Protein 2P7I (pdb70)

Solvent-accessible surface area: 20408 Å² total

Nearest PDB structures (foldseek):
  2p7h-assembly1_A  TM=1.003E+00  e=5.050E-48  Pectobacterium atrosepticum SCRI1043
  3cc8-assembly1_A-2  TM=7.036E-01  e=2.230E-13  Bacillus cereus ATCC 10987
  2gs9-assembly1_B  TM=7.616E-01  e=2.495E-10  Thermus thermophilus HB8
  3dli-assembly1_C  TM=6.254E-01  e=1.318E-10  Archaeoglobus fulgidus
  8x46-assembly1_A  TM=6.446E-01  e=6.400E-07  Pyrococcus horikoshii OT3

Structure (mmCIF, N/CA/C/O backbone):
data_2P7I
#
_entry.id   2P7I
#
_cell.length_a   120.830
_cell.length_b   120.830
_cell.length_c   149.967
_cell.angle_alpha   90.000
_cell.angle_beta   90.000
_cell.angle_gamma   90.000
#
_symmetry.space_group_name_H-M   'I 4 2 2'
#
loop_
_entity.id
_entity.type
_entity.pdbx_description
1 polymer 'Hypothetical protein'
2 non-polymer 'CHLORIDE ION'
3 non-polymer 2-AMINO-2-HYDROXYMETHYL-PROPANE-1,3-DIOL
4 non-polymer (4S)-2-METHYL-2,4-PENTANEDIOL
5 non-polymer 'SODIUM ION'
6 water water
#
loop_
_atom_site.group_PDB
_atom_site.id
_atom_site.type_symbol
_atom_site.label_atom_id
_atom_site.label_alt_id
_atom_site.label_comp_id
_atom_site.label_asym_id
_atom_site.label_entity_id
_atom_site.label_seq_id
_atom_site.pdbx_PDB_ins_code
_atom_site.Cartn_x
_atom_site.Cartn_y
_atom_site.Cartn_z
_atom_site.occupancy
_atom_site.B_iso_or_equiv
_atom_site.auth_seq_id
_atom_site.auth_comp_id
_atom_site.auth_asym_id
_atom_site.auth_atom_id
_atom_site.pdbx_PDB_model_num
ATOM 1 N N . ASN A 1 23 ? 55.271 47.529 -61.142 1.00 58.44 22 ASN A N 1
ATOM 2 C CA . ASN A 1 23 ? 55.102 46.065 -61.409 1.00 57.94 22 ASN A CA 1
ATOM 3 C C . ASN A 1 23 ? 53.623 45.651 -61.476 1.00 54.86 22 ASN A C 1
ATOM 4 O O . ASN A 1 23 ? 52.911 45.700 -60.472 1.00 55.84 22 ASN A O 1
ATOM 9 N N . PHE A 1 24 ? 53.199 45.209 -62.657 1.00 49.91 23 PHE A N 1
ATOM 10 C CA . PHE A 1 24 ? 51.831 44.819 -62.896 1.00 47.29 23 PHE A CA 1
ATOM 11 C C . PHE A 1 24 ? 51.246 43.949 -61.776 1.00 45.56 23 PHE A C 1
ATOM 12 O O . PHE A 1 24 ? 50.186 44.241 -61.257 1.00 43.57 23 PHE A O 1
ATOM 20 N N . ASP A 1 25 ? 51.962 42.910 -61.383 1.00 46.13 24 ASP A N 1
ATOM 21 C CA . ASP A 1 25 ? 51.452 41.964 -60.384 1.00 48.41 24 ASP A CA 1
ATOM 22 C C . ASP A 1 25 ? 51.167 42.561 -59.010 1.00 47.55 24 ASP A C 1
ATOM 23 O O . ASP A 1 25 ? 50.155 42.251 -58.389 1.00 48.30 24 ASP A O 1
ATOM 28 N N . PHE A 1 26 ? 52.048 43.431 -58.550 1.00 46.13 25 PHE A N 1
ATOM 29 C CA . PHE A 1 26 ? 51.912 44.043 -57.244 1.00 46.68 25 PHE A CA 1
ATOM 30 C C . PHE A 1 26 ? 51.028 45.257 -57.318 1.00 44.89 25 PHE A C 1
ATOM 31 O O . PHE A 1 26 ? 50.290 45.554 -56.390 1.00 45.93 25 PHE A O 1
ATOM 39 N N . ASP A 1 27 ? 51.120 45.982 -58.419 1.00 41.28 26 ASP A N 1
ATOM 40 C CA . ASP A 1 27 ? 50.443 47.263 -58.511 1.00 39.56 26 ASP A CA 1
ATOM 41 C C . ASP A 1 27 ? 49.034 47.200 -59.061 1.00 38.24 26 ASP A C 1
ATOM 42 O O . ASP A 1 27 ? 48.202 48.042 -58.717 1.00 37.51 26 ASP A O 1
ATOM 47 N N . VAL A 1 28 ? 48.774 46.220 -59.914 1.00 37.67 27 VAL A N 1
ATOM 48 C CA . VAL A 1 28 ? 47.457 46.059 -60.545 1.00 33.90 27 VAL A CA 1
ATOM 49 C C . VAL A 1 28 ? 46.798 44.799 -60.031 1.00 31.29 27 VAL A C 1
ATOM 50 O O . VAL A 1 28 ? 45.685 44.818 -59.536 1.00 32.59 27 VAL A O 1
ATOM 62 N N . HIS A 1 30 ? 47.333 42.616 -57.381 1.00 30.74 29 HIS A N 1
ATOM 63 C CA . HIS A 1 30 ? 47.055 42.503 -55.951 1.00 28.81 29 HIS A CA 1
ATOM 64 C C . HIS A 1 30 ? 45.813 43.281 -55.534 1.00 29.59 29 HIS A C 1
ATOM 65 O O . HIS A 1 30 ? 44.917 42.710 -54.924 1.00 29.63 29 HIS A O 1
ATOM 72 N N . PRO A 1 31 ? 45.728 44.577 -55.873 1.00 28.37 30 PRO A N 1
ATOM 73 C CA . PRO A 1 31 ? 44.502 45.223 -55.485 1.00 30.06 30 PRO A CA 1
ATOM 74 C C . PRO A 1 31 ? 43.224 44.627 -56.091 1.00 27.79 30 PRO A C 1
ATOM 75 O O . PRO A 1 31 ? 42.203 44.615 -55.439 1.00 27.69 30 PRO A O 1
ATOM 79 N N . PHE A 1 32 ? 43.274 44.101 -57.319 1.00 26.20 31 PHE A N 1
ATOM 80 C CA . PHE A 1 32 ? 42.051 43.515 -57.928 1.00 25.45 31 PHE A CA 1
ATOM 81 C C . PHE A 1 32 ? 41.750 42.181 -57.307 1.00 26.35 31 PHE A C 1
ATOM 82 O O . PHE A 1 32 ? 40.587 41.753 -57.208 1.00 28.54 31 PHE A O 1
ATOM 98 N N . VAL A 1 34 ? 42.135 41.540 -54.111 1.00 26.32 33 VAL A N 1
ATOM 99 C CA . VAL A 1 34 ? 41.396 41.903 -52.887 1.00 26.92 33 VAL A CA 1
ATOM 100 C C . VAL A 1 34 ? 39.965 42.327 -53.169 1.00 27.50 33 VAL A C 1
ATOM 101 O O . VAL A 1 34 ? 39.050 41.976 -52.439 1.00 27.94 33 VAL A O 1
ATOM 105 N N . ARG A 1 35 ? 39.778 43.104 -54.230 1.00 29.05 34 ARG A N 1
ATOM 106 C CA A ARG A 1 35 ? 38.439 43.522 -54.687 0.50 29.02 34 ARG A CA 1
ATOM 107 C CA B ARG A 1 35 ? 38.455 43.505 -54.671 0.50 28.43 34 ARG A CA 1
ATOM 108 C C . ARG A 1 35 ? 37.593 42.291 -54.976 1.00 27.12 34 ARG A C 1
ATOM 109 O O . ARG A 1 35 ? 36.421 42.222 -54.586 1.00 29.54 34 ARG A O 1
ATOM 124 N N . ALA A 1 36 ? 38.168 41.340 -55.684 1.00 26.91 35 ALA A N 1
ATOM 125 C CA . ALA A 1 36 ? 37.455 40.113 -56.032 1.00 26.08 35 ALA A CA 1
ATOM 126 C C . ALA A 1 36 ? 37.082 39.268 -54.825 1.00 26.94 35 ALA A C 1
ATOM 127 O O . ALA A 1 36 ? 36.090 38.561 -54.833 1.00 27.97 35 ALA A O 1
ATOM 129 N N . PHE A 1 37 ? 37.898 39.296 -53.784 1.00 27.42 36 PHE A N 1
ATOM 130 C CA . PHE A 1 37 ? 37.660 38.457 -52.610 1.00 24.39 36 PHE A CA 1
ATOM 131 C C . PHE A 1 37 ? 36.650 39.099 -51.701 1.00 25.71 36 PHE A C 1
ATOM 132 O O . PHE A 1 37 ? 35.960 38.429 -50.976 1.00 27.87 36 PHE A O 1
ATOM 140 N N . THR A 1 38 ? 36.591 40.430 -51.708 1.00 26.98 37 THR A N 1
ATOM 141 C CA . THR A 1 38 ? 35.904 41.139 -50.665 1.00 27.67 37 THR A CA 1
ATOM 142 C C . THR A 1 38 ? 34.473 40.676 -50.432 1.00 28.43 37 THR A C 1
ATOM 143 O O . THR A 1 38 ? 34.118 40.398 -49.288 1.00 29.91 37 THR A O 1
ATOM 147 N N . PRO A 1 39 ? 33.665 40.543 -51.494 1.00 28.08 38 PRO A N 1
ATOM 148 C CA . PRO A 1 39 ? 32.280 40.094 -51.230 1.00 30.14 38 PRO A CA 1
ATOM 149 C C . PRO A 1 39 ? 32.134 38.657 -50.703 1.00 29.04 38 PRO A C 1
ATOM 150 O O . PRO A 1 39 ? 31.074 38.278 -50.222 1.00 30.29 38 PRO A O 1
ATOM 154 N N . PHE A 1 40 ? 33.193 37.889 -50.740 1.00 28.43 39 PHE A N 1
ATOM 155 C CA . PHE A 1 40 ? 33.154 36.506 -50.262 1.00 26.37 39 PHE A CA 1
ATOM 156 C C . PHE A 1 40 ? 33.744 36.334 -48.852 1.00 27.98 39 PHE A C 1
ATOM 157 O O . PHE A 1 40 ? 33.569 35.270 -48.230 1.00 28.85 39 PHE A O 1
ATOM 165 N N . PHE A 1 41 ? 34.500 37.327 -48.355 1.00 29.89 40 PHE A N 1
ATOM 166 C CA . PHE A 1 41 ? 35.163 37.204 -47.049 1.00 26.45 40 PHE A CA 1
ATOM 167 C C . PHE A 1 41 ? 34.146 36.826 -45.969 1.00 32.67 40 PHE A C 1
ATOM 168 O O . PHE A 1 41 ? 33.021 37.346 -45.943 1.00 30.78 40 PHE A O 1
ATOM 176 N N . ARG A 1 42 ? 34.534 35.891 -45.117 1.00 30.77 41 ARG A N 1
ATOM 177 C CA . ARG A 1 42 ? 33.773 35.555 -43.925 1.00 31.66 41 ARG A CA 1
ATOM 178 C C . ARG A 1 42 ? 34.286 36.377 -42.741 1.00 30.78 41 ARG A C 1
ATOM 179 O O . ARG A 1 42 ? 35.486 36.639 -42.626 1.00 30.47 41 ARG A O 1
ATOM 187 N N . PRO A 1 43 ? 33.401 36.669 -41.779 1.00 32.03 42 PRO A N 1
ATOM 188 C CA . PRO A 1 43 ? 33.872 37.237 -40.514 1.00 32.32 42 PRO A CA 1
ATOM 189 C C . PRO A 1 43 ? 34.776 36.244 -39.809 1.00 31.76 42 PRO A C 1
ATOM 190 O O . PRO A 1 43 ? 34.557 35.059 -39.925 1.00 31.54 42 PRO A O 1
ATOM 194 N N . GLY A 1 44 ? 35.794 36.726 -39.112 1.00 29.81 43 GLY A N 1
ATOM 195 C CA . GLY A 1 44 ? 36.628 35.859 -38.323 1.00 29.50 43 GLY A CA 1
ATOM 196 C C . GLY A 1 44 ? 38.075 36.105 -38.667 1.00 29.85 43 GLY A C 1
ATOM 197 O O . GLY A 1 44 ? 38.502 37.251 -38.833 1.00 35.16 43 GLY A O 1
ATOM 198 N N . ASN A 1 45 ? 38.843 35.031 -38.786 1.00 30.00 44 ASN A N 1
ATOM 199 C CA . ASN A 1 45 ? 40.269 35.152 -38.948 1.00 28.40 44 ASN A CA 1
ATOM 200 C C . ASN A 1 45 ? 40.671 34.807 -40.397 1.00 28.08 44 ASN A C 1
ATOM 201 O O . ASN A 1 45 ? 39.835 34.418 -41.208 1.00 27.64 44 ASN A O 1
ATOM 206 N N . LEU A 1 46 ? 41.962 34.940 -40.689 1.00 26.54 45 LEU A N 1
ATOM 207 C CA . LEU A 1 46 ? 42.455 34.654 -42.026 1.00 26.33 45 LEU A CA 1
ATOM 208 C C . LEU A 1 46 ? 43.850 34.070 -41.970 1.00 23.41 45 LEU A C 1
ATOM 209 O O . LEU A 1 46 ? 44.631 34.438 -41.115 1.00 25.98 45 LEU A O 1
ATOM 214 N N . LEU A 1 47 ? 44.082 33.076 -42.836 1.00 24.06 46 LEU A N 1
ATOM 215 C CA . LEU A 1 47 ? 45.356 32.420 -43.016 1.00 25.37 46 LEU A CA 1
ATOM 216 C C . LEU A 1 47 ? 45.821 32.730 -44.430 1.00 23.84 46 LEU A C 1
ATOM 217 O O . LEU A 1 47 ? 45.069 32.502 -45.377 1.00 26.05 46 LEU A O 1
ATOM 222 N N . GLU A 1 48 ? 47.039 33.257 -44.549 1.00 26.86 47 GLU A N 1
ATOM 223 C CA . GLU A 1 48 ? 47.693 33.502 -45.836 1.00 25.09 47 GLU A CA 1
ATOM 224 C C . GLU A 1 48 ? 48.804 32.482 -46.018 1.00 25.36 47 GLU A C 1
ATOM 225 O O . GLU A 1 48 ? 49.788 32.493 -45.283 1.00 24.83 47 GLU A O 1
ATOM 231 N N . LEU A 1 49 ? 48.641 31.582 -46.993 1.00 27.09 48 LEU A N 1
ATOM 232 C CA . LEU A 1 49 ? 49.649 30.570 -47.276 1.00 27.21 48 LEU A CA 1
ATOM 233 C C . LEU A 1 49 ? 50.599 31.071 -48.351 1.00 28.30 48 LEU A C 1
ATOM 234 O O . LEU A 1 49 ? 50.170 31.368 -49.462 1.00 27.52 48 LEU A O 1
ATOM 239 N N . GLY A 1 50 ? 51.901 31.132 -48.045 1.00 26.37 49 GLY A N 1
ATOM 240 C CA . GLY A 1 50 ? 52.880 31.599 -49.003 1.00 26.23 49 GLY A CA 1
ATOM 241 C C . GLY A 1 50 ? 52.889 33.122 -48.996 1.00 28.65 49 GLY A C 1
ATOM 242 O O . GLY A 1 50 ? 52.747 33.745 -50.040 1.00 28.92 49 GLY A O 1
ATOM 243 N N . SER A 1 51 ? 53.049 33.725 -47.824 1.00 29.02 50 SER A N 1
ATOM 244 C CA . SER A 1 51 ? 52.919 35.178 -47.676 1.00 29.09 50 SER A CA 1
ATOM 245 C C . SER A 1 51 ? 54.159 35.962 -48.085 1.00 30.67 50 SER A C 1
ATOM 246 O O . SER A 1 51 ? 54.146 37.193 -48.177 1.00 32.43 50 SER A O 1
ATOM 249 N N . PHE A 1 52 ? 55.238 35.239 -48.306 1.00 31.14 51 PHE A N 1
ATOM 250 C CA . PHE A 1 52 ? 56.471 35.815 -48.805 1.00 30.34 51 PHE A CA 1
ATOM 251 C C . PHE A 1 52 ? 56.922 37.073 -48.047 1.00 29.99 51 PHE A C 1
ATOM 252 O O . PHE A 1 52 ? 57.120 37.002 -46.843 1.00 31.28 51 PHE A O 1
ATOM 260 N N . LYS A 1 53 ? 57.087 38.211 -48.722 1.00 33.05 52 LYS A N 1
ATOM 261 C CA . LYS A 1 53 ? 57.584 39.427 -48.049 1.00 35.05 52 LYS A CA 1
ATOM 262 C C . LYS A 1 53 ? 56.469 40.311 -47.548 1.00 34.26 52 LYS A C 1
ATOM 263 O O . LYS A 1 53 ? 56.710 41.448 -47.172 1.00 34.54 52 LYS A O 1
ATOM 269 N N . GLY A 1 54 ? 55.230 39.829 -47.575 1.00 29.49 53 GLY A N 1
ATOM 270 C CA . GLY A 1 54 ? 54.136 40.596 -46.980 1.00 31.84 53 GLY A CA 1
ATOM 271 C C . GLY A 1 54 ? 53.476 41.625 -47.887 1.00 33.41 53 GLY A C 1
ATOM 272 O O . GLY A 1 54 ? 52.618 42.401 -47.434 1.00 35.41 53 GLY A O 1
ATOM 273 N N . ASP A 1 55 ? 53.843 41.624 -49.165 1.00 36.12 54 ASP A N 1
ATOM 274 C CA . ASP A 1 55 ? 53.230 42.550 -50.126 1.00 37.77 54 ASP A CA 1
ATOM 275 C C . ASP A 1 55 ? 51.708 42.386 -50.196 1.00 34.45 54 ASP A C 1
ATOM 276 O O . ASP A 1 55 ? 50.964 43.368 -50.145 1.00 34.01 54 ASP A O 1
ATOM 281 N N . PHE A 1 56 ? 51.224 41.153 -50.261 1.00 31.92 55 PHE A N 1
ATOM 282 C CA . PHE A 1 56 ? 49.774 40.961 -50.260 1.00 28.79 55 PHE A CA 1
ATOM 283 C C . PHE A 1 56 ? 49.170 41.113 -48.865 1.00 29.96 55 PHE A C 1
ATOM 284 O O . PHE A 1 56 ? 48.056 41.628 -48.706 1.00 29.41 55 PHE A O 1
ATOM 292 N N . THR A 1 57 ? 49.894 40.652 -47.846 1.00 32.29 56 THR A N 1
ATOM 293 C CA . THR A 1 57 ? 49.424 40.730 -46.466 1.00 31.17 56 THR A CA 1
ATOM 294 C C . THR A 1 57 ? 49.022 42.161 -46.091 1.00 31.56 56 THR A C 1
ATOM 295 O O . THR A 1 57 ? 48.062 42.384 -45.366 1.00 31.83 56 THR A O 1
ATOM 299 N N . SER A 1 58 ? 49.790 43.135 -46.559 1.00 32.53 57 SER A N 1
ATOM 300 C CA . SER A 1 58 ? 49.516 44.544 -46.203 1.00 35.43 57 SER A CA 1
ATOM 301 C C . SER A 1 58 ? 48.123 44.989 -46.642 1.00 35.61 57 SER A C 1
ATOM 302 O O . SER A 1 58 ? 47.444 45.778 -45.959 1.00 36.58 57 SER A O 1
ATOM 305 N N . ARG A 1 59 ? 47.713 44.482 -47.793 1.00 33.10 58 ARG A N 1
ATOM 306 C CA . ARG A 1 59 ? 46.396 44.774 -48.321 1.00 31.92 58 ARG A CA 1
ATOM 307 C C . ARG A 1 59 ? 45.310 44.077 -47.530 1.00 33.61 58 ARG A C 1
ATOM 308 O O . ARG A 1 59 ? 44.236 44.640 -47.283 1.00 35.20 58 ARG A O 1
ATOM 316 N N . LEU A 1 60 ? 45.587 42.845 -47.134 1.00 32.93 59 LEU A N 1
ATOM 317 C CA . LEU A 1 60 ? 44.622 42.058 -46.369 1.00 33.19 59 LEU A CA 1
ATOM 318 C C . LEU A 1 60 ? 44.420 42.670 -44.999 1.00 33.54 59 LEU A C 1
ATOM 319 O O . LEU A 1 60 ? 43.351 42.570 -44.418 1.00 32.26 59 LEU A O 1
ATOM 324 N N . GLN A 1 61 ? 45.461 43.307 -44.479 1.00 33.87 60 GLN A N 1
ATOM 325 C CA . GLN A 1 61 ? 45.371 43.929 -43.160 1.00 35.99 60 GLN A CA 1
ATOM 326 C C . GLN A 1 61 ? 44.308 44.995 -43.093 1.00 37.98 60 GLN A C 1
ATOM 327 O O . GLN A 1 61 ? 43.884 45.352 -42.003 1.00 40.50 60 GLN A O 1
ATOM 333 N N . GLU A 1 62 ? 43.895 45.530 -44.236 1.00 36.74 61 GLU A N 1
ATOM 334 C CA . GLU A 1 62 ? 42.811 46.491 -44.242 1.00 38.28 61 GLU A CA 1
ATOM 335 C C . GLU A 1 62 ? 41.483 45.834 -43.972 1.00 37.93 61 GLU A C 1
ATOM 336 O O . GLU A 1 62 ? 40.529 46.514 -43.669 1.00 38.81 61 GLU A O 1
ATOM 342 N N . HIS A 1 63 ? 41.411 44.514 -44.081 1.00 34.23 62 HIS A N 1
ATOM 343 C CA . HIS A 1 63 ? 40.173 43.786 -43.874 1.00 35.28 62 HIS A CA 1
ATOM 344 C C . HIS A 1 63 ? 40.159 42.919 -42.629 1.00 33.30 62 HIS A C 1
ATOM 345 O O . HIS A 1 63 ? 39.091 42.600 -42.142 1.00 33.73 62 HIS A O 1
ATOM 352 N N . PHE A 1 64 ? 41.330 42.544 -42.126 1.00 31.77 63 PHE A N 1
ATOM 353 C CA . PHE A 1 64 ? 41.430 41.613 -41.014 1.00 33.62 63 PHE A CA 1
ATOM 354 C C . PHE A 1 64 ? 42.470 42.052 -39.993 1.00 34.37 63 PHE A C 1
ATOM 355 O O . PHE A 1 64 ? 43.574 42.404 -40.353 1.00 34.63 63 PHE A O 1
ATOM 363 N N . ASN A 1 65 ? 42.100 42.025 -38.717 1.00 36.94 64 ASN A N 1
ATOM 364 C CA A ASN A 1 65 ? 43.049 42.237 -37.619 0.50 38.18 64 ASN A CA 1
ATOM 365 C CA B ASN A 1 65 ? 43.057 42.241 -37.629 0.50 38.44 64 ASN A CA 1
ATOM 366 C C . ASN A 1 65 ? 43.707 40.938 -37.152 1.00 39.09 64 ASN A C 1
ATOM 367 O O . ASN A 1 65 ? 44.734 40.965 -36.464 1.00 44.68 64 ASN A O 1
ATOM 376 N N . ASP A 1 66 ? 43.117 39.796 -37.497 1.00 34.84 65 ASP A N 1
ATOM 377 C CA . ASP A 1 66 ? 43.681 38.509 -37.106 1.00 31.80 65 ASP A CA 1
ATOM 378 C C . ASP A 1 66 ? 44.128 37.677 -38.308 1.00 29.36 65 ASP A C 1
ATOM 379 O O . ASP A 1 66 ? 43.362 36.893 -38.839 1.00 30.35 65 ASP A O 1
ATOM 384 N N . ILE A 1 67 ? 45.388 37.856 -38.703 1.00 28.68 66 ILE A N 1
ATOM 385 C CA . ILE A 1 67 ? 45.951 37.209 -39.876 1.00 29.82 66 ILE A CA 1
ATOM 386 C C . ILE A 1 67 ? 47.093 36.343 -39.433 1.00 29.03 66 ILE A C 1
ATOM 387 O O . ILE A 1 67 ? 47.893 36.775 -38.596 1.00 29.29 66 ILE A O 1
ATOM 392 N N . THR A 1 68 ? 47.145 35.120 -39.966 1.00 27.43 67 THR A N 1
ATOM 393 C CA . THR A 1 68 ? 48.245 34.197 -39.743 1.00 27.73 67 THR A CA 1
ATOM 394 C C . THR A 1 68 ? 48.902 33.983 -41.092 1.00 27.41 67 THR A C 1
ATOM 395 O O . THR A 1 68 ? 48.194 33.782 -42.078 1.00 25.26 67 THR A O 1
ATOM 399 N N . CYS A 1 69 ? 50.233 34.080 -41.146 1.00 27.49 68 CYS A N 1
ATOM 400 C CA . CYS A 1 69 ? 51.001 33.994 -42.373 1.00 28.49 68 CYS A CA 1
ATOM 401 C C . CYS A 1 69 ? 51.954 32.819 -42.326 1.00 27.01 68 CYS A C 1
ATOM 402 O O . CYS A 1 69 ? 52.747 32.655 -41.365 1.00 29.23 68 CYS A O 1
ATOM 405 N N . VAL A 1 70 ? 51.907 31.986 -43.345 1.00 26.40 69 VAL A N 1
ATOM 406 C CA . VAL A 1 70 ? 52.831 30.872 -43.433 1.00 26.42 69 VAL A CA 1
ATOM 407 C C . VAL A 1 70 ? 53.803 31.102 -44.584 1.00 26.12 69 VAL A C 1
ATOM 408 O O . VAL A 1 70 ? 53.394 31.288 -45.737 1.00 28.18 69 VAL A O 1
ATOM 412 N N . GLU A 1 71 ? 55.090 31.077 -44.284 1.00 26.74 70 GLU A N 1
ATOM 413 C CA . GLU A 1 71 ? 56.080 31.327 -45.312 1.00 27.44 70 GLU A CA 1
ATOM 414 C C . GLU A 1 71 ? 57.360 30.562 -44.993 1.00 29.37 70 GLU A C 1
ATOM 415 O O . GLU A 1 71 ? 57.807 30.553 -43.868 1.00 31.07 70 GLU A O 1
ATOM 421 N N . ALA A 1 72 ? 57.906 29.889 -45.999 1.00 32.21 71 ALA A N 1
ATOM 422 C CA . ALA A 1 72 ? 59.108 29.048 -45.848 1.00 31.62 71 ALA A CA 1
ATOM 423 C C . ALA A 1 72 ? 60.412 29.849 -45.859 1.00 34.29 71 ALA A C 1
ATOM 424 O O . ALA A 1 72 ? 61.366 29.429 -45.260 1.00 35.89 71 ALA A O 1
ATOM 426 N N . SER A 1 73 ? 60.483 30.985 -46.537 1.00 37.09 72 SER A N 1
ATOM 427 C CA . SER A 1 73 ? 61.733 31.753 -46.563 1.00 39.85 72 SER A CA 1
ATOM 428 C C . SER A 1 73 ? 61.891 32.618 -45.325 1.00 39.60 72 SER A C 1
ATOM 429 O O . SER A 1 73 ? 61.086 33.489 -45.061 1.00 39.76 72 SER A O 1
ATOM 432 N N . GLU A 1 74 ? 62.964 32.401 -44.582 1.00 40.95 73 GLU A N 1
ATOM 433 C CA . GLU A 1 74 ? 63.207 33.182 -43.375 1.00 41.50 73 GLU A CA 1
ATOM 434 C C . GLU A 1 74 ? 63.468 34.649 -43.710 1.00 39.71 73 GLU A C 1
ATOM 435 O O . GLU A 1 74 ? 63.025 35.564 -43.021 1.00 39.56 73 GLU A O 1
ATOM 441 N N . GLU A 1 75 ? 64.220 34.849 -44.776 1.00 39.84 74 GLU A N 1
ATOM 442 C CA A GLU A 1 75 ? 64.530 36.188 -45.246 0.50 40.53 74 GLU A CA 1
ATOM 443 C CA B GLU A 1 75 ? 64.540 36.177 -45.262 0.50 40.54 74 GLU A CA 1
ATOM 444 C C . GLU A 1 75 ? 63.244 36.943 -45.559 1.00 39.57 74 GLU A C 1
ATOM 445 O O . GLU A 1 75 ? 63.052 38.056 -45.081 1.00 39.18 74 GLU A O 1
ATOM 456 N N . ALA A 1 76 ? 62.351 36.316 -46.335 1.00 39.05 75 ALA A N 1
ATOM 457 C CA . ALA A 1 76 ? 61.090 36.951 -46.734 1.00 35.22 75 ALA A CA 1
ATOM 458 C C . ALA A 1 76 ? 60.230 37.281 -45.516 1.00 35.31 75 ALA A C 1
ATOM 459 O O . ALA A 1 76 ? 59.716 38.410 -45.366 1.00 33.27 75 ALA A O 1
ATOM 461 N N . ILE A 1 77 ? 60.082 36.304 -44.628 1.00 35.52 76 ILE A N 1
ATOM 462 C CA . ILE A 1 77 ? 59.167 36.430 -43.493 1.00 37.91 76 ILE A CA 1
ATOM 463 C C . ILE A 1 77 ? 59.708 37.495 -42.539 1.00 39.58 76 ILE A C 1
ATOM 464 O O . ILE A 1 77 ? 58.946 38.262 -41.953 1.00 40.42 76 ILE A O 1
ATOM 469 N N . SER A 1 78 ? 61.037 37.593 -42.457 1.00 40.46 77 SER A N 1
ATOM 470 C CA A SER A 1 78 ? 61.688 38.621 -41.645 0.50 40.72 77 SER A CA 1
ATOM 471 C CA B SER A 1 78 ? 61.679 38.622 -41.643 0.50 40.59 77 SER A CA 1
ATOM 472 C C . SER A 1 78 ? 61.389 40.011 -42.197 1.00 40.66 77 SER A C 1
ATOM 473 O O . SER A 1 78 ? 61.096 40.955 -41.440 1.00 39.84 77 SER A O 1
ATOM 478 N N . HIS A 1 79 ? 61.471 40.127 -43.519 1.00 40.88 78 HIS A N 1
ATOM 479 C CA . HIS A 1 79 ? 61.166 41.363 -44.197 1.00 41.85 78 HIS A CA 1
ATOM 480 C C . HIS A 1 79 ? 59.725 41.820 -43.922 1.00 41.93 78 HIS A C 1
ATOM 481 O O . HIS A 1 79 ? 59.502 42.986 -43.629 1.00 40.56 78 HIS A O 1
ATOM 488 N N . ALA A 1 80 ? 58.758 40.900 -44.006 1.00 41.21 79 ALA A N 1
ATOM 489 C CA . ALA A 1 80 ? 57.349 41.234 -43.757 1.00 42.12 79 ALA A CA 1
ATOM 490 C C . ALA A 1 80 ? 57.145 41.748 -42.350 1.00 42.83 79 ALA A C 1
ATOM 491 O O . ALA A 1 80 ? 56.486 42.746 -42.122 1.00 41.44 79 ALA A O 1
ATOM 493 N N . GLN A 1 81 ? 57.694 41.009 -41.403 1.00 46.30 80 GLN A N 1
ATOM 494 C CA . GLN A 1 81 ? 57.621 41.351 -39.991 1.00 49.34 80 GLN A CA 1
ATOM 495 C C . GLN A 1 81 ? 58.095 42.783 -39.750 1.00 49.80 80 GLN A C 1
ATOM 496 O O . GLN A 1 81 ? 57.499 43.526 -38.965 1.00 50.64 80 GLN A O 1
ATOM 502 N N . GLY A 1 82 ? 59.142 43.165 -40.469 1.00 50.24 81 GLY A N 1
ATOM 503 C CA . GLY A 1 82 ? 59.631 44.521 -40.470 1.00 51.80 81 GLY A CA 1
ATOM 504 C C . GLY A 1 82 ? 58.670 45.561 -40.997 1.00 54.11 81 GLY A C 1
ATOM 505 O O . GLY A 1 82 ? 58.608 46.653 -40.458 1.00 55.88 81 GLY A O 1
ATOM 506 N N . ARG A 1 83 ? 57.907 45.256 -42.038 1.00 55.41 82 ARG A N 1
ATOM 507 C CA . ARG A 1 83 ? 57.085 46.297 -42.648 1.00 56.37 82 ARG A CA 1
ATOM 508 C C . ARG A 1 83 ? 55.571 46.245 -42.394 1.00 55.56 82 ARG A C 1
ATOM 509 O O . ARG A 1 83 ? 54.863 47.158 -42.819 1.00 57.81 82 ARG A O 1
ATOM 517 N N . LEU A 1 84 ? 55.067 45.222 -41.705 1.00 52.84 83 LEU A N 1
ATOM 518 C CA . LEU A 1 84 ? 53.614 45.093 -41.499 1.00 50.69 83 LEU A CA 1
ATOM 519 C C . LEU A 1 84 ? 53.210 45.586 -40.126 1.00 50.37 83 LEU A C 1
ATOM 520 O O . LEU A 1 84 ? 54.038 45.685 -39.233 1.00 51.76 83 LEU A O 1
ATOM 525 N N . LYS A 1 85 ? 51.931 45.895 -39.963 1.00 50.79 84 LYS A N 1
ATOM 526 C CA A LYS A 1 85 ? 51.415 46.366 -38.685 0.70 51.33 84 LYS A CA 1
ATOM 527 C CA B LYS A 1 85 ? 51.410 46.363 -38.685 0.30 50.88 84 LYS A CA 1
ATOM 528 C C . LYS A 1 85 ? 51.127 45.181 -37.757 1.00 51.33 84 LYS A C 1
ATOM 529 O O . LYS A 1 85 ? 51.133 44.034 -38.175 1.00 49.67 84 LYS A O 1
ATOM 534 N N . ASP A 1 86 ? 50.899 45.472 -36.484 1.00 53.38 85 ASP A N 1
ATOM 535 C CA . ASP A 1 86 ? 50.577 44.448 -35.501 1.00 54.46 85 ASP A CA 1
ATOM 536 C C . ASP A 1 86 ? 49.356 43.647 -35.917 1.00 54.37 85 ASP A C 1
ATOM 537 O O . ASP A 1 86 ? 48.592 44.055 -36.798 1.00 54.85 85 ASP A O 1
ATOM 542 N N . GLY A 1 87 ? 49.178 42.495 -35.276 1.00 53.28 86 GLY A N 1
ATOM 543 C CA . GLY A 1 87 ? 48.020 41.638 -35.548 1.00 50.90 86 GLY A CA 1
ATOM 544 C C . GLY A 1 87 ? 48.296 40.517 -36.533 1.00 47.14 86 GLY A C 1
ATOM 545 O O . GLY A 1 87 ? 47.349 39.999 -37.176 1.00 48.94 86 GLY A O 1
ATOM 546 N N . ILE A 1 88 ? 49.575 40.150 -36.662 1.00 40.55 87 ILE A N 1
ATOM 547 C CA A ILE A 1 88 ? 49.990 39.076 -37.560 0.70 37.58 87 ILE A CA 1
ATOM 548 C CA B ILE A 1 88 ? 49.960 39.060 -37.546 0.30 37.94 87 ILE A CA 1
ATOM 549 C C . ILE A 1 88 ? 50.691 37.988 -36.766 1.00 36.38 87 ILE A C 1
ATOM 550 O O . ILE A 1 88 ? 51.607 38.277 -36.006 1.00 35.89 87 ILE A O 1
ATOM 559 N N . THR A 1 89 ? 50.249 36.746 -36.936 1.00 34.04 88 THR A N 1
ATOM 560 C CA . THR A 1 89 ? 50.971 35.589 -36.437 1.00 31.68 88 THR A CA 1
ATOM 561 C C . THR A 1 89 ? 51.789 35.051 -37.594 1.00 33.35 88 THR A C 1
ATOM 562 O O . THR A 1 89 ? 51.233 34.759 -38.660 1.00 31.30 88 THR A O 1
ATOM 566 N N . TYR A 1 90 ? 53.107 34.949 -37.403 1.00 32.01 89 TYR A N 1
ATOM 567 C CA . TYR A 1 90 ? 53.989 34.505 -38.461 1.00 32.81 89 TYR A CA 1
ATOM 568 C C . TYR A 1 90 ? 54.420 33.122 -38.152 1.00 31.34 89 TYR A C 1
ATOM 569 O O . TYR A 1 90 ? 54.854 32.853 -37.032 1.00 34.16 89 TYR A O 1
ATOM 578 N N . ILE A 1 91 ? 54.355 32.262 -39.160 1.00 31.30 90 ILE A N 1
ATOM 579 C CA . ILE A 1 91 ? 54.722 30.854 -39.057 1.00 31.36 90 ILE A CA 1
ATOM 580 C C . ILE A 1 91 ? 55.765 30.546 -40.118 1.00 31.69 90 ILE A C 1
ATOM 581 O O . ILE A 1 91 ? 55.489 30.543 -41.302 1.00 30.64 90 ILE A O 1
ATOM 586 N N . HIS A 1 92 ? 56.992 30.344 -39.674 1.00 30.60 91 HIS A N 1
ATOM 587 C CA . HIS A 1 92 ? 58.092 30.069 -40.578 1.00 31.73 91 HIS A CA 1
ATOM 588 C C . HIS A 1 92 ? 58.180 28.569 -40.762 1.00 32.29 91 HIS A C 1
ATOM 589 O O . HIS A 1 92 ? 58.737 27.876 -39.912 1.00 32.45 91 HIS A O 1
ATOM 596 N N . SER A 1 93 ? 57.651 28.075 -41.879 1.00 29.92 92 SER A N 1
ATOM 597 C CA . SER A 1 93 ? 57.518 26.649 -42.112 1.00 31.00 92 SER A CA 1
ATOM 598 C C . SER A 1 93 ? 57.170 26.349 -43.575 1.00 32.42 92 SER A C 1
ATOM 599 O O . SER A 1 93 ? 56.525 27.162 -44.260 1.00 32.54 92 SER A O 1
ATOM 602 N N . ARG A 1 94 ? 57.583 25.170 -44.021 1.00 30.06 93 ARG A N 1
ATOM 603 C CA . ARG A 1 94 ? 57.060 24.572 -45.234 1.00 30.27 93 ARG A CA 1
ATOM 604 C C . ARG A 1 94 ? 55.626 24.176 -44.943 1.00 31.21 93 ARG A C 1
ATOM 605 O O . ARG A 1 94 ? 55.289 23.865 -43.801 1.00 29.58 93 ARG A O 1
ATOM 613 N N . PHE A 1 95 ? 54.773 24.173 -45.962 1.00 28.60 94 PHE A N 1
ATOM 614 C CA . PHE A 1 95 ? 53.393 23.720 -45.782 1.00 30.60 94 PHE A CA 1
ATOM 615 C C . PHE A 1 95 ? 53.293 22.313 -45.188 1.00 33.30 94 PHE A C 1
ATOM 616 O O . PHE A 1 95 ? 52.448 22.065 -44.329 1.00 30.19 94 PHE A O 1
ATOM 624 N N . GLU A 1 96 ? 54.137 21.400 -45.643 1.00 33.57 95 GLU A N 1
ATOM 625 C CA . GLU A 1 96 ? 54.033 20.004 -45.186 1.00 36.48 95 GLU A CA 1
ATOM 626 C C . GLU A 1 96 ? 54.356 19.848 -43.702 1.00 36.68 95 GLU A C 1
ATOM 627 O O . GLU A 1 96 ? 53.940 18.875 -43.090 1.00 39.59 95 GLU A O 1
ATOM 633 N N . ASP A 1 97 ? 55.100 20.805 -43.144 1.00 37.66 96 ASP A N 1
ATOM 634 C CA . ASP A 1 97 ? 55.531 20.793 -41.744 1.00 38.98 96 ASP A CA 1
ATOM 635 C C . ASP A 1 97 ? 54.700 21.678 -40.823 1.00 38.28 96 ASP A C 1
ATOM 636 O O . ASP A 1 97 ? 54.850 21.608 -39.593 1.00 37.58 96 ASP A O 1
ATOM 641 N N . ALA A 1 98 ? 53.847 22.512 -41.400 1.00 35.04 97 ALA A N 1
ATOM 642 C CA . ALA A 1 98 ? 53.193 23.568 -40.651 1.00 36.72 97 ALA A CA 1
ATOM 643 C C . ALA A 1 98 ? 52.204 23.013 -39.630 1.00 36.06 97 ALA A C 1
ATOM 644 O O . ALA A 1 98 ? 51.389 22.142 -39.950 1.00 36.54 97 ALA A O 1
ATOM 646 N N . GLN A 1 99 ? 52.375 23.470 -38.390 1.00 37.27 98 GLN A N 1
ATOM 647 C CA . GLN A 1 99 ? 51.510 23.136 -37.258 1.00 40.26 98 GLN A CA 1
ATOM 648 C C . GLN A 1 99 ? 50.737 24.374 -36.892 1.00 37.01 98 GLN A C 1
ATOM 649 O O . GLN A 1 99 ? 51.288 25.279 -36.275 1.00 39.29 98 GLN A O 1
ATOM 655 N N . LEU A 1 100 ? 49.474 24.453 -37.291 1.00 34.47 99 LEU A N 1
ATOM 656 C CA . LEU A 1 100 ? 48.738 25.692 -37.088 1.00 30.30 99 LEU A CA 1
ATOM 657 C C . LEU A 1 100 ? 47.894 25.549 -35.840 1.00 31.38 99 LEU A C 1
ATOM 658 O O . LEU A 1 100 ? 47.330 24.489 -35.596 1.00 31.21 99 LEU A O 1
ATOM 663 N N . PRO A 1 101 ? 47.796 26.617 -35.051 1.00 30.30 100 PRO A N 1
ATOM 664 C CA . PRO A 1 101 ? 47.118 26.554 -33.758 1.00 33.01 100 PRO A CA 1
ATOM 665 C C . PRO A 1 101 ? 45.582 26.604 -33.774 1.00 30.61 100 PRO A C 1
ATOM 666 O O . PRO A 1 101 ? 44.950 26.303 -32.755 1.00 31.77 100 PRO A O 1
ATOM 670 N N . ARG A 1 102 ? 44.997 26.967 -34.908 1.00 27.40 101 ARG A N 1
ATOM 671 C CA A ARG A 1 102 ? 43.554 27.117 -35.050 0.50 26.65 101 ARG A CA 1
ATOM 672 C CA B ARG A 1 102 ? 43.549 27.050 -35.035 0.50 27.13 101 ARG A CA 1
ATOM 673 C C . ARG A 1 102 ? 43.118 26.614 -36.433 1.00 25.66 101 ARG A C 1
ATOM 674 O O . ARG A 1 102 ? 43.941 26.156 -37.219 1.00 27.74 101 ARG A O 1
ATOM 689 N N . ARG A 1 103 ? 41.817 26.700 -36.708 1.00 24.85 102 ARG A N 1
ATOM 690 C CA . ARG A 1 103 ? 41.308 26.531 -38.067 1.00 25.11 102 ARG A CA 1
ATOM 691 C C . ARG A 1 103 ? 40.710 27.872 -38.479 1.00 26.09 102 ARG A C 1
ATOM 692 O O . ARG A 1 103 ? 40.395 28.667 -37.607 1.00 26.36 102 ARG A O 1
ATOM 700 N N . TYR A 1 104 ? 40.572 28.115 -39.788 1.00 23.86 103 TYR A N 1
ATOM 701 C CA . TYR A 1 104 ? 40.464 29.473 -40.316 1.00 24.76 103 TYR A CA 1
ATOM 702 C C . TYR A 1 104 ? 39.216 29.712 -41.130 1.00 24.58 103 TYR A C 1
ATOM 703 O O . TYR A 1 104 ? 38.768 28.876 -41.924 1.00 27.70 103 TYR A O 1
ATOM 712 N N . ASP A 1 105 ? 38.632 30.887 -40.915 1.00 26.15 104 ASP A N 1
ATOM 713 C CA . ASP A 1 105 ? 37.434 31.265 -41.615 1.00 24.56 104 ASP A CA 1
ATOM 714 C C . ASP A 1 105 ? 37.708 31.645 -43.062 1.00 24.45 104 ASP A C 1
ATOM 715 O O . ASP A 1 105 ? 36.816 31.552 -43.907 1.00 25.66 104 ASP A O 1
ATOM 720 N N . ASN A 1 106 ? 38.919 32.109 -43.328 1.00 25.62 105 ASN A N 1
ATOM 721 C CA . ASN A 1 106 ? 39.349 32.522 -44.673 1.00 25.33 105 ASN A CA 1
ATOM 722 C C . ASN A 1 106 ? 40.756 32.025 -44.873 1.00 24.90 105 ASN A C 1
ATOM 723 O O . ASN A 1 106 ? 41.596 32.225 -44.013 1.00 25.51 105 ASN A O 1
ATOM 728 N N . ILE A 1 107 ? 41.012 31.338 -45.987 1.00 24.64 106 ILE A N 1
ATOM 729 C CA . ILE A 1 107 ? 42.377 30.916 -46.333 1.00 23.76 106 ILE A CA 1
ATOM 730 C C . ILE A 1 107 ? 42.691 31.451 -47.715 1.00 26.17 106 ILE A C 1
ATOM 731 O O . ILE A 1 107 ? 41.901 31.287 -48.646 1.00 24.59 106 ILE A O 1
ATOM 736 N N . VAL A 1 108 ? 43.828 32.113 -47.853 1.00 26.14 107 VAL A N 1
ATOM 737 C CA . VAL A 1 108 ? 44.261 32.678 -49.135 1.00 26.89 107 VAL A CA 1
ATOM 738 C C . VAL A 1 108 ? 45.446 31.867 -49.655 1.00 26.57 107 VAL A C 1
ATOM 739 O O . VAL A 1 108 ? 46.414 31.647 -48.930 1.00 24.27 107 VAL A O 1
ATOM 743 N N . LEU A 1 109 ? 45.353 31.423 -50.917 1.00 27.07 108 LEU A N 1
ATOM 744 C CA . LEU A 1 109 ? 46.435 30.725 -51.600 1.00 26.96 108 LEU A CA 1
ATOM 745 C C . LEU A 1 109 ? 46.483 31.282 -53.015 1.00 25.10 108 LEU A C 1
ATOM 746 O O . LEU A 1 109 ? 45.819 30.758 -53.917 1.00 25.04 108 LEU A O 1
ATOM 751 N N . THR A 1 110 ? 47.171 32.400 -53.158 1.00 25.08 109 THR A N 1
ATOM 752 C CA A THR A 1 110 ? 47.211 33.113 -54.417 0.50 25.69 109 THR A CA 1
ATOM 753 C CA B THR A 1 110 ? 47.204 33.119 -54.418 0.50 26.57 109 THR A CA 1
ATOM 754 C C . THR A 1 110 ? 48.601 33.027 -55.048 1.00 26.16 109 THR A C 1
ATOM 755 O O . THR A 1 110 ? 49.620 33.378 -54.421 1.00 25.90 109 THR A O 1
ATOM 762 N N . HIS A 1 111 ? 48.640 32.540 -56.292 1.00 25.65 110 HIS A N 1
ATOM 763 C CA . HIS A 1 111 ? 49.910 32.391 -57.057 1.00 25.36 110 HIS A CA 1
ATOM 764 C C . HIS A 1 111 ? 50.954 31.557 -56.279 1.00 27.00 110 HIS A C 1
ATOM 765 O O . HIS A 1 111 ? 52.140 31.854 -56.234 1.00 26.74 110 HIS A O 1
ATOM 772 N N . VAL A 1 112 ? 50.466 30.474 -55.704 1.00 27.01 111 VAL A N 1
ATOM 773 C CA . VAL A 1 112 ? 51.286 29.524 -54.991 1.00 25.62 111 VAL A CA 1
ATOM 774 C C . VAL A 1 112 ? 51.158 28.107 -55.554 1.00 24.23 111 VAL A C 1
ATOM 775 O O . VAL A 1 112 ? 52.152 27.472 -55.792 1.00 25.26 111 VAL A O 1
ATOM 779 N N . LEU A 1 113 ? 49.940 27.626 -55.778 1.00 22.72 112 LEU A N 1
ATOM 780 C CA . LEU A 1 113 ? 49.682 26.244 -56.145 1.00 23.46 112 LEU A CA 1
ATOM 781 C C . LEU A 1 113 ? 50.419 25.759 -57.381 1.00 25.50 112 LEU A C 1
ATOM 782 O O . LEU A 1 113 ? 50.834 24.603 -57.437 1.00 25.60 112 LEU A O 1
ATOM 787 N N . GLU A 1 114 ? 50.625 26.652 -58.353 1.00 26.12 113 GLU A N 1
ATOM 788 C CA . GLU A 1 114 ? 51.309 26.307 -59.618 1.00 23.17 113 GLU A CA 1
ATOM 789 C C . GLU A 1 114 ? 52.794 25.977 -59.410 1.00 26.46 113 GLU A C 1
ATOM 790 O O . GLU A 1 114 ? 53.440 25.459 -60.306 1.00 26.10 113 GLU A O 1
ATOM 796 N N . HIS A 1 115 ? 53.315 26.273 -58.221 1.00 23.65 114 HIS A N 1
ATOM 797 C CA . HIS A 1 115 ? 54.678 25.911 -57.859 1.00 26.31 114 HIS A CA 1
ATOM 798 C C . HIS A 1 115 ? 54.767 24.591 -57.124 1.00 25.48 114 HIS A C 1
ATOM 799 O O . HIS A 1 115 ? 55.864 24.130 -56.849 1.00 28.52 114 HIS A O 1
ATOM 806 N N . ILE A 1 116 ? 53.639 24.049 -56.663 1.00 25.33 115 ILE A N 1
ATOM 807 C CA . ILE A 1 116 ? 53.664 22.940 -55.708 1.00 25.56 115 ILE A CA 1
ATOM 808 C C . ILE A 1 116 ? 53.772 21.630 -56.455 1.00 26.66 115 ILE A C 1
ATOM 809 O O . ILE A 1 116 ? 53.025 21.402 -57.403 1.00 26.06 115 ILE A O 1
ATOM 814 N N . ASP A 1 117 ? 54.724 20.770 -56.078 1.00 26.57 116 ASP A N 1
ATOM 815 C CA . ASP A 1 117 ? 54.919 19.503 -56.781 1.00 29.91 116 ASP A CA 1
ATOM 816 C C . ASP A 1 117 ? 53.703 18.568 -56.733 1.00 30.87 116 ASP A C 1
ATOM 817 O O . ASP A 1 117 ? 53.386 17.908 -57.721 1.00 28.25 116 ASP A O 1
ATOM 822 N N . ASP A 1 118 ? 53.045 18.518 -55.585 1.00 29.21 117 ASP A N 1
ATOM 823 C CA . ASP A 1 118 ? 51.817 17.713 -55.367 1.00 28.46 117 ASP A CA 1
ATOM 824 C C . ASP A 1 118 ? 50.705 18.619 -54.912 1.00 25.85 117 ASP A C 1
ATOM 825 O O . ASP A 1 118 ? 50.423 18.721 -53.728 1.00 25.61 117 ASP A O 1
ATOM 830 N N . PRO A 1 119 ? 50.092 19.323 -55.863 1.00 24.78 118 PRO A N 1
ATOM 831 C CA . PRO A 1 119 ? 49.093 20.326 -55.508 1.00 26.72 118 PRO A CA 1
ATOM 832 C C . PRO A 1 119 ? 47.862 19.780 -54.801 1.00 26.90 118 PRO A C 1
ATOM 833 O O . PRO A 1 119 ? 47.341 20.410 -53.857 1.00 25.48 118 PRO A O 1
ATOM 837 N N . VAL A 1 120 ? 47.391 18.608 -55.216 1.00 25.50 119 VAL A N 1
ATOM 838 C CA . VAL A 1 120 ? 46.226 18.036 -54.574 1.00 25.59 119 VAL A CA 1
ATOM 839 C C . VAL A 1 120 ? 46.490 17.744 -53.082 1.00 27.68 119 VAL A C 1
ATOM 840 O O . VAL A 1 120 ? 45.586 17.904 -52.265 1.00 26.22 119 VAL A O 1
ATOM 844 N N . ALA A 1 121 ? 47.715 17.342 -52.727 1.00 27.09 120 ALA A N 1
ATOM 845 C CA . ALA A 1 121 ? 48.071 17.104 -51.330 1.00 24.94 120 ALA A CA 1
ATOM 846 C C . ALA A 1 121 ? 48.005 18.354 -50.472 1.00 26.42 120 ALA A C 1
ATOM 847 O O . ALA A 1 121 ? 47.566 18.298 -49.316 1.00 26.84 120 ALA A O 1
ATOM 849 N N . LEU A 1 122 ? 48.423 19.488 -51.017 1.00 24.88 121 LEU A N 1
ATOM 850 C CA . LEU A 1 122 ? 48.324 20.768 -50.293 1.00 23.95 121 LEU A CA 1
ATOM 851 C C . LEU A 1 122 ? 46.869 21.151 -50.122 1.00 22.99 121 LEU A C 1
ATOM 852 O O . LEU A 1 122 ? 46.453 21.542 -49.041 1.00 24.21 121 LEU A O 1
ATOM 857 N N . LEU A 1 123 ? 46.097 21.095 -51.200 1.00 24.50 122 LEU A N 1
ATOM 858 C CA . LEU A 1 123 ? 44.675 21.380 -51.131 1.00 24.06 122 LEU A CA 1
ATOM 859 C C . LEU A 1 123 ? 43.924 20.466 -50.166 1.00 24.00 122 LEU A C 1
ATOM 860 O O . LEU A 1 123 ? 42.942 20.892 -49.531 1.00 24.15 122 LEU A O 1
ATOM 865 N N . LYS A 1 124 ? 44.325 19.201 -50.089 1.00 22.95 123 LYS A N 1
ATOM 866 C CA . LYS A 1 124 ? 43.728 18.267 -49.153 1.00 26.51 123 LYS A CA 1
ATOM 867 C C . LYS A 1 124 ? 44.020 18.600 -47.698 1.00 26.09 123 LYS A C 1
ATOM 868 O O . LYS A 1 124 ? 43.156 18.461 -46.843 1.00 26.11 123 LYS A O 1
ATOM 874 N N . ARG A 1 125 ? 45.239 19.020 -47.385 1.00 24.98 124 ARG A N 1
ATOM 875 C CA A ARG A 1 125 ? 45.507 19.597 -46.049 0.70 26.97 124 ARG A CA 1
ATOM 876 C CA B ARG A 1 125 ? 45.532 19.578 -46.064 0.30 24.99 124 ARG A CA 1
ATOM 877 C C . ARG A 1 125 ? 44.624 20.778 -45.740 1.00 26.36 124 ARG A C 1
ATOM 878 O O . ARG A 1 125 ? 44.146 20.928 -44.626 1.00 26.61 124 ARG A O 1
ATOM 893 N N . ILE A 1 126 ? 44.429 21.664 -46.706 1.00 26.52 125 ILE A N 1
ATOM 894 C CA . ILE A 1 126 ? 43.545 22.782 -46.498 1.00 24.99 125 ILE A CA 1
ATOM 895 C C . ILE A 1 126 ? 42.143 22.318 -46.185 1.00 26.35 125 ILE A C 1
ATOM 896 O O . ILE A 1 126 ? 41.509 22.835 -45.255 1.00 24.60 125 ILE A O 1
ATOM 901 N N . ASN A 1 127 ? 41.659 21.344 -46.943 1.00 24.82 126 ASN A N 1
ATOM 902 C CA . ASN A 1 127 ? 40.286 20.873 -46.751 1.00 22.78 126 ASN A CA 1
ATOM 903 C C . ASN A 1 127 ? 40.139 20.180 -45.406 1.00 23.16 126 ASN A C 1
ATOM 904 O O . ASN A 1 127 ? 39.174 20.415 -44.657 1.00 25.65 126 ASN A O 1
ATOM 909 N N . ASP A 1 128 ? 41.070 19.268 -45.131 1.00 25.41 127 ASP A N 1
ATOM 910 C CA . ASP A 1 128 ? 40.897 18.343 -44.028 1.00 24.05 127 ASP A CA 1
ATOM 911 C C . ASP A 1 128 ? 41.351 18.919 -42.692 1.00 25.15 127 ASP A C 1
ATOM 912 O O . ASP A 1 128 ? 40.790 18.574 -41.657 1.00 26.15 127 ASP A O 1
ATOM 917 N N . ASP A 1 129 ? 42.372 19.768 -42.702 1.00 24.54 128 ASP A N 1
ATOM 918 C CA . ASP A 1 129 ? 42.970 20.235 -41.464 1.00 23.98 128 ASP A CA 1
ATOM 919 C C . ASP A 1 129 ? 42.801 21.718 -41.156 1.00 24.77 128 ASP A C 1
ATOM 920 O O . ASP A 1 129 ? 42.651 22.087 -39.981 1.00 22.15 128 ASP A O 1
ATOM 925 N N . TRP A 1 130 ? 42.817 22.584 -42.162 1.00 25.94 129 TRP A N 1
ATOM 926 C CA . TRP A 1 130 ? 42.966 24.019 -41.885 1.00 24.84 129 TRP A CA 1
ATOM 927 C C . TRP A 1 130 ? 41.753 24.878 -42.014 1.00 24.56 129 TRP A C 1
ATOM 928 O O . TRP A 1 130 ? 41.661 25.896 -41.329 1.00 26.68 129 TRP A O 1
ATOM 939 N N . LEU A 1 131 ? 40.849 24.527 -42.920 1.00 25.43 130 LEU A N 1
ATOM 940 C CA . LEU A 1 131 ? 39.613 25.269 -43.073 1.00 25.71 130 LEU A CA 1
ATOM 941 C C . LEU A 1 131 ? 38.718 25.007 -41.883 1.00 26.52 130 LEU A C 1
ATOM 942 O O . LEU A 1 131 ? 38.519 23.880 -41.510 1.00 23.86 130 LEU A O 1
ATOM 947 N N . ALA A 1 132 ? 38.155 26.071 -41.323 1.00 23.26 131 ALA A N 1
ATOM 948 C CA . ALA A 1 132 ? 37.110 25.997 -40.338 1.00 22.73 131 ALA A CA 1
ATOM 949 C C . ALA A 1 132 ? 35.844 25.546 -41.070 1.00 25.83 131 ALA A C 1
ATOM 950 O O . ALA A 1 132 ? 35.696 25.732 -42.282 1.00 23.58 131 ALA A O 1
ATOM 952 N N . GLU A 1 133 ? 34.931 24.920 -40.346 1.00 27.86 132 GLU A N 1
ATOM 953 C CA . GLU A 1 133 ? 33.601 24.669 -40.876 1.00 29.69 132 GLU A CA 1
ATOM 954 C C . GLU A 1 133 ? 33.027 26.044 -41.227 1.00 30.18 132 GLU A C 1
ATOM 955 O O . GLU A 1 133 ? 33.159 27.023 -40.453 1.00 33.37 132 GLU A O 1
ATOM 961 N N . GLY A 1 134 ? 32.421 26.144 -42.396 1.00 29.63 133 GLY A N 1
ATOM 962 C CA . GLY A 1 134 ? 31.965 27.439 -42.873 1.00 29.93 133 GLY A CA 1
ATOM 963 C C . GLY A 1 134 ? 33.045 28.326 -43.496 1.00 30.98 133 GLY A C 1
ATOM 964 O O . GLY A 1 134 ? 32.734 29.361 -44.063 1.00 31.57 133 GLY A O 1
ATOM 965 N N . GLY A 1 135 ? 34.310 27.932 -43.371 1.00 27.31 134 GLY A N 1
ATOM 966 C CA . GLY A 1 135 ? 35.429 28.691 -43.928 1.00 26.48 134 GLY A CA 1
ATOM 967 C C . GLY A 1 135 ? 35.503 28.647 -45.460 1.00 26.78 134 GLY A C 1
ATOM 968 O O . GLY A 1 135 ? 34.924 27.759 -46.110 1.00 24.88 134 GLY A O 1
ATOM 969 N N . ARG A 1 136 ? 36.246 29.592 -46.018 1.00 27.18 135 ARG A N 1
ATOM 970 C CA . ARG A 1 136 ? 36.388 29.731 -47.463 1.00 25.55 135 ARG A CA 1
ATOM 971 C C . ARG A 1 136 ? 37.851 29.780 -47.841 1.00 23.71 135 ARG A C 1
ATOM 972 O O . ARG A 1 136 ? 38.630 30.446 -47.180 1.00 25.12 135 ARG A O 1
ATOM 980 N N . LEU A 1 137 ? 38.179 29.075 -48.919 1.00 24.53 136 LEU A N 1
ATOM 981 C CA . LEU A 1 137 ? 39.488 29.122 -49.564 1.00 24.22 136 LEU A CA 1
ATOM 982 C C . LEU A 1 137 ? 39.367 29.980 -50.824 1.00 24.68 136 LEU A C 1
ATOM 983 O O . LEU A 1 137 ? 38.464 29.768 -51.670 1.00 23.74 136 LEU A O 1
ATOM 988 N N . PHE A 1 138 ? 40.284 30.939 -50.906 1.00 24.35 137 PHE A N 1
ATOM 989 C CA . PHE A 1 138 ? 40.450 31.845 -52.022 1.00 24.47 137 PHE A CA 1
ATOM 990 C C . PHE A 1 138 ? 41.653 31.349 -52.804 1.00 23.99 137 PHE A C 1
ATOM 991 O O . PHE A 1 138 ? 42.802 31.606 -52.441 1.00 25.70 137 PHE A O 1
ATOM 999 N N . LEU A 1 139 ? 41.369 30.573 -53.857 1.00 22.74 138 LEU A N 1
ATOM 1000 C CA . LEU A 1 139 ? 42.392 29.887 -54.666 1.00 25.12 138 LEU A CA 1
ATOM 1001 C C . LEU A 1 139 ? 42.502 30.623 -56.005 1.00 27.34 138 LEU A C 1
ATOM 1002 O O . LEU A 1 139 ? 41.535 30.677 -56.760 1.00 25.76 138 LEU A O 1
ATOM 1007 N N . VAL A 1 140 ? 43.679 31.171 -56.263 1.00 24.23 139 VAL A N 1
ATOM 1008 C CA . VAL A 1 140 ? 43.949 32.063 -57.431 1.00 23.12 139 VAL A CA 1
ATOM 1009 C C . VAL A 1 140 ? 45.277 31.647 -58.050 1.00 21.69 139 VAL A C 1
ATOM 1010 O O . VAL A 1 140 ? 46.276 31.512 -57.345 1.00 24.39 139 VAL A O 1
ATOM 1014 N N . CYS A 1 141 ? 45.272 31.464 -59.376 1.00 23.67 140 CYS A N 1
ATOM 1015 C CA . CYS A 1 141 ? 46.454 31.053 -60.120 1.00 24.12 140 CYS A CA 1
ATOM 1016 C C . CYS A 1 141 ? 46.444 31.738 -61.453 1.00 25.37 140 CYS A C 1
ATOM 1017 O O . CYS A 1 141 ? 45.376 32.051 -61.978 1.00 24.74 140 CYS A O 1
ATOM 1020 N N . PRO A 1 142 ? 47.634 31.966 -62.006 1.00 27.26 141 PRO A N 1
ATOM 1021 C CA . PRO A 1 142 ? 47.738 32.556 -63.353 1.00 27.17 141 PRO A CA 1
ATOM 1022 C C . PRO A 1 142 ? 47.055 31.652 -64.366 1.00 28.70 141 PRO A C 1
ATOM 1023 O O . PRO A 1 142 ? 47.084 30.428 -64.212 1.00 25.78 141 PRO A O 1
ATOM 1027 N N . ASN A 1 143 ? 46.352 32.244 -65.329 1.00 26.09 142 ASN A N 1
ATOM 1028 C CA . ASN A 1 143 ? 45.467 31.479 -66.201 1.00 23.54 142 ASN A CA 1
ATOM 1029 C C . ASN A 1 143 ? 46.150 31.163 -67.532 1.00 26.06 142 ASN A C 1
ATOM 1030 O O . ASN A 1 143 ? 46.562 32.062 -68.249 1.00 24.40 142 ASN A O 1
ATOM 1035 N N . ALA A 1 144 ? 46.238 29.894 -67.873 1.00 22.82 143 ALA A N 1
ATOM 1036 C CA . ALA 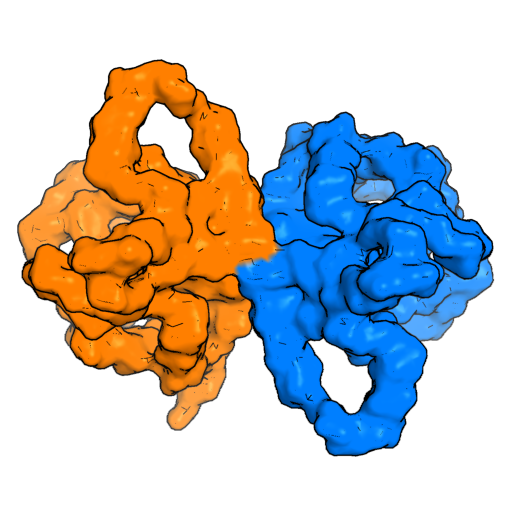A 1 144 ? 46.703 29.457 -69.167 1.00 21.78 143 ALA A CA 1
ATOM 1037 C C . ALA A 1 144 ? 45.935 30.098 -70.339 1.00 22.34 143 ALA A C 1
ATOM 1038 O O . ALA A 1 144 ? 46.490 30.320 -71.390 1.00 23.86 143 ALA A O 1
ATOM 1040 N N . ASN A 1 145 ? 44.621 30.326 -70.184 1.00 23.30 144 ASN A N 1
ATOM 1041 C CA . ASN A 1 145 ? 43.794 30.824 -71.288 1.00 22.35 144 ASN A CA 1
ATOM 1042 C C . ASN A 1 145 ? 43.649 32.336 -71.332 1.00 23.81 144 ASN A C 1
ATOM 1043 O O . ASN A 1 145 ? 42.834 32.865 -72.068 1.00 24.38 144 ASN A O 1
ATOM 1048 N N . ALA A 1 146 ? 44.464 33.017 -70.555 1.00 22.64 145 ALA A N 1
ATOM 1049 C CA . ALA A 1 146 ? 44.506 34.480 -70.573 1.00 25.17 145 ALA A CA 1
ATOM 1050 C C . ALA A 1 146 ? 44.737 34.972 -72.014 1.00 25.24 145 ALA A C 1
ATOM 1051 O O . ALA A 1 146 ? 45.617 34.421 -72.707 1.00 25.29 145 ALA A O 1
ATOM 1053 N N . VAL A 1 147 ? 44.011 36.017 -72.421 1.00 25.90 146 VAL A N 1
ATOM 1054 C CA . VAL A 1 147 ? 44.154 36.566 -73.790 1.00 23.09 146 VAL A CA 1
ATOM 1055 C C . VAL A 1 147 ? 45.600 36.771 -74.178 1.00 25.84 146 VAL A C 1
ATOM 1056 O O . VAL A 1 147 ? 46.008 36.357 -75.238 1.00 24.64 146 VAL A O 1
ATOM 1060 N N . SER A 1 148 ? 46.354 37.461 -73.324 1.00 23.72 147 SER A N 1
ATOM 1061 C CA . SER A 1 148 ? 47.759 37.776 -73.627 1.00 24.30 147 SER A CA 1
ATOM 1062 C C . SER A 1 148 ? 48.555 36.479 -73.866 1.00 25.13 147 SER A C 1
ATOM 1063 O O . SER A 1 148 ? 49.385 36.411 -74.774 1.00 24.04 147 SER A O 1
ATOM 1066 N N . ARG A 1 149 ? 48.255 35.445 -73.119 1.00 24.85 148 ARG A N 1
ATOM 1067 C CA . ARG A 1 149 ? 48.981 34.186 -73.274 1.00 21.94 148 ARG A CA 1
ATOM 1068 C C . ARG A 1 149 ? 48.547 33.505 -74.556 1.00 24.63 148 ARG A C 1
ATOM 1069 O O . ARG A 1 149 ? 49.346 32.917 -75.275 1.00 24.83 148 ARG A O 1
ATOM 1077 N N . GLN A 1 150 ? 47.262 33.527 -74.827 1.00 24.27 149 GLN A N 1
ATOM 1078 C CA . GLN A 1 150 ? 46.802 32.937 -76.077 1.00 24.54 149 GLN A CA 1
ATOM 1079 C C . GLN A 1 150 ? 47.443 33.620 -77.294 1.00 22.41 149 GLN A C 1
ATOM 1080 O O . GLN A 1 150 ? 47.763 32.965 -78.279 1.00 23.74 149 GLN A O 1
ATOM 1086 N N . ILE A 1 151 ? 47.657 34.949 -77.227 1.00 23.07 150 ILE A N 1
ATOM 1087 C CA . ILE A 1 151 ? 48.258 35.663 -78.331 1.00 22.72 150 ILE A CA 1
ATOM 1088 C C . ILE A 1 151 ? 49.712 35.186 -78.484 1.00 24.08 150 ILE A C 1
ATOM 1089 O O . ILE A 1 151 ? 50.158 34.891 -79.569 1.00 23.18 150 ILE A O 1
ATOM 1094 N N . ALA A 1 152 ? 50.392 35.043 -77.358 1.00 22.71 151 ALA A N 1
ATOM 1095 C CA . ALA A 1 152 ? 51.763 34.501 -77.334 1.00 24.27 151 ALA A CA 1
ATOM 1096 C C . ALA A 1 152 ? 51.831 33.071 -77.934 1.00 22.98 151 ALA A C 1
ATOM 1097 O O . ALA A 1 152 ? 52.763 32.757 -78.690 1.00 25.63 151 ALA A O 1
ATOM 1099 N N . VAL A 1 153 ? 50.805 32.277 -77.685 1.00 25.26 152 VAL A N 1
ATOM 1100 C CA . VAL A 1 153 ? 50.738 30.935 -78.270 1.00 22.14 152 VAL A CA 1
ATOM 1101 C C . VAL A 1 153 ? 50.524 31.031 -79.774 1.00 23.63 152 VAL A C 1
ATOM 1102 O O . VAL A 1 153 ? 51.176 30.348 -80.561 1.00 23.67 152 VAL A O 1
ATOM 1106 N N . LYS A 1 154 ? 49.609 31.897 -80.210 1.00 23.59 153 LYS A N 1
ATOM 1107 C CA . LYS A 1 154 ? 49.413 32.069 -81.659 1.00 24.33 153 LYS A CA 1
ATOM 1108 C C . LYS A 1 154 ? 50.673 32.554 -82.375 1.00 26.06 153 LYS A C 1
ATOM 1109 O O . LYS A 1 154 ? 50.927 32.191 -83.520 1.00 26.37 153 LYS A O 1
ATOM 1123 N N . GLY A 1 156 ? 53.564 31.656 -81.694 1.00 27.30 155 GLY A N 1
ATOM 1124 C CA . GLY A 1 156 ? 54.588 30.640 -81.698 1.00 27.50 155 GLY A CA 1
ATOM 1125 C C . GLY A 1 156 ? 55.593 30.789 -80.582 1.00 28.14 155 GLY A C 1
ATOM 1126 O O . GLY A 1 156 ? 56.562 30.051 -80.536 1.00 30.87 155 GLY A O 1
ATOM 1127 N N . ILE A 1 157 ? 55.402 31.769 -79.696 1.00 26.00 156 ILE A N 1
ATOM 1128 C CA . ILE A 1 157 ? 56.324 31.961 -78.585 1.00 24.76 156 ILE A CA 1
ATOM 1129 C C . ILE A 1 157 ? 56.182 30.879 -77.521 1.00 25.57 156 ILE A C 1
ATOM 1130 O O . ILE A 1 157 ? 57.164 30.463 -76.939 1.00 27.96 156 ILE A O 1
ATOM 1135 N N . ILE A 1 158 ? 54.946 30.475 -77.224 1.00 24.18 157 ILE A N 1
ATOM 1136 C CA . ILE A 1 158 ? 54.658 29.392 -76.260 1.00 22.31 157 ILE A CA 1
ATOM 1137 C C . ILE A 1 158 ? 53.972 28.273 -77.040 1.00 23.33 157 ILE A C 1
ATOM 1138 O O . ILE A 1 158 ? 53.202 28.563 -77.951 1.00 24.83 157 ILE A O 1
ATOM 1143 N N . SER A 1 159 ? 54.292 27.010 -76.775 1.00 22.33 158 SER A N 1
ATOM 1144 C CA . SER A 1 159 ? 53.724 25.949 -77.614 1.00 24.16 158 SER A CA 1
ATOM 1145 C C . SER A 1 159 ? 52.205 25.858 -77.574 1.00 24.38 158 SER A C 1
ATOM 1146 O O . SER A 1 159 ? 51.518 25.632 -78.596 1.00 23.98 158 SER A O 1
ATOM 1149 N N . HIS A 1 160 ? 51.658 26.012 -76.382 1.00 22.29 159 HIS A N 1
ATOM 1150 C CA . HIS A 1 160 ? 50.225 25.877 -76.181 1.00 20.91 159 HIS A CA 1
ATOM 1151 C C . HIS A 1 160 ? 49.870 26.498 -74.820 1.00 21.46 159 HIS A C 1
ATOM 1152 O O . HIS A 1 160 ? 50.760 26.786 -74.017 1.00 22.75 159 HIS A O 1
ATOM 1159 N N . ASN A 1 161 ? 48.570 26.684 -74.560 1.00 23.20 160 ASN A N 1
ATOM 1160 C CA . ASN A 1 161 ? 48.144 27.556 -73.445 1.00 23.44 160 ASN A CA 1
ATOM 1161 C C . ASN A 1 161 ? 48.647 27.036 -72.093 1.00 24.50 160 ASN A C 1
ATOM 1162 O O . ASN A 1 161 ? 49.227 27.810 -71.333 1.00 26.30 160 ASN A O 1
ATOM 1167 N N . SER A 1 162 ? 48.504 25.730 -71.829 1.00 23.14 161 SER A N 1
ATOM 1168 C CA . SER A 1 162 ? 48.879 25.145 -70.549 1.00 21.74 161 SER A CA 1
ATOM 1169 C C . SER A 1 162 ? 50.325 24.696 -70.486 1.00 24.56 161 SER A C 1
ATOM 1170 O O . SER A 1 162 ? 50.669 23.963 -69.553 1.00 27.71 161 SER A O 1
ATOM 1173 N N . ALA A 1 163 ? 51.135 25.064 -71.476 1.00 21.58 162 ALA A N 1
ATOM 1174 C CA . ALA A 1 163 ? 52.577 24.763 -71.435 1.00 22.27 162 ALA A CA 1
ATOM 1175 C C . ALA A 1 163 ? 53.177 25.475 -70.254 1.00 23.81 162 ALA A C 1
ATOM 1176 O O . ALA A 1 163 ? 52.679 26.538 -69.837 1.00 21.49 162 ALA A O 1
ATOM 1178 N N . VAL A 1 164 ? 54.323 24.960 -69.806 1.00 22.86 163 VAL A N 1
ATOM 1179 C CA . VAL A 1 164 ? 55.202 25.659 -68.895 1.00 22.96 163 VAL A CA 1
ATOM 1180 C C . VAL A 1 164 ? 56.484 25.996 -69.669 1.00 25.06 163 VAL A C 1
ATOM 1181 O O . VAL A 1 164 ? 57.132 25.142 -70.210 1.00 25.02 163 VAL A O 1
ATOM 1185 N N . THR A 1 165 ? 56.783 27.279 -69.794 1.00 23.03 164 THR A N 1
ATOM 1186 C CA . THR A 1 165 ? 57.990 27.729 -70.509 1.00 20.30 164 THR A CA 1
ATOM 1187 C C . THR A 1 165 ? 59.204 27.495 -69.700 1.00 20.67 164 THR A C 1
ATOM 1188 O O . THR A 1 165 ? 59.169 27.227 -68.497 1.00 21.56 164 THR A O 1
ATOM 1192 N N . GLU A 1 166 ? 60.333 27.554 -70.374 1.00 21.15 165 GLU A N 1
ATOM 1193 C CA . GLU A 1 166 ? 61.586 27.345 -69.680 1.00 22.75 165 GLU A CA 1
ATOM 1194 C C . GLU A 1 166 ? 61.711 28.354 -68.546 1.00 24.58 165 GLU A C 1
ATOM 1195 O O . GLU A 1 166 ? 62.105 27.995 -67.455 1.00 23.61 165 GLU A O 1
ATOM 1201 N N . ALA A 1 167 ? 61.408 29.621 -68.824 1.00 22.36 166 ALA A N 1
ATOM 1202 C CA . ALA A 1 167 ? 61.537 30.661 -67.801 1.00 24.71 166 ALA A CA 1
ATOM 1203 C C . ALA A 1 167 ? 60.605 30.430 -66.630 1.00 23.25 166 ALA A C 1
ATOM 1204 O O . ALA A 1 167 ? 61.010 30.540 -65.475 1.00 24.85 166 ALA A O 1
ATOM 1206 N N . GLU A 1 168 ? 59.362 30.062 -66.909 1.00 25.48 167 GLU A N 1
ATOM 1207 C CA . GLU A 1 168 ? 58.402 29.746 -65.864 1.00 25.36 167 GLU A CA 1
ATOM 1208 C C . GLU A 1 168 ? 58.852 28.543 -65.018 1.00 25.75 167 GLU A C 1
ATOM 1209 O O . GLU A 1 168 ? 58.733 28.562 -63.793 1.00 28.13 167 GLU A O 1
ATOM 1215 N 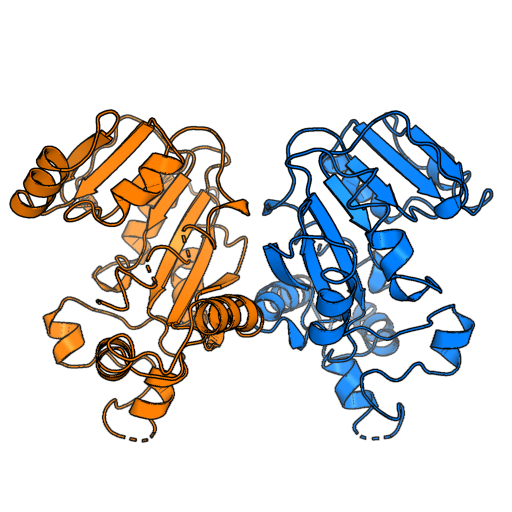N . PHE A 1 169 ? 59.331 27.491 -65.666 1.00 24.65 168 PHE A N 1
ATOM 1216 C CA . PHE A 1 169 ? 59.885 26.353 -64.961 1.00 25.16 168 PHE A CA 1
ATOM 1217 C C . PHE A 1 169 ? 61.074 26.754 -64.081 1.00 27.45 168 PHE A C 1
ATOM 1218 O O . PHE A 1 169 ? 61.236 26.255 -62.965 1.00 25.01 168 PHE A O 1
ATOM 1226 N N . ALA A 1 170 ? 61.914 27.660 -64.573 1.00 27.30 169 ALA A N 1
ATOM 1227 C CA . ALA A 1 170 ? 63.052 28.155 -63.779 1.00 30.75 169 ALA A CA 1
ATOM 1228 C C . ALA A 1 170 ? 62.610 28.929 -62.517 1.00 31.64 169 ALA A C 1
ATOM 1229 O O . ALA A 1 170 ? 63.287 28.895 -61.499 1.00 35.16 169 ALA A O 1
ATOM 1231 N N . HIS A 1 171 ? 61.486 29.604 -62.620 1.00 29.66 170 HIS A N 1
ATOM 1232 C CA . HIS A 1 171 ? 60.823 30.312 -61.543 1.00 32.28 170 HIS A CA 1
ATOM 1233 C C . HIS A 1 171 ? 60.074 29.386 -60.589 1.00 32.38 170 HIS A C 1
ATOM 1234 O O . HIS A 1 171 ? 59.614 29.863 -59.563 1.00 32.76 170 HIS A O 1
ATOM 1241 N N . GLY A 1 172 ? 59.977 28.085 -60.913 1.00 28.94 171 GLY A N 1
ATOM 1242 C CA . GLY A 1 172 ? 59.368 27.069 -60.054 1.00 29.30 171 GLY A CA 1
ATOM 1243 C C . GLY A 1 172 ? 57.995 26.584 -60.447 1.00 27.53 171 GLY A C 1
ATOM 1244 O O . GLY A 1 172 ? 57.483 25.654 -59.817 1.00 26.94 171 GLY A O 1
ATOM 1245 N N . HIS A 1 173 ? 57.390 27.162 -61.497 1.00 26.21 172 HIS A N 1
ATOM 1246 C CA . HIS A 1 173 ? 56.105 26.642 -61.999 1.00 27.40 172 HIS A CA 1
ATOM 1247 C C . HIS A 1 173 ? 56.225 25.206 -62.439 1.00 25.40 172 HIS A C 1
ATOM 1248 O O . HIS A 1 173 ? 57.135 24.852 -63.165 1.00 24.75 172 HIS A O 1
ATOM 1255 N N . ARG A 1 174 ? 55.293 24.381 -62.004 1.00 24.97 173 ARG A N 1
ATOM 1256 C CA . ARG A 1 174 ? 55.179 23.015 -62.452 1.00 27.87 173 ARG A CA 1
ATOM 1257 C C . ARG A 1 174 ? 53.928 22.744 -63.283 1.00 27.16 173 ARG A C 1
ATOM 1258 O O . ARG A 1 174 ? 53.797 21.699 -63.914 1.00 26.97 173 ARG A O 1
ATOM 1266 N N . CYS A 1 175 ? 53.033 23.718 -63.334 1.00 25.39 174 CYS A N 1
ATOM 1267 C CA A CYS A 1 175 ? 51.762 23.623 -64.025 0.70 26.33 174 CYS A CA 1
ATOM 1268 C CA B CYS A 1 175 ? 51.917 23.634 -64.261 0.30 25.25 174 CYS A CA 1
ATOM 1269 C C . CYS A 1 175 ? 51.398 25.026 -64.528 1.00 27.26 174 CYS A C 1
ATOM 1270 O O . CYS A 1 175 ? 51.855 25.999 -63.929 1.00 27.71 174 CYS A O 1
ATOM 1275 N N . THR A 1 176 ? 50.496 25.129 -65.531 1.00 25.21 175 THR A N 1
ATOM 1276 C CA . THR A 1 176 ? 49.868 26.390 -65.907 1.00 22.70 175 THR A CA 1
ATOM 1277 C C . THR A 1 176 ? 48.395 26.062 -65.913 1.00 20.48 175 THR A C 1
ATOM 1278 O O . THR A 1 176 ? 47.890 25.448 -66.865 1.00 23.91 175 THR A O 1
ATOM 1282 N N . TYR A 1 177 ? 47.741 26.393 -64.814 1.00 22.26 176 TYR A N 1
ATOM 1283 C CA . TYR A 1 177 ? 46.347 26.067 -64.651 1.00 24.87 176 TYR A CA 1
ATOM 1284 C C . TYR A 1 177 ? 45.383 26.798 -65.587 1.00 27.32 176 TYR A C 1
ATOM 1285 O O . TYR A 1 177 ? 45.594 27.929 -65.968 1.00 25.54 176 TYR A O 1
ATOM 1294 N N . ALA A 1 178 ? 44.283 26.118 -65.906 1.00 24.97 177 ALA A N 1
ATOM 1295 C CA . ALA A 1 178 ? 43.084 26.787 -66.430 1.00 24.54 177 ALA A CA 1
ATOM 1296 C C . ALA A 1 178 ? 41.961 26.409 -65.501 1.00 26.18 177 ALA A C 1
ATOM 1297 O O . ALA A 1 178 ? 42.160 25.624 -64.577 1.00 25.15 177 ALA A O 1
ATOM 1299 N N . LEU A 1 179 ? 40.780 26.969 -65.713 1.00 23.64 178 LEU A N 1
ATOM 1300 C CA . LEU A 1 179 ? 39.587 26.590 -64.901 1.00 26.04 178 LEU A CA 1
ATOM 1301 C C . LEU A 1 179 ? 39.321 25.075 -64.824 1.00 27.96 178 LEU A C 1
ATOM 1302 O O . LEU A 1 179 ? 38.913 24.565 -63.760 1.00 26.34 178 LEU A O 1
ATOM 1307 N N . ASP A 1 180 ? 39.566 24.360 -65.925 1.00 26.96 179 ASP A N 1
ATOM 1308 C CA . ASP A 1 180 ? 39.315 22.949 -65.956 1.00 27.02 179 ASP A CA 1
ATOM 1309 C C . ASP A 1 180 ? 40.264 22.177 -65.035 1.00 26.82 179 ASP A C 1
ATOM 1310 O O . ASP A 1 180 ? 39.814 21.409 -64.177 1.00 25.87 179 ASP A O 1
ATOM 1315 N N . THR A 1 181 ? 41.555 22.435 -65.152 1.00 25.12 180 THR A N 1
ATOM 1316 C CA . THR A 1 181 ? 42.535 21.732 -64.358 1.00 24.19 180 THR A CA 1
ATOM 1317 C C . THR A 1 181 ? 42.557 22.167 -62.897 1.00 22.37 180 THR A C 1
ATOM 1318 O O . THR A 1 181 ? 42.835 21.399 -61.992 1.00 22.85 180 THR A O 1
ATOM 1322 N N . LEU A 1 182 ? 42.336 23.449 -62.649 1.00 26.43 181 LEU A N 1
ATOM 1323 C CA . LEU A 1 182 ? 42.296 23.946 -61.279 1.00 24.42 181 LEU A CA 1
ATOM 1324 C C . LEU A 1 182 ? 41.127 23.362 -60.484 1.00 23.65 181 LEU A C 1
ATOM 1325 O O . LEU A 1 182 ? 41.297 22.983 -59.326 1.00 23.92 181 LEU A O 1
ATOM 1330 N N . GLU A 1 183 ? 39.932 23.339 -61.076 1.00 22.87 182 GLU A N 1
ATOM 1331 C CA . GLU A 1 183 ? 38.776 22.744 -60.411 1.00 24.72 182 GLU A CA 1
ATOM 1332 C C . GLU A 1 183 ? 38.958 21.221 -60.274 1.00 26.34 182 GLU A C 1
ATOM 1333 O O . GLU A 1 183 ? 38.560 20.646 -59.296 1.00 24.80 182 GLU A O 1
ATOM 1339 N N . ARG A 1 184 ? 39.563 20.587 -61.258 1.00 26.64 183 ARG A N 1
ATOM 1340 C CA . ARG A 1 184 ? 39.891 19.175 -61.120 1.00 24.33 183 ARG A CA 1
ATOM 1341 C C . ARG A 1 184 ? 40.725 18.916 -59.855 1.00 24.10 183 ARG A C 1
ATOM 1342 O O . ARG A 1 184 ? 40.421 18.021 -59.057 1.00 25.12 183 ARG A O 1
ATOM 1350 N N . ASP A 1 185 ? 41.823 19.650 -59.703 1.00 24.67 184 ASP A N 1
ATOM 1351 C CA . ASP A 1 185 ? 42.649 19.455 -58.538 1.00 21.85 184 ASP A CA 1
ATOM 1352 C C . ASP A 1 185 ? 41.966 19.794 -57.194 1.00 22.49 184 ASP A C 1
ATOM 1353 O O . ASP A 1 185 ? 42.141 19.089 -56.210 1.00 25.44 184 ASP A O 1
ATOM 1358 N N . ALA A 1 186 ? 41.177 20.865 -57.157 1.00 25.68 185 ALA A N 1
ATOM 1359 C CA . ALA A 1 186 ? 40.430 21.205 -55.955 1.00 27.00 185 ALA A CA 1
ATOM 1360 C C . ALA A 1 186 ? 39.436 20.104 -55.593 1.00 28.62 185 ALA A C 1
ATOM 1361 O O . ALA A 1 186 ? 39.282 19.701 -54.409 1.00 26.97 185 ALA A O 1
ATOM 1363 N N . SER A 1 187 ? 38.754 19.607 -56.619 1.00 29.12 186 SER A N 1
ATOM 1364 C CA A SER A 1 187 ? 37.795 18.545 -56.434 0.50 25.86 186 SER A CA 1
ATOM 1365 C CA B SER A 1 187 ? 37.791 18.541 -56.428 0.50 26.43 186 SER A CA 1
ATOM 1366 C C . SER A 1 187 ? 38.450 17.256 -55.950 1.00 26.28 186 SER A C 1
ATOM 1367 O O . SER A 1 187 ? 37.905 16.571 -55.078 1.00 26.92 186 SER A O 1
ATOM 1372 N N . ARG A 1 188 ? 39.607 16.918 -56.511 1.00 24.39 187 ARG A N 1
ATOM 1373 C CA . ARG A 1 188 ? 40.324 15.721 -56.100 1.00 27.42 187 ARG A CA 1
ATOM 1374 C C . ARG A 1 188 ? 40.739 15.811 -54.656 1.00 26.71 187 ARG A C 1
ATOM 1375 O O . ARG A 1 188 ? 40.832 14.793 -53.982 1.00 24.08 187 ARG A O 1
ATOM 1383 N N . ALA A 1 189 ? 40.994 17.022 -54.163 1.00 23.78 188 ALA A N 1
ATOM 1384 C CA . ALA A 1 189 ? 41.406 17.242 -52.767 1.00 24.18 188 ALA A CA 1
ATOM 1385 C C . ALA A 1 189 ? 40.240 17.103 -51.771 1.00 23.78 188 ALA A C 1
ATOM 1386 O O . ALA A 1 189 ? 40.422 17.090 -50.541 1.00 25.51 188 ALA A O 1
ATOM 1388 N N . GLY A 1 190 ? 39.038 17.109 -52.303 1.00 25.83 189 GLY A N 1
ATOM 1389 C CA . GLY A 1 190 ? 37.844 17.026 -51.502 1.00 23.80 189 GLY A CA 1
ATOM 1390 C C . GLY A 1 190 ? 37.182 18.345 -51.216 1.00 25.07 189 GLY A C 1
ATOM 1391 O O . GLY A 1 190 ? 36.241 18.356 -50.447 1.00 26.69 189 GLY A O 1
ATOM 1392 N N . LEU A 1 191 ? 37.655 19.442 -51.811 1.00 25.38 190 LEU A N 1
ATOM 1393 C CA . LEU A 1 191 ? 37.036 20.726 -51.603 1.00 25.94 190 LEU A CA 1
ATOM 1394 C C . LEU A 1 191 ? 35.718 20.801 -52.371 1.00 28.23 190 LEU A C 1
ATOM 1395 O O . LEU A 1 191 ? 35.542 20.125 -53.374 1.00 27.90 190 LEU A O 1
ATOM 1400 N N . GLN A 1 192 ? 34.847 21.691 -51.926 1.00 28.68 191 GLN A N 1
ATOM 1401 C CA A GLN A 1 192 ? 33.602 21.979 -52.632 0.50 30.00 191 GLN A CA 1
ATOM 1402 C CA B GLN A 1 192 ? 33.592 21.988 -52.595 0.50 30.44 191 GLN A CA 1
ATOM 1403 C C . GLN A 1 192 ? 33.859 23.258 -53.385 1.00 29.94 191 GLN A C 1
ATOM 1404 O O . GLN A 1 192 ? 34.184 24.260 -52.788 1.00 30.55 191 GLN A O 1
ATOM 1415 N N . VAL A 1 193 ? 33.780 23.223 -54.711 1.00 29.95 192 VAL A N 1
ATOM 1416 C CA . VAL A 1 193 ? 34.078 24.455 -55.477 1.00 27.19 192 VAL A CA 1
ATOM 1417 C C . VAL A 1 193 ? 32.750 25.175 -55.557 1.00 27.42 192 VAL A C 1
ATOM 1418 O O . VAL A 1 193 ? 31.763 24.652 -56.118 1.00 29.14 192 VAL A O 1
ATOM 1422 N N . THR A 1 194 ? 32.693 26.343 -54.942 1.00 26.63 193 THR A N 1
ATOM 1423 C CA . THR A 1 194 ? 31.443 27.086 -54.815 1.00 28.01 193 THR A CA 1
ATOM 1424 C C . THR A 1 194 ? 31.251 28.154 -55.888 1.00 29.87 193 THR A C 1
ATOM 1425 O O . THR A 1 194 ? 30.151 28.346 -56.400 1.00 29.02 193 THR A O 1
ATOM 1429 N N . TYR A 1 195 ? 32.318 28.864 -56.225 1.00 24.96 194 TYR A N 1
ATOM 1430 C CA . TYR A 1 195 ? 32.264 29.904 -57.267 1.00 24.64 194 TYR A CA 1
ATOM 1431 C C . TYR A 1 195 ? 33.522 29.869 -58.115 1.00 23.41 194 TYR A C 1
ATOM 1432 O O . TYR A 1 195 ? 34.608 29.578 -57.621 1.00 26.55 194 TYR A O 1
ATOM 1441 N N . ARG A 1 196 ? 33.335 30.100 -59.409 1.00 26.97 195 ARG A N 1
ATOM 1442 C CA . ARG A 1 196 ? 34.433 30.170 -60.375 1.00 25.90 195 ARG A CA 1
ATOM 1443 C C . ARG A 1 196 ? 34.384 31.549 -61.007 1.00 27.52 195 ARG A C 1
ATOM 144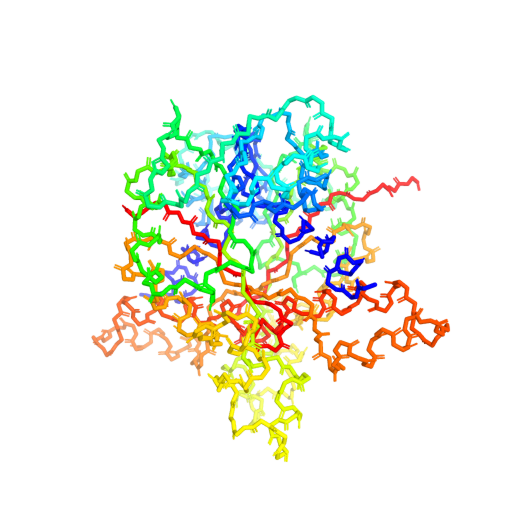4 O O . ARG A 1 196 ? 33.313 32.037 -61.373 1.00 27.96 195 ARG A O 1
ATOM 1452 N N . SER A 1 197 ? 35.532 32.208 -61.049 1.00 27.06 196 SER A N 1
ATOM 1453 C CA . SER A 1 197 ? 35.610 33.530 -61.662 1.00 25.20 196 SER A CA 1
ATOM 1454 C C . SER A 1 197 ? 36.999 33.815 -62.178 1.00 25.10 196 SER A C 1
ATOM 1455 O O . SER A 1 197 ? 37.862 32.941 -62.136 1.00 27.74 196 SER A O 1
ATOM 1458 N N . GLY A 1 198 ? 37.145 35.009 -62.753 1.00 24.35 197 GLY A N 1
ATOM 1459 C CA . GLY A 1 198 ? 38.433 35.537 -63.251 1.00 27.07 197 GLY A CA 1
ATOM 1460 C C . GLY A 1 198 ? 38.726 36.935 -62.791 1.00 28.39 197 GLY A C 1
ATOM 1461 O O . GLY A 1 198 ? 37.833 37.672 -62.484 1.00 25.98 197 GLY A O 1
ATOM 1462 N N . ILE A 1 199 ? 40.015 37.278 -62.750 1.00 23.45 198 ILE A N 1
ATOM 1463 C CA . ILE A 1 199 ? 40.451 38.564 -62.238 1.00 24.75 198 ILE A CA 1
ATOM 1464 C C . ILE A 1 199 ? 41.304 39.157 -63.354 1.00 24.42 198 ILE A C 1
ATOM 1465 O O . ILE A 1 199 ? 42.406 38.649 -63.662 1.00 24.92 198 ILE A O 1
ATOM 1470 N N . PHE A 1 200 ? 40.778 40.228 -63.930 1.00 27.65 199 PHE A N 1
ATOM 1471 C CA . PHE A 1 200 ? 41.439 41.103 -64.886 1.00 25.26 199 PHE A CA 1
ATOM 1472 C C . PHE A 1 200 ? 41.506 40.585 -66.317 1.00 22.94 199 PHE A C 1
ATOM 1473 O O . PHE A 1 200 ? 42.281 39.678 -66.647 1.00 24.70 199 PHE A O 1
ATOM 1481 N N . PHE A 1 201 ? 40.742 41.248 -67.186 1.00 24.45 200 PHE A N 1
ATOM 1482 C CA . PHE A 1 201 ? 40.766 40.920 -68.605 1.00 25.49 200 PHE A CA 1
ATOM 1483 C C . PHE A 1 201 ? 42.103 41.432 -69.167 1.00 27.46 200 PHE A C 1
ATOM 1484 O O . PHE A 1 201 ? 42.318 42.630 -69.260 1.00 31.14 200 PHE A O 1
ATOM 1492 N N . LYS A 1 202 ? 42.990 40.514 -69.533 1.00 32.64 201 LYS A N 1
ATOM 1493 C CA . LYS A 1 202 ? 44.403 40.857 -69.816 1.00 33.22 201 LYS A CA 1
ATOM 1494 C C . LYS A 1 202 ? 44.787 40.557 -71.281 1.00 33.66 201 LYS A C 1
ATOM 1495 O O . LYS A 1 202 ? 44.926 39.384 -71.673 1.00 33.12 201 LYS A O 1
ATOM 1501 N N . ALA A 1 203 ? 44.920 41.603 -72.083 1.00 35.68 202 ALA A N 1
ATOM 1502 C CA . ALA A 1 203 ? 45.250 41.426 -73.503 1.00 37.53 202 ALA A CA 1
ATOM 1503 C C . ALA A 1 203 ? 46.702 41.743 -73.820 1.00 38.20 202 ALA A C 1
ATOM 1504 O O . ALA A 1 203 ? 47.160 41.460 -74.923 1.00 41.94 202 ALA A O 1
ATOM 1506 N N . LEU A 1 204 ? 47.437 42.261 -72.840 1.00 36.94 203 LEU A N 1
ATOM 1507 C CA A LEU A 1 204 ? 48.841 42.580 -73.009 0.70 37.51 203 LEU A CA 1
ATOM 1508 C CA B LEU A 1 204 ? 48.850 42.605 -72.993 0.30 36.76 203 LEU A CA 1
ATOM 1509 C C . LEU A 1 204 ? 49.686 41.787 -72.034 1.00 38.18 203 LEU A C 1
ATOM 1510 O O . LEU A 1 204 ? 49.216 41.419 -70.964 1.00 39.74 203 LEU A O 1
ATOM 1519 N N . ALA A 1 205 ? 50.941 41.518 -72.406 1.00 40.84 204 ALA A N 1
ATOM 1520 C CA . ALA A 1 205 ? 51.850 40.790 -71.513 1.00 43.64 204 ALA A CA 1
ATOM 1521 C C . ALA A 1 205 ? 52.396 41.736 -70.464 1.00 45.45 204 ALA A C 1
ATOM 1522 O O . ALA A 1 205 ? 52.366 42.964 -70.621 1.00 44.95 204 ALA A O 1
ATOM 1524 N N . ASN A 1 206 ? 52.876 41.165 -69.364 1.00 50.19 205 ASN A N 1
ATOM 1525 C CA . ASN A 1 206 ? 53.454 41.987 -68.275 1.00 52.11 205 ASN A CA 1
ATOM 1526 C C . ASN A 1 206 ? 54.516 42.984 -68.747 1.00 53.30 205 ASN A C 1
ATOM 1527 O O . ASN A 1 206 ? 54.505 44.170 -68.372 1.00 53.85 205 ASN A O 1
ATOM 1532 N N . PHE A 1 207 ? 55.412 42.510 -69.602 1.00 54.50 206 PHE A N 1
ATOM 1533 C CA . PHE A 1 207 ? 56.459 43.384 -70.146 1.00 54.95 206 PHE A CA 1
ATOM 1534 C C . PHE A 1 207 ? 55.854 44.571 -70.919 1.00 54.13 206 PHE A C 1
ATOM 1535 O O . PHE A 1 207 ? 56.418 45.676 -70.916 1.00 56.02 206 PHE A O 1
ATOM 1543 N N . GLN A 1 208 ? 54.703 44.351 -71.559 1.00 51.21 207 GLN A N 1
ATOM 1544 C CA . GLN A 1 208 ? 54.002 45.428 -72.258 1.00 49.23 207 GLN A CA 1
ATOM 1545 C C . GLN A 1 208 ? 53.258 46.357 -71.296 1.00 49.73 207 GLN A C 1
ATOM 1546 O O . GLN A 1 208 ? 53.212 47.575 -71.515 1.00 50.72 207 GLN A O 1
ATOM 1552 N N . TRP A 1 209 ? 52.632 45.783 -70.267 1.00 50.59 208 TRP A N 1
ATOM 1553 C CA . TRP A 1 209 ? 51.961 46.591 -69.237 1.00 50.73 208 TRP A CA 1
ATOM 1554 C C . TRP A 1 209 ? 53.001 47.495 -68.563 1.00 52.13 208 TRP A C 1
ATOM 1555 O O . TRP A 1 209 ? 52.835 48.716 -68.493 1.00 53.62 208 TRP A O 1
ATOM 1566 N N . ASP A 1 210 ? 54.086 46.879 -68.096 1.00 53.41 209 ASP A N 1
ATOM 1567 C CA . ASP A 1 210 ? 55.132 47.606 -67.373 1.00 54.57 209 ASP A CA 1
ATOM 1568 C C . ASP A 1 210 ? 55.636 48.794 -68.211 1.00 54.84 209 ASP A C 1
ATOM 1569 O O . ASP A 1 210 ? 55.855 49.890 -67.680 1.00 56.42 209 ASP A O 1
ATOM 1574 N N . GLN A 1 211 ? 55.764 48.594 -69.526 1.00 53.71 210 GLN A N 1
ATOM 1575 C CA . GLN A 1 211 ? 56.061 49.700 -70.439 1.00 52.22 210 GLN A CA 1
ATOM 1576 C C . GLN A 1 211 ? 54.884 50.695 -70.525 1.00 52.36 210 GLN A C 1
ATOM 1577 O O . GLN A 1 211 ? 55.055 51.894 -70.250 1.00 53.35 210 GLN A O 1
ATOM 1580 N N . ILE A 1 212 ? 53.695 50.213 -70.876 1.00 52.32 211 ILE A N 1
ATOM 1581 C CA . ILE A 1 212 ? 52.555 51.118 -71.087 1.00 55.66 211 ILE A CA 1
ATOM 1582 C C . ILE A 1 212 ? 52.148 51.842 -69.796 1.00 54.58 211 ILE A C 1
ATOM 1583 O O . ILE A 1 212 ? 51.656 52.975 -69.852 1.00 54.81 211 ILE A O 1
ATOM 1588 N N . LEU A 1 213 ? 52.368 51.196 -68.645 1.00 54.77 212 LEU A N 1
ATOM 1589 C CA . LEU A 1 213 ? 52.067 51.809 -67.332 1.00 55.58 212 LEU A CA 1
ATOM 1590 C C . LEU A 1 213 ? 52.959 53.047 -67.029 1.00 57.33 212 LEU A C 1
ATOM 1591 O O . LEU A 1 213 ? 52.566 53.936 -66.251 1.00 56.71 212 LEU A O 1
ATOM 1596 N N . GLN A 1 214 ? 54.144 53.109 -67.644 1.00 58.94 213 GLN A N 1
ATOM 1597 C CA . GLN A 1 214 ? 55.010 54.294 -67.537 1.00 59.54 213 GLN A CA 1
ATOM 1598 C C . GLN A 1 214 ? 54.444 55.456 -68.358 1.00 60.17 213 GLN A C 1
ATOM 1599 O O . GLN A 1 214 ? 54.718 56.622 -68.063 1.00 62.68 213 GLN A O 1
ATOM 1603 N N . THR A 1 215 ? 53.667 55.142 -69.389 1.00 58.76 214 THR A N 1
ATOM 1604 C CA . THR A 1 215 ? 53.037 56.164 -70.211 1.00 57.83 214 THR A CA 1
ATOM 1605 C C . THR A 1 215 ? 51.692 56.552 -69.600 1.00 58.25 214 THR A C 1
ATOM 1606 O O . THR A 1 215 ? 51.280 56.006 -68.560 1.00 59.59 214 THR A O 1
ATOM 1610 N N . ASP A 1 216 ? 51.013 57.494 -70.246 1.00 57.19 215 ASP A N 1
ATOM 1611 C CA . ASP A 1 216 ? 49.666 57.866 -69.850 1.00 57.03 215 ASP A CA 1
ATOM 1612 C C . ASP A 1 216 ? 48.665 57.400 -70.920 1.00 57.22 215 ASP A C 1
ATOM 1613 O O . ASP A 1 216 ? 47.645 58.060 -71.145 1.00 59.10 215 ASP A O 1
ATOM 1615 N N . ILE A 1 217 ? 48.950 56.266 -71.576 1.00 55.93 216 ILE A N 1
ATOM 1616 C CA . ILE A 1 217 ? 48.075 55.742 -72.651 1.00 53.79 216 ILE A CA 1
ATOM 1617 C C . ILE A 1 217 ? 46.856 55.055 -72.023 1.00 52.08 216 ILE A C 1
ATOM 1618 O O . ILE A 1 217 ? 45.745 55.173 -72.529 1.00 53.68 216 ILE A O 1
ATOM 1623 N N . LEU A 1 218 ? 47.064 54.380 -70.898 1.00 51.12 217 LEU A N 1
ATOM 1624 C CA . LEU A 1 218 ? 45.982 53.718 -70.163 1.00 51.82 217 LEU A CA 1
ATOM 1625 C C . LEU A 1 218 ? 45.767 54.353 -68.755 1.00 52.78 217 LEU A C 1
ATOM 1626 O O . LEU A 1 218 ? 46.730 54.558 -68.002 1.00 55.77 217 LEU A O 1
ATOM 1631 N N . SER A 1 219 ? 44.504 54.633 -68.405 1.00 48.66 218 SER A N 1
ATOM 1632 C CA . SER A 1 219 ? 44.134 55.223 -67.109 1.00 43.25 218 SER A CA 1
ATOM 1633 C C . SER A 1 219 ? 43.773 54.151 -66.085 1.00 42.24 218 SER A C 1
ATOM 1634 O O . SER A 1 219 ? 43.619 52.983 -66.418 1.00 40.12 218 SER A O 1
ATOM 1637 N N . LYS A 1 220 ? 43.573 54.582 -64.848 1.00 38.44 219 LYS A N 1
ATOM 1638 C CA . LYS A 1 220 ? 43.126 53.704 -63.819 1.00 38.10 219 LYS A CA 1
ATOM 1639 C C . LYS A 1 220 ? 41.703 53.230 -64.122 1.00 36.14 219 LYS A C 1
ATOM 1640 O O . LYS A 1 220 ? 41.310 52.125 -63.769 1.00 34.09 219 LYS A O 1
ATOM 1646 N N . GLU A 1 221 ? 40.927 54.087 -64.767 1.00 33.64 220 GLU A N 1
ATOM 1647 C CA . GLU A 1 221 ? 39.553 53.738 -65.138 1.00 32.54 220 GLU A CA 1
ATOM 1648 C C . GLU A 1 221 ? 39.565 52.643 -66.174 1.00 29.13 220 GLU A C 1
ATOM 1649 O O . GLU A 1 221 ? 38.716 51.729 -66.094 1.00 29.12 220 GLU A O 1
ATOM 1655 N N . TYR A 1 222 ? 40.529 52.683 -67.110 1.00 26.98 221 TYR A N 1
ATOM 1656 C CA . TYR A 1 222 ? 40.735 51.571 -68.060 1.00 28.77 221 TYR A CA 1
ATOM 1657 C C . TYR A 1 222 ? 40.990 50.289 -67.295 1.00 25.67 221 TYR A C 1
ATOM 1658 O O . TYR A 1 222 ? 40.399 49.249 -67.600 1.00 27.08 221 TYR A O 1
ATOM 1667 N N . LEU A 1 223 ? 41.845 50.325 -66.281 1.00 24.61 222 LEU A N 1
ATOM 1668 C CA . LEU A 1 223 ? 42.185 49.103 -65.540 1.00 26.94 222 LEU A CA 1
ATOM 1669 C C . LEU A 1 223 ? 40.928 48.558 -64.824 1.00 23.75 222 LEU A C 1
ATOM 1670 O O . LEU A 1 223 ? 40.609 47.338 -64.852 1.00 24.90 222 LEU A O 1
ATOM 1675 N N . ASP A 1 224 ? 40.205 49.457 -64.165 1.00 23.33 223 ASP A N 1
ATOM 1676 C CA . ASP A 1 224 ? 38.926 49.105 -63.550 1.00 24.83 223 ASP A CA 1
ATOM 1677 C C . ASP A 1 224 ? 37.973 48.444 -64.567 1.00 24.00 223 ASP A C 1
ATOM 1678 O O . ASP A 1 224 ? 37.318 47.445 -64.255 1.00 25.59 223 ASP A O 1
ATOM 1683 N N . GLY A 1 225 ? 37.890 49.026 -65.759 1.00 24.31 224 GLY A N 1
ATOM 1684 C CA . GLY A 1 225 ? 37.076 48.482 -66.844 1.00 25.32 224 GLY A CA 1
ATOM 1685 C C . GLY A 1 225 ? 37.502 47.073 -67.188 1.00 24.37 224 GLY A C 1
ATOM 1686 O O . GLY A 1 225 ? 36.685 46.203 -67.473 1.00 22.09 224 GLY A O 1
ATOM 1687 N N . CYS A 1 226 ? 38.818 46.833 -67.203 1.00 23.92 225 CYS A N 1
ATOM 1688 C CA . CYS A 1 226 ? 39.314 45.478 -67.464 1.00 22.11 225 CYS A CA 1
ATOM 1689 C C . CYS A 1 226 ? 38.938 44.500 -66.374 1.00 25.40 225 CYS A C 1
ATOM 1690 O O . CYS A 1 226 ? 38.760 43.330 -66.639 1.00 23.04 225 CYS A O 1
ATOM 1693 N N . TYR A 1 227 ? 38.911 44.969 -65.137 1.00 23.58 226 TYR A N 1
ATOM 1694 C CA . TYR A 1 227 ? 38.486 44.122 -64.019 1.00 20.70 226 TYR A CA 1
ATOM 1695 C C . TYR A 1 227 ? 37.006 43.831 -64.161 1.00 24.06 226 TYR A C 1
ATOM 1696 O O . TYR A 1 227 ? 36.602 42.691 -64.040 1.00 21.05 226 TYR A O 1
ATOM 1705 N N . GLN A 1 228 ? 36.208 44.835 -64.422 1.00 22.61 227 GLN A N 1
ATOM 1706 C CA . GLN A 1 228 ? 34.786 44.617 -64.565 1.00 23.89 227 GLN A CA 1
ATOM 1707 C C . GLN A 1 228 ? 34.463 43.644 -65.716 1.00 25.40 227 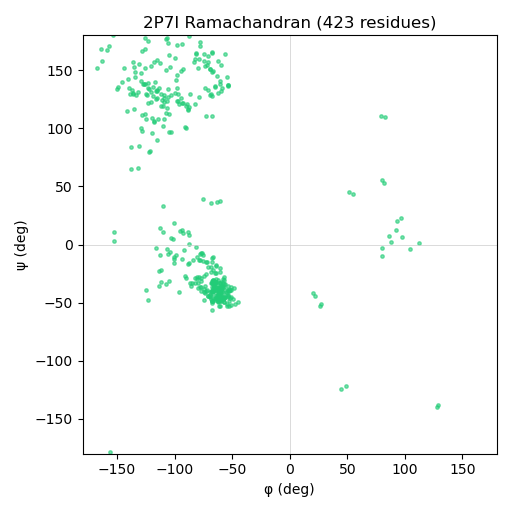GLN A C 1
ATOM 1708 O O . GLN A 1 228 ? 33.661 42.713 -65.585 1.00 25.32 227 GLN A O 1
ATOM 1714 N N . LEU A 1 229 ? 35.083 43.879 -66.874 1.00 25.41 228 LEU A N 1
ATOM 1715 C CA . LEU A 1 229 ? 34.829 43.012 -68.029 1.00 24.63 228 LEU A CA 1
ATOM 1716 C C . LEU A 1 229 ? 35.322 41.596 -67.803 1.00 24.27 228 LEU A C 1
ATOM 1717 O O . LEU A 1 229 ? 34.693 40.634 -68.229 1.00 23.89 228 LEU A O 1
ATOM 1722 N N . GLY A 1 230 ? 36.439 41.461 -67.107 1.00 22.02 229 GLY A N 1
ATOM 1723 C CA . GLY A 1 230 ? 37.019 40.168 -66.764 1.00 22.06 229 GLY A CA 1
ATOM 1724 C C . GLY A 1 230 ? 36.052 39.189 -66.116 1.00 25.00 229 GLY A C 1
ATOM 1725 O O . GLY A 1 230 ? 36.081 37.978 -66.376 1.00 27.23 229 GLY A O 1
ATOM 1726 N N . GLN A 1 231 ? 35.187 39.707 -65.237 1.00 25.01 230 GLN A N 1
ATOM 1727 C CA . GLN A 1 231 ? 34.232 38.905 -64.523 1.00 25.20 230 GLN A CA 1
ATOM 1728 C C . GLN A 1 231 ? 33.242 38.269 -65.477 1.00 22.47 230 GLN A C 1
ATOM 1729 O O . GLN A 1 231 ? 32.652 37.211 -65.164 1.00 25.70 230 GLN A O 1
ATOM 1735 N N . GLN A 1 232 ? 33.067 38.900 -66.627 1.00 21.19 231 GLN A N 1
ATOM 1736 C CA . GLN A 1 232 ? 32.089 38.386 -67.630 1.00 22.31 231 GLN A CA 1
ATOM 1737 C C . GLN A 1 232 ? 32.732 37.355 -68.552 1.00 21.17 231 GLN A C 1
ATOM 1738 O O . GLN A 1 232 ? 32.019 36.612 -69.266 1.00 24.70 231 GLN A O 1
ATOM 1744 N N . TYR A 1 233 ? 34.080 37.332 -68.534 1.00 24.19 232 TYR A N 1
ATOM 1745 C CA . TYR A 1 233 ? 34.863 36.314 -69.267 1.00 24.78 232 TYR A CA 1
ATOM 1746 C C . TYR A 1 233 ? 35.952 35.663 -68.433 1.00 25.46 232 TYR A C 1
ATOM 1747 O O . TYR A 1 233 ? 37.140 35.825 -68.717 1.00 26.47 232 TYR A O 1
ATOM 1756 N N . PRO A 1 234 ? 35.563 34.903 -67.400 1.00 25.17 233 PRO A N 1
ATOM 1757 C CA . PRO A 1 234 ? 36.561 34.346 -66.525 1.00 24.21 233 PRO A CA 1
ATOM 1758 C C . PRO A 1 234 ? 37.662 33.594 -67.234 1.00 26.44 233 PRO A C 1
ATOM 1759 O O . PRO A 1 234 ? 38.786 33.636 -66.799 1.00 28.08 233 PRO A O 1
ATOM 1763 N N . ASP A 1 235 ? 37.318 32.836 -68.271 1.00 26.59 234 ASP A N 1
ATOM 1764 C CA . ASP A 1 235 ? 38.314 31.999 -68.976 1.00 26.84 234 ASP A CA 1
ATOM 1765 C C . ASP A 1 235 ? 39.392 32.804 -69.663 1.00 26.26 234 ASP A C 1
ATOM 1766 O O . ASP A 1 235 ? 40.465 32.283 -69.959 1.00 23.68 234 ASP A O 1
ATOM 1771 N N . LEU A 1 236 ? 39.152 34.094 -69.870 1.00 24.90 235 LEU A N 1
ATOM 1772 C CA . LEU A 1 236 ? 40.097 34.953 -70.580 1.00 24.79 235 LEU A CA 1
ATOM 1773 C C . LEU A 1 236 ? 40.920 35.878 -69.673 1.00 24.74 235 LEU A C 1
ATOM 1774 O O . LEU A 1 236 ? 41.694 36.700 -70.139 1.00 23.96 235 LEU A O 1
ATOM 1779 N N . CYS A 1 237 ? 40.774 35.720 -68.357 1.00 24.34 236 CYS A N 1
ATOM 1780 C CA . CYS A 1 237 ? 41.397 36.616 -67.416 1.00 27.16 236 CYS A CA 1
ATOM 1781 C C . CYS A 1 237 ? 42.859 36.306 -67.152 1.00 25.60 236 CYS A C 1
ATOM 1782 O O . CYS A 1 237 ? 43.338 35.221 -67.418 1.00 25.18 236 CYS A O 1
ATOM 1785 N N . ALA A 1 238 ? 43.529 37.270 -66.568 1.00 24.19 237 ALA A N 1
ATOM 1786 C CA . ALA A 1 238 ? 44.935 37.128 -66.142 1.00 23.63 237 ALA A CA 1
ATOM 1787 C C . ALA A 1 238 ? 45.135 35.956 -65.184 1.00 24.50 237 ALA A C 1
ATOM 1788 O O . ALA A 1 238 ? 46.044 35.090 -65.349 1.00 25.94 237 ALA A O 1
ATOM 1790 N N . SER A 1 239 ? 44.267 35.946 -64.173 1.00 25.58 238 SER A N 1
ATOM 1791 C CA . SER A 1 239 ? 44.217 34.940 -63.128 1.00 26.36 238 SER A CA 1
ATOM 1792 C C . SER A 1 239 ? 42.808 34.431 -62.996 1.00 25.13 238 SER A C 1
ATOM 1793 O O . SER A 1 239 ? 41.843 35.125 -63.257 1.00 26.55 238 SER A O 1
ATOM 1796 N N . ILE A 1 240 ? 42.721 33.163 -62.634 1.00 24.16 239 ILE A N 1
ATOM 1797 C CA . ILE A 1 240 ? 41.463 32.516 -62.359 1.00 23.32 239 ILE A CA 1
ATOM 1798 C C . ILE A 1 240 ? 41.330 32.283 -60.863 1.00 24.39 239 ILE A C 1
ATOM 1799 O O . ILE A 1 240 ? 42.325 32.115 -60.156 1.00 25.09 239 ILE A O 1
ATOM 1804 N N . PHE A 1 241 ? 40.079 32.286 -60.404 1.00 25.57 240 PHE A N 1
ATOM 1805 C CA . PHE A 1 241 ? 39.755 32.318 -59.001 1.00 24.68 240 PHE A CA 1
ATOM 1806 C C . PHE A 1 241 ? 38.654 31.328 -58.686 1.00 26.32 240 PHE A C 1
ATOM 1807 O O . PHE A 1 241 ? 37.577 31.414 -59.268 1.00 26.41 240 PHE A O 1
ATOM 1815 N N . LEU A 1 242 ? 38.973 30.325 -57.851 1.00 25.62 241 LEU A N 1
ATOM 1816 C CA . LEU A 1 242 ? 37.965 29.455 -57.316 1.00 24.13 241 LEU A CA 1
ATOM 1817 C C . LEU A 1 242 ? 37.743 29.797 -55.849 1.00 24.81 241 LEU A C 1
ATOM 1818 O O . LEU A 1 242 ? 38.675 29.849 -55.068 1.00 26.06 241 LEU A O 1
ATOM 1823 N N . LEU A 1 243 ? 36.505 30.108 -55.511 1.00 26.10 242 LEU A N 1
ATOM 1824 C CA . LEU A 1 243 ? 36.085 30.157 -54.130 1.00 25.91 242 LEU A CA 1
ATOM 1825 C C . LEU A 1 243 ? 35.611 28.764 -53.704 1.00 27.23 242 LEU A C 1
ATOM 1826 O O . LEU A 1 243 ? 34.604 28.251 -54.208 1.00 26.51 242 LEU A O 1
ATOM 1831 N N . CYS A 1 244 ? 36.314 28.176 -52.741 1.00 25.08 243 CYS A N 1
ATOM 1832 C CA . CYS A 1 244 ? 36.000 26.853 -52.256 1.00 27.15 243 CYS A CA 1
ATOM 1833 C C . CYS A 1 244 ? 35.618 26.786 -50.790 1.00 27.00 243 CYS A C 1
ATOM 1834 O O . CYS A 1 244 ? 35.962 27.643 -49.990 1.00 24.97 243 CYS A O 1
ATOM 1837 N N . GLU A 1 245 ? 34.884 25.731 -50.464 1.00 26.13 244 GLU A N 1
ATOM 1838 C CA . GLU A 1 245 ? 34.507 25.412 -49.082 1.00 24.98 244 GLU A CA 1
ATOM 1839 C C . GLU A 1 245 ? 34.851 23.996 -48.756 1.00 24.66 244 GLU A C 1
ATOM 1840 O O . GLU A 1 245 ? 35.195 23.187 -49.630 1.00 26.43 244 GLU A O 1
ATOM 1846 N N . LYS A 1 246 ? 34.816 23.695 -47.467 1.00 25.64 245 LYS A N 1
ATOM 1847 C CA . LYS A 1 246 ? 35.177 22.356 -47.015 1.00 24.20 245 LYS A CA 1
ATOM 1848 C C . LYS A 1 246 ? 34.147 21.377 -47.575 1.00 28.30 245 LYS A C 1
ATOM 1849 O O . LYS A 1 246 ? 32.951 21.688 -47.576 1.00 31.85 245 LYS A O 1
ATOM 1855 N N . GLY A 1 247 ? 34.622 20.236 -48.096 1.00 29.12 246 GLY A N 1
ATOM 1856 C CA . GLY A 1 247 ? 33.750 19.173 -48.579 1.00 32.68 246 GLY A CA 1
ATOM 1857 C C . GLY A 1 247 ? 33.421 18.264 -47.419 1.00 36.26 246 GLY A C 1
ATOM 1858 O O . GLY A 1 247 ? 34.372 17.857 -46.703 1.00 43.52 246 GLY A O 1
ATOM 1859 N N . TYR B 1 22 ? 7.013 19.297 -64.306 1.00 68.32 21 TYR B N 1
ATOM 1860 C CA . TYR B 1 22 ? 8.295 20.092 -64.358 1.00 67.73 21 TYR B CA 1
ATOM 1861 C C . TYR B 1 22 ? 8.178 21.406 -65.118 1.00 64.23 21 TYR B C 1
ATOM 1862 O O . TYR B 1 22 ? 7.751 21.434 -66.276 1.00 64.12 21 TYR B O 1
ATOM 1871 N N . ASN B 1 23 ? 8.543 22.488 -64.431 1.00 59.99 22 ASN B N 1
ATOM 1872 C CA . ASN B 1 23 ? 8.682 23.804 -65.026 1.00 56.36 22 ASN B CA 1
ATOM 1873 C C . ASN B 1 23 ? 10.136 24.219 -64.797 1.00 52.02 22 ASN B C 1
ATOM 1874 O O . ASN B 1 23 ? 10.611 24.243 -63.664 1.00 49.65 22 ASN B O 1
ATOM 1879 N N . PHE B 1 24 ? 10.831 24.503 -65.889 1.00 47.41 23 PHE B N 1
ATOM 1880 C CA . PHE B 1 24 ? 12.243 24.812 -65.851 1.00 44.94 23 PHE B CA 1
ATOM 1881 C C . PHE B 1 24 ? 12.523 25.981 -64.903 1.00 44.48 23 PHE B C 1
ATOM 1882 O O . PHE B 1 24 ? 13.453 25.920 -64.092 1.00 41.14 23 PHE B O 1
ATOM 1890 N N . ASP B 1 25 ? 11.712 27.031 -64.984 1.00 43.80 24 ASP B N 1
ATOM 1891 C CA . ASP B 1 25 ? 11.943 28.228 -64.154 1.00 46.49 24 ASP B CA 1
ATOM 1892 C C . ASP B 1 25 ? 11.827 27.966 -62.651 1.00 44.67 24 ASP B C 1
ATOM 1893 O O . ASP B 1 25 ? 12.663 28.396 -61.851 1.00 45.68 24 ASP B O 1
ATOM 1898 N N . PHE B 1 26 ? 10.805 27.216 -62.291 1.00 42.59 25 PHE B N 1
ATOM 1899 C CA A PHE B 1 26 ? 10.517 26.949 -60.890 0.70 42.49 25 PHE B CA 1
ATOM 1900 C CA B PHE B 1 26 ? 10.469 26.914 -60.899 0.30 40.51 25 PHE B CA 1
ATOM 1901 C C . PHE B 1 26 ? 11.355 25.791 -60.347 1.00 40.63 25 PHE B C 1
ATOM 1902 O O . PHE B 1 26 ? 11.838 25.856 -59.223 1.00 40.49 25 PHE B O 1
ATOM 1917 N N . ASP B 1 27 ? 11.547 24.748 -61.144 1.00 37.91 26 ASP B N 1
ATOM 1918 C CA . ASP B 1 27 ? 12.200 23.544 -60.665 1.00 36.84 26 ASP B CA 1
ATOM 1919 C C . ASP B 1 27 ? 13.696 23.549 -60.856 1.00 34.02 26 ASP B C 1
ATOM 1920 O O . ASP B 1 27 ? 14.408 22.901 -60.103 1.00 31.27 26 ASP B O 1
ATOM 1925 N N . VAL B 1 28 ? 14.179 24.279 -61.846 1.00 32.71 27 VAL B N 1
ATOM 1926 C CA . VAL B 1 28 ? 15.610 24.280 -62.134 1.00 29.95 27 VAL B CA 1
ATOM 1927 C C . VAL B 1 28 ? 16.208 25.641 -61.769 1.00 28.01 27 VAL B C 1
ATOM 1928 O O . VAL B 1 28 ? 17.161 25.728 -60.974 1.00 30.54 27 VAL B O 1
ATOM 1940 N N . HIS B 1 30 ? 15.021 28.429 -60.022 1.00 31.11 29 HIS B N 1
ATOM 1941 C CA . HIS B 1 30 ? 14.882 28.940 -58.648 1.00 28.55 29 HIS B CA 1
ATOM 1942 C C . HIS B 1 30 ? 15.938 28.362 -57.697 1.00 30.34 29 HIS B C 1
ATOM 1943 O O . HIS B 1 30 ? 16.608 29.100 -57.005 1.00 30.14 29 HIS B O 1
ATOM 1950 N N . PRO B 1 31 ? 16.090 27.034 -57.654 1.00 28.23 30 PRO B N 1
ATOM 1951 C CA . PRO B 1 31 ? 17.154 26.510 -56.788 1.00 27.67 30 PRO B CA 1
ATOM 1952 C C . PRO B 1 31 ? 18.597 26.954 -57.110 1.00 27.98 30 PRO B C 1
ATOM 1953 O O . PRO B 1 31 ? 19.366 27.212 -56.194 1.00 29.06 30 PRO B O 1
ATOM 1957 N N . PHE B 1 32 ? 18.950 27.055 -58.379 1.00 26.66 31 PHE B N 1
ATOM 1958 C CA . PHE B 1 32 ? 20.273 27.531 -58.769 1.00 26.33 31 PHE B CA 1
ATOM 1959 C C . PHE B 1 32 ? 20.441 29.000 -58.438 1.00 27.18 31 PHE B C 1
ATOM 1960 O O . PHE B 1 32 ? 21.535 29.420 -58.103 1.00 27.68 31 PHE B O 1
ATOM 1976 N N . VAL B 1 34 ? 19.136 30.501 -55.766 1.00 27.25 33 VAL B N 1
ATOM 1977 C CA . VAL B 1 34 ? 19.447 30.464 -54.341 1.00 28.77 33 VAL B CA 1
ATOM 1978 C C . VAL B 1 34 ? 20.895 29.999 -54.124 1.00 28.78 33 VAL B C 1
ATOM 1979 O O . VAL B 1 34 ? 21.609 30.598 -53.339 1.00 31.11 33 VAL B O 1
ATOM 1983 N N . ARG B 1 35 ? 21.338 28.960 -54.827 1.00 27.85 34 ARG B N 1
ATOM 1984 C CA A ARG B 1 35 ? 22.763 28.560 -54.798 0.50 28.97 34 ARG B CA 1
ATOM 1985 C CA B ARG B 1 35 ? 22.745 28.585 -54.772 0.50 28.59 34 ARG B CA 1
ATOM 1986 C C . ARG B 1 35 ? 23.687 29.752 -55.133 1.00 29.81 34 ARG B C 1
ATOM 1987 O O . ARG B 1 35 ? 24.657 29.999 -54.444 1.00 31.71 34 ARG B O 1
ATOM 2002 N N . ALA B 1 36 ? 23.389 30.450 -56.221 1.00 28.35 35 ALA B N 1
ATOM 2003 C CA . ALA B 1 36 ? 24.194 31.571 -56.702 1.00 29.34 35 ALA B CA 1
ATOM 2004 C C . ALA B 1 36 ? 24.291 32.690 -55.661 1.00 27.98 35 ALA B C 1
ATOM 2005 O O . ALA B 1 36 ? 25.319 33.342 -55.520 1.00 28.26 35 ALA B O 1
ATOM 2007 N N . PHE B 1 37 ? 23.196 32.919 -54.957 1.00 26.81 36 PHE B N 1
ATOM 2008 C CA . PHE B 1 37 ? 23.126 34.008 -53.967 1.00 27.03 36 PHE B CA 1
ATOM 2009 C C . PHE B 1 37 ? 23.831 33.681 -52.649 1.00 26.12 36 PHE B C 1
ATOM 2010 O O . PHE B 1 37 ? 24.330 34.569 -51.964 1.00 28.25 36 PHE B O 1
ATOM 2018 N N . THR B 1 38 ? 23.826 32.404 -52.285 1.00 28.56 37 THR B N 1
ATOM 2019 C CA . THR B 1 38 ? 24.179 31.972 -50.927 1.00 27.47 37 THR B CA 1
ATOM 2020 C C . THR B 1 38 ? 25.517 32.501 -50.400 1.00 26.55 37 THR B C 1
ATOM 2021 O O . THR B 1 38 ? 25.568 32.999 -49.288 1.00 27.52 37 THR B O 1
ATOM 2025 N N . PRO B 1 39 ? 26.594 32.438 -51.197 1.00 28.59 38 PRO B N 1
ATOM 2026 C CA . PRO B 1 39 ? 27.867 32.927 -50.697 1.00 29.22 38 PRO B CA 1
ATOM 2027 C C . PRO B 1 39 ? 27.908 34.435 -50.384 1.00 31.51 38 PRO B C 1
ATOM 2028 O O . PRO B 1 39 ? 28.809 34.895 -49.676 1.00 30.52 38 PRO B O 1
ATOM 2032 N N . PHE B 1 40 ? 26.966 35.187 -50.936 1.00 30.19 39 PHE B N 1
ATOM 2033 C CA . PHE B 1 40 ? 26.946 36.635 -50.797 1.00 27.94 39 PHE B CA 1
ATOM 2034 C C . PHE B 1 40 ? 25.981 37.170 -49.757 1.00 28.31 39 PHE B C 1
ATOM 2035 O O . PHE B 1 40 ? 26.041 38.368 -49.437 1.00 28.38 39 PHE B O 1
ATOM 2043 N N . PHE B 1 41 ? 25.075 36.330 -49.263 1.00 28.81 40 PHE B N 1
ATOM 2044 C CA . PHE B 1 41 ? 24.073 36.757 -48.289 1.00 29.48 40 PHE B CA 1
ATOM 2045 C C . PHE B 1 41 ? 24.738 37.424 -47.096 1.00 32.57 40 PHE B C 1
ATOM 2046 O O . PHE B 1 41 ? 25.790 36.980 -46.629 1.00 31.71 40 PHE B O 1
ATOM 2054 N N . ARG B 1 42 ? 24.135 38.527 -46.659 1.00 31.23 41 ARG B N 1
ATOM 2055 C CA . ARG B 1 42 ? 24.528 39.228 -45.447 1.00 33.20 41 ARG B CA 1
ATOM 2056 C C . ARG B 1 42 ? 23.687 38.765 -44.269 1.00 31.23 41 ARG B C 1
ATOM 2057 O O . ARG B 1 42 ? 22.507 38.455 -44.425 1.00 32.65 41 ARG B O 1
ATOM 2065 N N . PRO B 1 43 ? 24.255 38.791 -43.057 1.00 33.18 42 PRO B N 1
ATOM 2066 C CA . PRO B 1 43 ? 23.399 38.473 -41.898 1.00 32.48 42 PRO B CA 1
ATOM 2067 C C . PRO B 1 43 ? 22.384 39.574 -41.732 1.00 30.69 42 PRO B C 1
ATOM 2068 O O . PRO B 1 43 ? 22.660 40.712 -42.101 1.00 30.00 42 PRO B O 1
ATOM 2072 N N . GLY B 1 44 ? 21.198 39.243 -41.246 1.00 29.38 43 GLY B N 1
ATOM 2073 C CA . GLY B 1 44 ? 20.204 40.272 -40.960 1.00 29.77 43 GLY B CA 1
ATOM 2074 C C . GLY B 1 44 ? 18.922 39.906 -41.635 1.00 29.99 43 GLY B C 1
ATOM 2075 O O . GLY B 1 44 ? 18.584 38.755 -41.684 1.00 31.60 43 GLY B O 1
ATOM 2076 N N . ASN B 1 45 ? 18.235 40.887 -42.207 1.00 28.95 44 ASN B N 1
ATOM 2077 C CA . ASN B 1 45 ? 16.927 40.653 -42.812 1.00 28.21 44 ASN B CA 1
ATOM 2078 C C . ASN B 1 45 ? 16.974 40.653 -44.351 1.00 27.51 44 ASN B C 1
ATOM 2079 O O . ASN B 1 45 ? 17.990 40.950 -44.946 1.00 31.00 44 ASN B O 1
ATOM 2084 N N . LEU B 1 46 ? 15.857 40.315 -44.967 1.00 29.79 45 LEU B N 1
ATOM 2085 C CA . LEU B 1 46 ? 15.773 40.302 -46.411 1.00 27.84 45 LEU B CA 1
ATOM 2086 C C . LEU B 1 46 ? 14.496 40.966 -46.867 1.00 26.44 45 LEU B C 1
ATOM 2087 O O . LEU B 1 46 ? 13.460 40.857 -46.206 1.00 26.62 45 LEU B O 1
ATOM 2092 N N . LEU B 1 47 ? 14.590 41.672 -47.995 1.00 27.47 46 LEU B N 1
ATOM 2093 C CA . LEU B 1 47 ? 13.456 42.244 -48.688 1.00 26.06 46 LEU B CA 1
ATOM 2094 C C . LEU B 1 47 ? 13.336 41.571 -50.064 1.00 25.45 46 LEU B C 1
ATOM 2095 O O . LEU B 1 47 ? 14.298 41.563 -50.831 1.00 27.61 46 LEU B O 1
ATOM 2100 N N . GLU B 1 48 ? 12.164 41.018 -50.370 1.00 26.65 47 GLU B N 1
ATOM 2101 C CA . GLU B 1 48 ? 11.886 40.395 -51.672 1.00 26.94 47 GLU B CA 1
ATOM 2102 C C . GLU B 1 48 ? 10.908 41.267 -52.448 1.00 27.54 47 GLU B C 1
ATOM 2103 O O . GLU B 1 48 ? 9.724 41.380 -52.093 1.00 27.65 47 GLU B O 1
ATOM 2109 N N . LEU B 1 49 ? 11.426 41.920 -53.481 1.00 28.92 48 LEU B N 1
ATOM 2110 C CA . LEU B 1 49 ? 10.637 42.811 -54.313 1.00 28.74 48 LEU B CA 1
ATOM 2111 C C . LEU B 1 49 ? 10.013 42.023 -55.446 1.00 29.03 48 LEU B C 1
ATOM 2112 O O . LEU B 1 49 ? 10.717 41.408 -56.238 1.00 30.10 48 LEU B O 1
ATOM 2117 N N . GLY B 1 50 ? 8.684 42.039 -55.517 1.00 28.97 49 GLY B N 1
ATOM 2118 C CA . GLY B 1 50 ? 7.934 41.282 -56.524 1.00 29.27 49 GLY B CA 1
ATOM 2119 C C . GLY B 1 50 ? 7.790 39.830 -56.147 1.00 30.54 49 GLY B C 1
ATOM 2120 O O . GLY B 1 50 ? 8.169 38.957 -56.902 1.00 33.15 49 GLY B O 1
ATOM 2121 N N . SER B 1 51 ? 7.252 39.571 -54.969 1.00 29.65 50 SER B N 1
ATOM 2122 C CA . SER B 1 51 ? 7.246 38.212 -54.396 1.00 31.21 50 SER B CA 1
ATOM 2123 C C . SER B 1 51 ? 6.170 37.317 -55.012 1.00 31.16 50 SER B C 1
ATOM 2124 O O . SER B 1 51 ? 6.150 36.086 -54.809 1.00 30.80 50 SER B O 1
ATOM 2127 N N . PHE B 1 52 ? 5.245 37.946 -55.730 1.00 32.52 51 PHE B N 1
ATOM 2128 C CA . PHE B 1 52 ? 4.126 37.246 -56.360 1.00 34.32 51 PHE B CA 1
ATOM 2129 C C . PHE B 1 52 ? 3.461 36.211 -55.431 1.00 33.29 51 PHE B C 1
ATOM 2130 O O . PHE B 1 52 ? 3.052 36.568 -54.316 1.00 34.53 51 PHE B O 1
ATOM 2138 N N . LYS B 1 53 ? 3.375 34.949 -55.864 1.00 34.48 52 LYS B N 1
ATOM 2139 C CA . LYS B 1 53 ? 2.625 33.910 -55.127 1.00 36.53 52 LYS B CA 1
ATOM 2140 C C . LYS B 1 53 ? 3.486 33.230 -54.07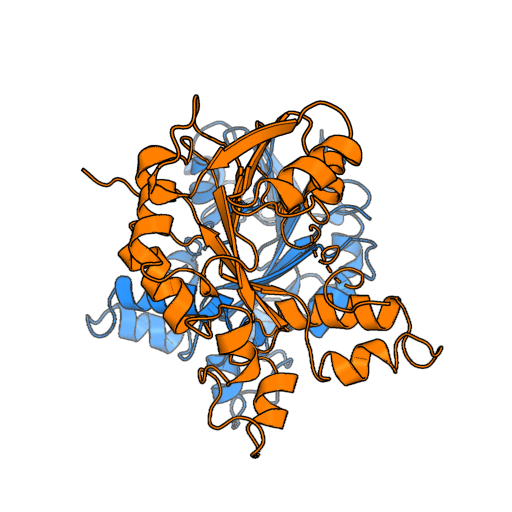9 1.00 35.78 52 LYS B C 1
ATOM 2141 O O . LYS B 1 53 ? 3.016 32.332 -53.403 1.00 35.63 52 LYS B O 1
ATOM 2145 N N . GLY B 1 54 ? 4.748 33.642 -53.957 1.00 33.85 53 GLY B N 1
ATOM 2146 C CA . GLY B 1 54 ? 5.593 33.174 -52.867 1.00 34.66 53 GLY B CA 1
ATOM 2147 C C . GLY B 1 54 ? 6.424 31.943 -53.195 1.00 35.12 53 GLY B C 1
ATOM 2148 O O . GLY B 1 54 ? 7.024 31.343 -52.308 1.00 37.45 53 GLY B O 1
ATOM 2149 N N . ASP B 1 55 ? 6.492 31.576 -54.468 1.00 36.52 54 ASP B N 1
ATOM 2150 C CA . ASP B 1 55 ? 7.282 30.413 -54.870 1.00 38.41 54 ASP B CA 1
ATOM 2151 C C . ASP B 1 55 ? 8.765 30.581 -54.547 1.00 35.07 54 ASP B C 1
ATOM 2152 O O . ASP B 1 55 ? 9.421 29.643 -54.100 1.00 35.14 54 ASP B O 1
ATOM 2157 N N . PHE B 1 56 ? 9.301 31.777 -54.743 1.00 32.21 55 PHE B N 1
ATOM 2158 C CA . PHE B 1 56 ? 10.712 31.970 -54.453 1.00 31.44 55 PHE B CA 1
ATOM 2159 C C . PHE B 1 56 ? 10.901 32.220 -52.962 1.00 30.95 55 PHE B C 1
ATOM 2160 O O . PHE B 1 56 ? 11.898 31.811 -52.388 1.00 33.33 55 PHE B O 1
ATOM 2168 N N . THR B 1 57 ? 9.937 32.872 -52.323 1.00 33.99 56 THR B N 1
ATOM 2169 C CA . THR B 1 57 ? 10.043 33.187 -50.897 1.00 33.01 56 THR B CA 1
ATOM 2170 C C . THR B 1 57 ? 10.283 31.923 -50.076 1.00 34.04 56 THR B C 1
ATOM 2171 O O . THR B 1 57 ? 11.091 31.924 -49.139 1.00 36.68 56 THR B O 1
ATOM 2175 N N . SER B 1 58 ? 9.598 30.852 -50.441 1.00 33.64 57 SER B N 1
ATOM 2176 C CA . SER B 1 58 ? 9.679 29.617 -49.672 1.00 35.76 57 SER B CA 1
ATOM 2177 C C . SER B 1 58 ? 11.109 29.088 -49.629 1.00 35.17 57 SER B C 1
ATOM 2178 O O . SER B 1 58 ? 11.547 28.536 -48.616 1.00 34.02 57 SER B O 1
ATOM 2181 N N . ARG B 1 59 ? 11.863 29.301 -50.708 1.00 35.79 58 ARG B N 1
ATOM 2182 C CA . ARG B 1 59 ? 13.259 28.903 -50.723 1.00 34.01 58 ARG B CA 1
ATOM 2183 C C . ARG B 1 59 ? 14.118 29.846 -49.887 1.00 34.79 58 ARG B C 1
ATOM 2184 O O . ARG B 1 59 ? 15.063 29.423 -49.215 1.00 35.02 58 ARG B O 1
ATOM 2192 N N . LEU B 1 60 ? 13.793 31.132 -49.951 1.00 33.24 59 LEU B N 1
ATOM 2193 C CA . LEU B 1 60 ? 14.470 32.122 -49.147 1.00 32.87 59 LEU B CA 1
ATOM 2194 C C . LEU B 1 60 ? 14.250 31.939 -47.641 1.00 33.71 59 LEU B C 1
ATOM 2195 O O . LEU B 1 60 ? 15.133 32.248 -46.833 1.00 31.64 59 LEU B O 1
ATOM 2200 N N . GLN B 1 61 ? 13.072 31.434 -47.273 1.00 33.93 60 GLN B N 1
ATOM 2201 C CA . GLN B 1 61 ? 12.759 31.119 -45.877 1.00 37.46 60 GLN B CA 1
ATOM 2202 C C . GLN B 1 61 ? 13.683 30.071 -45.257 1.00 38.55 60 GLN B C 1
ATOM 2203 O O . GLN B 1 61 ? 13.841 30.023 -44.031 1.00 39.05 60 GLN B O 1
ATOM 2209 N N . GLU B 1 62 ? 14.300 29.235 -46.087 1.00 38.69 61 GLU B N 1
ATOM 2210 C CA . GLU B 1 62 ? 15.336 28.342 -45.583 1.00 39.86 61 GLU B CA 1
ATOM 2211 C C . GLU B 1 62 ? 16.575 29.120 -45.135 1.00 39.27 61 GLU B C 1
ATOM 2212 O O . GLU B 1 62 ? 17.404 28.577 -44.420 1.00 39.63 61 GLU B O 1
ATOM 2218 N N . HIS B 1 63 ? 16.702 30.388 -45.523 1.00 36.23 62 HIS B N 1
ATOM 2219 C CA . HIS B 1 63 ? 17.891 31.165 -45.185 1.00 35.56 62 HIS B CA 1
ATOM 2220 C C . HIS B 1 63 ? 17.690 32.326 -44.229 1.00 34.24 62 HIS B C 1
ATOM 2221 O O . HIS B 1 63 ? 18.656 32.780 -43.609 1.00 33.83 62 HIS B O 1
ATOM 2228 N N . PHE B 1 64 ? 16.462 32.835 -44.148 1.00 31.97 63 PHE B N 1
ATOM 2229 C CA . PHE B 1 64 ? 16.164 34.033 -43.391 1.00 33.55 63 PHE B CA 1
ATOM 2230 C C . PHE B 1 64 ? 14.844 33.811 -42.674 1.00 33.63 63 PHE B C 1
ATOM 2231 O O . PHE B 1 64 ? 13.907 33.338 -43.282 1.00 33.34 63 PHE B O 1
ATOM 2239 N N . ASN B 1 65 ? 14.784 34.173 -41.401 1.00 35.35 64 ASN B N 1
ATOM 2240 C CA . ASN B 1 65 ? 13.506 34.218 -40.686 1.00 39.04 64 ASN B CA 1
ATOM 2241 C C . ASN B 1 65 ? 12.753 35.556 -40.800 1.00 39.99 64 ASN B C 1
ATOM 2242 O O . ASN B 1 65 ? 11.574 35.634 -40.464 1.00 44.92 64 ASN B O 1
ATOM 2247 N N . ASP B 1 66 ? 13.436 36.615 -41.212 1.00 35.44 65 ASP B N 1
ATOM 2248 C CA . ASP B 1 66 ? 12.817 37.928 -41.252 1.00 32.99 65 ASP B CA 1
ATOM 2249 C C . ASP B 1 66 ? 12.846 38.415 -42.674 1.00 30.59 65 ASP B C 1
ATOM 2250 O O . ASP B 1 66 ? 13.850 38.957 -43.120 1.00 30.19 65 ASP B O 1
ATOM 2255 N N . ILE B 1 67 ? 11.730 38.188 -43.365 1.00 30.99 66 ILE B N 1
ATOM 2256 C CA . ILE B 1 67 ? 11.581 38.488 -44.780 1.00 29.67 66 ILE B CA 1
ATOM 2257 C C . ILE B 1 67 ? 10.411 39.419 -44.946 1.00 29.48 66 ILE B C 1
ATOM 2258 O O . ILE B 1 67 ? 9.370 39.221 -44.350 1.00 29.10 66 ILE B O 1
ATOM 2263 N N . THR B 1 68 ? 10.611 40.449 -45.756 1.00 28.40 67 THR B N 1
ATOM 2264 C CA . THR B 1 68 ? 9.566 41.397 -46.087 1.00 28.95 67 THR B CA 1
ATOM 2265 C C . THR B 1 68 ? 9.331 41.244 -47.581 1.00 29.49 67 THR B C 1
ATOM 2266 O O . THR B 1 68 ? 10.288 41.188 -48.372 1.00 27.18 67 THR B O 1
ATOM 2270 N N . CYS B 1 69 ? 8.057 41.140 -47.956 1.00 26.44 68 CYS B N 1
ATOM 2271 C CA . CYS B 1 69 ? 7.656 40.832 -49.323 1.00 28.66 68 CYS B CA 1
ATOM 2272 C C . CYS B 1 69 ? 6.755 41.917 -49.844 1.00 28.73 68 CYS B C 1
ATOM 2273 O O . CYS B 1 69 ? 5.693 42.150 -49.264 1.00 27.49 68 CYS B O 1
ATOM 2276 N N . VAL B 1 70 ? 7.158 42.537 -50.951 1.00 27.84 69 VAL B N 1
ATOM 2277 C CA . VAL B 1 70 ? 6.370 43.563 -51.617 1.00 27.27 69 VAL B CA 1
ATOM 2278 C C . VAL B 1 70 ? 5.841 42.988 -52.916 1.00 28.48 69 VAL B C 1
ATOM 2279 O O . VAL B 1 70 ? 6.608 42.478 -53.745 1.00 29.31 69 VAL B O 1
ATOM 2283 N N . GLU B 1 71 ? 4.526 43.080 -53.082 1.00 30.29 70 GLU B N 1
ATOM 2284 C CA . GLU B 1 71 ? 3.834 42.536 -54.244 1.00 29.59 70 GLU B CA 1
ATOM 2285 C C . GLU B 1 71 ? 2.625 43.396 -54.513 1.00 30.26 70 GLU B C 1
ATOM 2286 O O . GLU B 1 71 ? 1.910 43.767 -53.581 1.00 32.07 70 GLU B O 1
ATOM 2292 N N . ALA B 1 72 ? 2.414 43.728 -55.785 1.00 32.21 71 ALA B N 1
ATOM 2293 C CA . ALA B 1 72 ? 1.317 44.628 -56.198 1.00 34.38 71 ALA B CA 1
ATOM 2294 C C . ALA B 1 72 ? -0.052 43.917 -56.292 1.00 35.67 71 ALA B C 1
ATOM 2295 O O . ALA B 1 72 ? -1.101 44.559 -56.130 1.00 36.51 71 ALA B O 1
ATOM 2297 N N . SER B 1 73 ? -0.036 42.613 -56.569 1.00 35.95 72 SER B N 1
ATOM 2298 C CA . SER B 1 73 ? -1.267 41.840 -56.769 1.00 38.36 72 SER B CA 1
ATOM 2299 C C . SER B 1 73 ? -1.836 41.292 -55.471 1.00 39.94 72 SER B C 1
ATOM 2300 O O . SER B 1 73 ? -1.204 40.463 -54.806 1.00 40.65 72 SER B O 1
ATOM 2303 N N . GLU B 1 74 ? -3.057 41.717 -55.139 1.00 41.29 73 GLU B N 1
ATOM 2304 C CA . GLU B 1 74 ? -3.738 41.228 -53.946 1.00 41.83 73 GLU B CA 1
ATOM 2305 C C . GLU B 1 74 ? -3.929 39.711 -54.003 1.00 40.10 73 GLU B C 1
ATOM 2306 O O . GLU B 1 74 ? -3.733 39.011 -53.005 1.00 39.50 73 GLU B O 1
ATOM 2312 N N . GLU B 1 75 ? -4.293 39.208 -55.179 1.00 40.48 74 GLU B N 1
ATOM 2313 C CA . GLU B 1 75 ? -4.566 37.781 -55.350 1.00 40.51 74 GLU B CA 1
ATOM 2314 C C . GLU B 1 75 ? -3.312 36.960 -55.041 1.00 39.99 74 GLU B C 1
ATOM 2315 O O . GLU B 1 75 ? -3.347 36.070 -54.195 1.00 39.31 74 GLU B O 1
ATOM 2317 N N . ALA B 1 76 ? -2.205 37.313 -55.699 1.00 38.55 75 ALA B N 1
ATOM 2318 C CA . ALA B 1 76 ? -0.901 36.653 -55.514 1.00 37.26 75 ALA B CA 1
ATOM 2319 C C . ALA B 1 76 ? -0.442 36.715 -54.055 1.00 37.50 75 ALA B C 1
ATOM 2320 O O . ALA B 1 76 ? -0.017 35.713 -53.456 1.00 35.71 75 ALA B O 1
ATOM 2322 N N . ILE B 1 77 ? -0.548 37.906 -53.482 1.00 38.67 76 ILE B N 1
ATOM 2323 C CA . ILE B 1 77 ? -0.049 38.149 -52.139 1.00 40.08 76 ILE B CA 1
ATOM 2324 C C . ILE B 1 77 ? -0.861 37.353 -51.111 1.00 40.59 76 ILE B C 1
ATOM 2325 O O . ILE B 1 77 ? -0.329 36.924 -50.089 1.00 41.75 76 ILE B O 1
ATOM 2330 N N . SER B 1 78 ? -2.140 37.124 -51.410 1.00 40.36 77 SER B N 1
ATOM 2331 C CA . SER B 1 78 ? -3.005 36.313 -50.566 1.00 41.04 77 SER B CA 1
ATOM 2332 C C . SER B 1 78 ? -2.643 34.821 -50.634 1.00 40.08 77 SER B C 1
ATOM 2333 O O . SER B 1 78 ? -2.584 34.125 -49.614 1.00 38.14 77 SER B O 1
ATOM 2336 N N . HIS B 1 79 ? -2.400 34.335 -51.845 1.00 40.73 78 HIS B N 1
ATOM 2337 C CA . HIS B 1 79 ? -1.946 32.961 -52.044 1.00 42.04 78 HIS B CA 1
ATOM 2338 C C . HIS B 1 79 ? -0.659 32.685 -51.266 1.00 42.60 78 HIS B C 1
ATOM 2339 O O . HIS B 1 79 ? -0.565 31.686 -50.546 1.00 41.67 78 HIS B O 1
ATOM 2346 N N . ALA B 1 80 ? 0.329 33.572 -51.411 1.00 42.70 79 ALA B N 1
ATOM 2347 C CA . ALA B 1 80 ? 1.577 33.476 -50.643 1.00 42.52 79 ALA B CA 1
ATOM 2348 C C . ALA B 1 80 ? 1.270 33.329 -49.162 1.00 44.54 79 ALA B C 1
ATOM 2349 O O . ALA B 1 80 ? 1.760 32.414 -48.500 1.00 43.91 79 ALA B O 1
ATOM 2351 N N . GLN B 1 81 ? 0.448 34.252 -48.667 1.00 46.65 80 GLN B N 1
ATOM 2352 C CA . GLN B 1 81 ? 0.090 34.339 -47.251 1.00 49.58 80 GLN B CA 1
ATOM 2353 C C . GLN B 1 81 ? -0.448 33.009 -46.728 1.00 49.56 80 GLN B C 1
ATOM 2354 O O . GLN B 1 81 ? -0.075 32.553 -45.639 1.00 48.47 80 GLN B O 1
ATOM 2360 N N . GLY B 1 82 ? -1.317 32.393 -47.521 1.00 50.29 81 GLY B N 1
ATOM 2361 C CA . GLY B 1 82 ? -1.871 31.103 -47.179 1.00 53.01 81 GLY B CA 1
ATOM 2362 C C . GLY B 1 82 ? -0.812 30.025 -47.117 1.00 55.45 81 GLY B C 1
ATOM 2363 O O . GLY B 1 82 ? -0.748 29.262 -46.156 1.00 57.16 81 GLY B O 1
ATOM 2364 N N . ARG B 1 83 ? 0.034 29.982 -48.135 1.00 56.48 82 ARG B N 1
ATOM 2365 C CA . ARG B 1 83 ? 0.990 28.895 -48.295 1.00 57.70 82 ARG B CA 1
ATOM 2366 C C . ARG B 1 83 ? 2.272 28.978 -47.436 1.00 57.06 82 ARG B C 1
ATOM 2367 O O . ARG B 1 83 ? 2.760 27.950 -46.976 1.00 59.64 82 ARG B O 1
ATOM 2375 N N . LEU B 1 84 ? 2.826 30.170 -47.228 1.00 54.54 83 LEU B N 1
ATOM 2376 C CA . LEU B 1 84 ? 4.137 30.293 -46.570 1.00 52.26 83 LEU B CA 1
ATOM 2377 C C . LEU B 1 84 ? 4.057 30.224 -45.054 1.00 51.75 83 LEU B C 1
ATOM 2378 O O . LEU B 1 84 ? 3.010 30.467 -44.466 1.00 51.39 83 LEU B O 1
ATOM 2383 N N . LYS B 1 85 ? 5.194 29.915 -44.436 1.00 52.41 84 LYS B N 1
ATOM 2384 C CA . LYS B 1 85 ? 5.314 29.831 -42.985 1.00 51.96 84 LYS B CA 1
ATOM 2385 C C . LYS B 1 85 ? 5.409 31.227 -42.389 1.00 52.25 84 LYS B C 1
ATOM 2386 O O . LYS B 1 85 ? 5.470 32.207 -43.123 1.00 50.51 84 LYS B O 1
ATOM 2389 N N . ASP B 1 86 ? 5.410 31.310 -41.055 1.00 52.98 85 ASP B N 1
ATOM 2390 C CA . ASP B 1 86 ? 5.454 32.592 -40.353 1.00 53.10 85 ASP B CA 1
ATOM 2391 C C . ASP B 1 86 ? 6.799 33.286 -40.576 1.00 53.75 85 ASP B C 1
ATOM 2392 O O . ASP B 1 86 ? 7.762 32.662 -41.048 1.00 52.42 85 ASP B O 1
ATOM 2394 N N . GLY B 1 87 ? 6.852 34.578 -40.239 1.00 52.82 86 GLY B N 1
ATOM 2395 C CA . GLY B 1 87 ? 8.080 35.388 -40.390 1.00 51.18 86 GLY B CA 1
ATOM 2396 C C . GLY B 1 87 ? 8.192 36.151 -41.704 1.00 47.87 86 GLY B C 1
ATOM 2397 O O . GLY B 1 87 ? 9.301 36.530 -42.133 1.00 49.20 86 GLY B O 1
ATOM 2398 N N . ILE B 1 88 ? 7.054 36.347 -42.364 1.00 43.28 87 ILE B N 1
ATOM 2399 C CA . ILE B 1 88 ? 6.974 37.176 -43.565 1.00 39.51 87 ILE B CA 1
ATOM 2400 C C . ILE B 1 88 ? 6.173 38.415 -43.212 1.00 37.98 87 ILE B C 1
ATOM 2401 O O . ILE B 1 88 ? 5.073 38.326 -42.646 1.00 37.20 87 ILE B O 1
ATOM 2406 N N . THR B 1 89 ? 6.712 39.575 -43.527 1.00 35.24 88 THR B N 1
ATOM 2407 C CA . THR B 1 89 ? 5.928 40.781 -43.536 1.00 33.81 88 THR B CA 1
ATOM 2408 C C . THR B 1 89 ? 5.476 41.019 -44.963 1.00 32.39 88 THR B C 1
ATOM 2409 O O . THR B 1 89 ? 6.305 41.146 -45.859 1.00 30.66 88 THR B O 1
ATOM 2413 N N . TYR B 1 90 ? 4.168 41.078 -45.179 1.00 31.48 89 TYR B N 1
ATOM 2414 C CA . TYR B 1 90 ? 3.620 41.295 -46.512 1.00 32.06 89 TYR B CA 1
ATOM 2415 C C . TYR B 1 90 ? 3.278 42.766 -46.699 1.00 31.63 89 TYR B C 1
ATOM 2416 O O . TYR B 1 90 ? 2.717 43.373 -45.810 1.00 30.90 89 TYR B O 1
ATOM 2425 N N . ILE B 1 91 ? 3.649 43.337 -47.845 1.00 31.15 90 ILE B N 1
ATOM 2426 C CA . ILE B 1 91 ? 3.335 44.725 -48.172 1.00 31.39 90 ILE B CA 1
ATOM 2427 C C . ILE B 1 91 ? 2.691 44.725 -49.550 1.00 30.85 90 ILE B C 1
ATOM 2428 O O . ILE B 1 91 ? 3.312 44.391 -50.552 1.00 29.41 90 ILE B O 1
ATOM 2433 N N . HIS B 1 92 ? 1.409 45.039 -49.587 1.00 28.55 91 HIS B N 1
ATOM 2434 C CA . HIS B 1 92 ? 0.673 45.027 -50.828 1.00 29.67 91 HIS B CA 1
ATOM 2435 C C . HIS B 1 92 ? 0.791 46.431 -51.386 1.00 32.05 91 HIS B C 1
ATOM 2436 O O . HIS B 1 92 ? 0.129 47.346 -50.908 1.00 33.71 91 HIS B O 1
ATOM 2443 N N . SER B 1 93 ? 1.673 46.623 -52.362 1.00 30.99 92 SER B N 1
ATOM 2444 C CA . SER B 1 93 ? 1.901 47.943 -52.919 1.00 30.74 92 SER B CA 1
ATOM 2445 C C . SER B 1 93 ? 2.596 47.820 -54.240 1.00 32.37 92 SER B C 1
ATOM 2446 O O . SER B 1 93 ? 3.255 46.817 -54.496 1.00 31.61 92 SER B O 1
ATOM 2449 N N . ARG B 1 94 ? 2.468 48.853 -55.069 1.00 31.31 93 ARG B N 1
ATOM 2450 C CA . ARG B 1 94 ? 3.364 49.036 -56.196 1.00 33.21 93 ARG B CA 1
ATOM 2451 C C . ARG B 1 94 ? 4.648 49.639 -55.652 1.00 32.09 93 ARG B C 1
ATOM 2452 O O . ARG B 1 94 ? 4.640 50.344 -54.640 1.00 30.61 93 ARG B O 1
ATOM 2460 N N . PHE B 1 95 ? 5.758 49.380 -56.324 1.00 32.86 94 PHE B N 1
ATOM 2461 C CA . PHE B 1 95 ? 7.040 49.763 -55.782 1.00 33.22 94 PHE B CA 1
ATOM 2462 C C . PHE B 1 95 ? 7.160 51.272 -55.579 1.00 35.22 94 PHE B C 1
ATOM 2463 O O . PHE B 1 95 ? 7.744 51.735 -54.600 1.00 35.78 94 PHE B O 1
ATOM 2471 N N . GLU B 1 96 ? 6.597 52.044 -56.498 1.00 36.35 95 GLU B N 1
ATOM 2472 C CA . GLU B 1 96 ? 6.754 53.493 -56.450 1.00 38.10 95 GLU B CA 1
ATOM 2473 C C . GLU B 1 96 ? 6.033 54.122 -55.262 1.00 38.84 95 GLU B C 1
ATOM 2474 O O . GLU B 1 96 ? 6.433 55.200 -54.827 1.00 40.73 95 GLU B O 1
ATOM 2480 N N . ASP B 1 97 ? 5.006 53.447 -54.739 1.00 39.31 96 ASP B N 1
ATOM 2481 C CA . ASP B 1 97 ? 4.222 53.935 -53.583 1.00 38.64 96 ASP B CA 1
ATOM 2482 C C . ASP B 1 97 ? 4.635 53.324 -52.251 1.00 38.15 96 ASP B C 1
ATOM 2483 O O . ASP B 1 97 ? 4.135 53.729 -51.211 1.00 38.19 96 ASP B O 1
ATOM 2488 N N . ALA B 1 98 ? 5.495 52.320 -52.280 1.00 36.49 97 ALA B N 1
ATOM 2489 C CA . ALA B 1 98 ? 5.786 51.519 -51.109 1.00 36.42 97 ALA B CA 1
ATOM 2490 C C . ALA B 1 98 ? 6.537 52.325 -50.054 1.00 38.64 97 ALA B C 1
ATOM 2491 O O . ALA B 1 98 ? 7.549 52.982 -50.329 1.00 38.99 97 ALA B O 1
ATOM 2493 N N . GLN B 1 99 ? 6.019 52.272 -48.836 1.00 40.14 98 GLN B N 1
ATOM 2494 C CA . GLN B 1 99 ? 6.639 52.923 -47.703 1.00 41.36 98 GLN B CA 1
ATOM 2495 C C . GLN B 1 99 ? 7.078 51.811 -46.776 1.00 38.42 98 GLN B C 1
ATOM 2496 O O . GLN B 1 99 ? 6.250 51.169 -46.148 1.00 39.28 98 GLN B O 1
ATOM 2502 N N . LEU B 1 100 ? 8.376 51.565 -46.697 1.00 35.23 99 LEU B N 1
ATOM 2503 C CA . LEU B 1 100 ? 8.859 50.446 -45.908 1.00 32.42 99 LEU B CA 1
ATOM 2504 C C . LEU B 1 100 ? 9.314 50.939 -44.548 1.00 33.11 99 LEU B C 1
ATOM 2505 O O . LEU B 1 100 ? 9.853 52.033 -44.432 1.00 35.11 99 LEU B O 1
ATOM 2510 N N . PRO B 1 101 ? 9.127 50.119 -43.519 1.00 32.46 100 PRO B N 1
ATOM 2511 C CA . PRO B 1 101 ? 9.404 50.544 -42.154 1.00 34.94 100 PRO B CA 1
ATOM 2512 C C . PRO B 1 101 ? 10.865 50.609 -41.782 1.00 33.65 100 PRO B C 1
ATOM 2513 O O . PRO B 1 101 ? 11.199 51.136 -40.736 1.00 33.49 100 PRO B O 1
ATOM 2517 N N . ARG B 1 102 ? 11.729 50.110 -42.648 1.00 32.59 101 ARG B N 1
ATOM 2518 C CA . ARG B 1 102 ? 13.063 49.713 -42.256 1.00 33.22 101 ARG B CA 1
ATOM 2519 C C . ARG B 1 102 ? 13.963 49.740 -43.494 1.00 30.31 101 ARG B C 1
ATOM 2520 O O . ARG B 1 102 ? 13.472 49.915 -44.599 1.00 30.29 101 ARG B O 1
ATOM 2528 N N . ARG B 1 103 ? 15.268 49.593 -43.292 1.00 28.38 102 ARG B N 1
ATOM 2529 C CA . ARG B 1 103 ? 16.191 49.274 -44.361 1.00 27.41 102 ARG B CA 1
ATOM 2530 C C . ARG B 1 103 ? 16.603 47.799 -44.249 1.00 28.08 102 ARG B C 1
ATOM 2531 O O . ARG B 1 103 ? 16.412 47.166 -43.205 1.00 28.16 102 ARG B O 1
ATOM 2539 N N . TYR B 1 104 ? 17.166 47.259 -45.335 1.00 26.32 103 TYR B N 1
ATOM 2540 C CA . TYR B 1 104 ? 17.343 45.818 -45.476 1.00 25.47 103 TYR B CA 1
ATOM 2541 C C . TYR B 1 104 ? 18.769 45.421 -45.851 1.00 26.57 103 TYR B C 1
ATOM 2542 O O . TYR B 1 104 ? 19.452 46.085 -46.672 1.00 26.79 103 TYR B O 1
ATOM 2551 N N . ASP B 1 105 ? 19.205 44.329 -45.234 1.00 27.31 104 ASP B N 1
ATOM 2552 C CA . ASP B 1 105 ? 20.566 43.829 -45.408 1.00 27.30 104 ASP B CA 1
ATOM 2553 C C . ASP B 1 105 ? 20.753 43.098 -46.731 1.00 25.72 104 ASP B C 1
ATOM 2554 O O . ASP B 1 105 ? 21.845 43.079 -47.280 1.00 25.68 104 ASP B O 1
ATOM 2559 N N . ASN B 1 106 ? 19.668 42.505 -47.217 1.00 25.59 105 ASN B N 1
ATOM 2560 C CA . ASN B 1 106 ? 19.625 41.748 -48.462 1.00 25.45 105 ASN B CA 1
ATOM 2561 C C . ASN B 1 106 ? 18.356 42.156 -49.199 1.00 28.71 105 ASN B C 1
ATOM 2562 O O . ASN B 1 106 ? 17.266 42.151 -48.613 1.00 29.05 105 ASN B O 1
ATOM 2567 N N . ILE B 1 107 ? 18.482 42.510 -50.478 1.00 26.68 106 ILE B N 1
ATOM 2568 C CA . ILE B 1 107 ? 17.300 42.822 -51.305 1.00 25.48 106 ILE B CA 1
ATOM 2569 C C . ILE B 1 107 ? 17.315 41.944 -52.523 1.00 27.05 106 ILE B C 1
ATOM 2570 O O . ILE B 1 107 ? 18.350 41.845 -53.190 1.00 26.90 106 ILE B O 1
ATOM 2575 N N . VAL B 1 108 ? 16.208 41.257 -52.786 1.00 26.73 107 VAL B N 1
ATOM 2576 C CA . VAL B 1 108 ? 16.141 40.336 -53.909 1.00 25.86 107 VAL B CA 1
ATOM 2577 C C . VAL B 1 108 ? 15.233 40.927 -54.970 1.00 27.12 107 VAL B C 1
ATOM 2578 O O . VAL B 1 108 ? 14.089 41.274 -54.679 1.00 27.46 107 VAL B O 1
ATOM 2582 N N . LEU B 1 109 ? 15.784 41.094 -56.188 1.00 25.69 108 LEU B N 1
ATOM 2583 C CA . LEU B 1 109 ? 14.989 41.527 -57.351 1.00 26.83 108 LEU B CA 1
ATOM 2584 C C . LEU B 1 109 ? 15.276 40.611 -58.539 1.00 26.61 108 LEU B C 1
ATOM 2585 O O . LEU B 1 109 ? 16.190 40.855 -59.348 1.00 25.55 108 LEU B O 1
ATOM 2590 N N . THR B 1 110 ? 14.549 39.495 -58.572 1.00 27.97 109 THR B N 1
ATOM 2591 C CA A THR B 1 110 ? 14.800 38.448 -59.568 0.50 27.02 109 THR B CA 1
ATOM 2592 C CA B THR B 1 110 ? 14.794 38.441 -59.544 0.50 27.58 109 THR B CA 1
ATOM 2593 C C . THR B 1 110 ? 13.657 38.365 -60.535 1.00 28.23 109 THR B C 1
ATOM 2594 O O . THR B 1 110 ? 12.506 38.161 -60.129 1.00 26.23 109 THR B O 1
ATOM 2601 N N . HIS B 1 111 ? 13.994 38.536 -61.811 1.00 26.25 110 HIS B N 1
ATOM 2602 C CA . HIS B 1 111 ? 13.024 38.525 -62.894 1.00 29.29 110 HIS B CA 1
ATOM 2603 C C . HIS B 1 111 ? 11.850 39.452 -62.667 1.00 27.50 110 HIS B C 1
ATOM 2604 O O . HIS B 1 111 ? 10.698 39.114 -62.912 1.00 28.07 110 HIS B O 1
ATOM 2611 N N . VAL B 1 112 ? 12.160 40.661 -62.233 1.00 27.99 111 VAL B N 1
ATOM 2612 C CA . VAL B 1 112 ? 11.166 41.707 -62.046 1.00 25.20 111 VAL B CA 1
ATOM 2613 C C . VAL B 1 112 ? 11.545 42.987 -62.841 1.00 24.45 111 VAL B C 1
ATOM 2614 O O . VAL B 1 112 ? 10.659 43.622 -63.423 1.00 26.43 111 VAL B O 1
ATOM 2618 N N . LEU B 1 113 ? 12.841 43.358 -62.878 1.00 24.20 112 LEU B N 1
ATOM 2619 C CA . LEU B 1 113 ? 13.260 44.664 -63.470 1.00 23.29 112 LEU B CA 1
ATOM 2620 C C . LEU B 1 113 ? 12.835 44.854 -64.942 1.00 26.96 112 LEU B C 1
ATOM 2621 O O . LEU B 1 113 ? 12.510 45.976 -65.379 1.00 26.32 112 LEU B O 1
ATOM 2626 N N . GLU B 1 114 ? 12.736 43.737 -65.672 1.00 27.91 113 GLU B N 1
ATOM 2627 C CA . GLU B 1 114 ? 12.377 43.719 -67.099 1.00 26.67 113 GLU B CA 1
ATOM 2628 C C . GLU B 1 114 ? 10.908 44.044 -67.340 1.00 26.94 113 GLU B C 1
ATOM 2629 O O . GLU B 1 114 ? 10.496 44.340 -68.458 1.00 28.96 113 GLU B O 1
ATOM 2635 N N . HIS B 1 115 ? 10.132 43.987 -66.269 1.00 25.62 114 HIS B N 1
ATOM 2636 C CA . HIS B 1 115 ? 8.722 44.337 -66.286 1.00 26.37 114 HIS B CA 1
ATOM 2637 C C . HIS B 1 115 ? 8.454 45.808 -65.945 1.00 27.82 114 HIS B C 1
ATOM 2638 O O . HIS B 1 115 ? 7.309 46.253 -66.017 1.00 25.49 114 HIS B O 1
ATOM 2645 N N . ILE B 1 116 ? 9.479 46.568 -65.591 1.00 25.68 115 ILE B N 1
ATOM 2646 C CA . ILE B 1 116 ? 9.301 47.939 -65.083 1.00 26.33 115 ILE B CA 1
ATOM 2647 C C . ILE B 1 116 ? 9.484 48.993 -66.175 1.00 27.82 115 ILE B C 1
ATOM 2648 O O . ILE B 1 116 ? 10.518 49.009 -66.868 1.00 27.62 115 ILE B O 1
ATOM 2653 N N . ASP B 1 117 ? 8.534 49.903 -66.301 1.00 30.20 116 ASP B N 1
ATOM 2654 C CA . ASP B 1 117 ? 8.664 50.998 -67.274 1.00 32.29 116 ASP B CA 1
ATOM 2655 C C . ASP B 1 117 ? 9.860 51.922 -67.031 1.00 34.43 116 ASP B C 1
ATOM 2656 O O . ASP B 1 117 ? 10.506 52.325 -67.991 1.00 33.25 116 ASP B O 1
ATOM 2661 N N . ASP B 1 118 ? 10.147 52.257 -65.768 1.00 33.20 117 ASP B N 1
ATOM 2662 C CA . ASP B 1 118 ? 11.291 53.092 -65.394 1.00 29.56 117 ASP B CA 1
ATOM 2663 C C . ASP B 1 118 ? 12.211 52.327 -64.439 1.00 25.84 117 ASP B C 1
ATOM 2664 O O . ASP B 1 118 ? 12.168 52.509 -63.231 1.00 26.81 117 ASP B O 1
ATOM 2669 N N . PRO B 1 119 ? 13.054 51.448 -64.984 1.00 26.76 118 PRO B N 1
ATOM 2670 C CA . PRO B 1 119 ? 13.887 50.593 -64.157 1.00 26.14 118 PRO B CA 1
ATOM 2671 C C . PRO B 1 119 ? 14.944 51.351 -63.335 1.00 27.91 118 PRO B C 1
ATOM 2672 O O . PRO B 1 119 ? 15.209 50.993 -62.197 1.00 27.86 118 PRO B O 1
ATOM 2676 N N . VAL B 1 120 ? 15.527 52.402 -63.890 1.00 28.06 119 VAL B N 1
ATOM 2677 C CA . VAL B 1 120 ? 16.488 53.190 -63.129 1.00 26.15 119 VAL B CA 1
ATOM 2678 C C . VAL B 1 120 ? 15.818 53.782 -61.871 1.00 26.72 119 VAL B C 1
ATOM 2679 O O . VAL B 1 120 ? 16.423 53.804 -60.797 1.00 26.01 119 VAL B O 1
ATOM 2683 N N . ALA B 1 121 ? 14.562 54.191 -61.963 1.00 26.82 120 ALA B N 1
ATOM 2684 C CA . ALA B 1 121 ? 13.906 54.812 -60.826 1.00 25.56 120 ALA B CA 1
ATOM 2685 C C . ALA B 1 121 ? 13.675 53.797 -59.682 1.00 25.76 120 ALA B C 1
ATOM 2686 O O . ALA B 1 121 ? 13.725 54.181 -58.495 1.00 26.43 120 ALA B O 1
ATOM 2688 N N . LEU B 1 122 ? 13.424 52.530 -60.024 1.00 24.80 121 LEU B N 1
ATOM 2689 C CA . LEU B 1 122 ? 13.270 51.468 -59.035 1.00 24.02 121 LEU B CA 1
ATOM 2690 C C . LEU B 1 122 ? 14.591 51.132 -58.378 1.00 22.66 121 LEU B C 1
ATOM 2691 O O . LEU B 1 122 ? 14.669 51.036 -57.151 1.00 24.27 121 LEU B O 1
ATOM 2696 N N . LEU B 1 123 ? 15.642 51.014 -59.178 1.00 25.42 122 LEU B N 1
ATOM 2697 C CA . LEU B 1 123 ? 16.954 50.683 -58.651 1.00 24.21 122 LEU B CA 1
ATOM 2698 C C . LEU B 1 123 ? 17.452 51.827 -57.752 1.00 26.30 122 LEU B C 1
ATOM 2699 O O . LEU B 1 123 ? 18.182 51.609 -56.795 1.00 25.01 122 LEU B O 1
ATOM 2704 N N . LYS B 1 124 ? 17.046 53.047 -58.077 1.00 21.87 123 LYS B N 1
ATOM 2705 C CA . LYS B 1 124 ? 17.413 54.230 -57.301 1.00 24.78 123 LYS B CA 1
ATOM 2706 C C . LYS B 1 124 ? 16.715 54.232 -55.924 1.00 25.96 123 LYS B C 1
ATOM 2707 O O . LYS B 1 124 ? 17.325 54.563 -54.920 1.00 28.46 123 LYS B O 1
ATOM 2713 N N . ARG B 1 125 ? 15.448 53.844 -55.866 1.00 25.83 124 ARG B N 1
ATOM 2714 C CA . ARG B 1 125 ? 14.789 53.672 -54.579 1.00 26.02 124 ARG B CA 1
ATOM 2715 C C . ARG B 1 125 ? 15.510 52.620 -53.760 1.00 25.24 124 ARG B C 1
ATOM 2716 O O . ARG B 1 125 ? 15.734 52.776 -52.555 1.00 25.92 124 ARG B O 1
ATOM 2724 N N . ILE B 1 126 ? 15.910 51.541 -54.418 1.00 25.49 125 ILE B N 1
ATOM 2725 C CA . ILE B 1 126 ? 16.596 50.483 -53.721 1.00 25.04 125 ILE B CA 1
ATOM 2726 C C . ILE B 1 126 ? 17.892 51.048 -53.132 1.00 27.74 125 ILE B C 1
ATOM 2727 O O . ILE B 1 126 ? 18.206 50.802 -51.966 1.00 28.43 125 ILE B O 1
ATOM 2732 N N . ASN B 1 127 ? 18.631 51.829 -53.919 1.00 26.08 126 ASN B N 1
ATOM 2733 C CA . ASN B 1 127 ? 19.892 52.359 -53.454 1.00 25.75 126 ASN B CA 1
ATOM 2734 C C . ASN B 1 127 ? 19.677 53.351 -52.331 1.00 27.37 126 ASN B C 1
ATOM 2735 O O . ASN B 1 127 ? 20.330 53.269 -51.289 1.00 27.12 126 ASN B O 1
ATOM 2740 N N . ASP B 1 128 ? 18.755 54.292 -52.548 1.00 27.45 127 ASP B N 1
ATOM 2741 C CA . ASP B 1 128 ? 18.636 55.454 -51.694 1.00 27.91 127 ASP B CA 1
ATOM 2742 C C . ASP B 1 128 ? 17.757 55.263 -50.469 1.00 27.44 127 ASP B C 1
ATOM 2743 O O . ASP B 1 128 ? 17.975 55.890 -49.434 1.00 26.58 127 ASP B O 1
ATOM 2748 N N . ASP B 1 129 ? 16.718 54.451 -50.600 1.00 26.25 128 ASP B N 1
ATOM 2749 C CA . ASP B 1 129 ? 15.700 54.314 -49.552 1.00 27.39 128 ASP B CA 1
ATOM 2750 C C . ASP B 1 129 ? 15.786 52.990 -48.804 1.00 27.43 128 ASP B C 1
ATOM 2751 O O . ASP B 1 129 ? 15.508 52.931 -47.603 1.00 26.21 128 ASP B O 1
ATOM 2756 N N . TRP B 1 130 ? 16.173 51.926 -49.492 1.00 27.82 129 TRP B N 1
ATOM 2757 C CA . TRP B 1 130 ? 15.958 50.591 -48.934 1.00 26.12 129 TRP B CA 1
ATOM 2758 C C . TRP B 1 130 ? 17.186 49.798 -48.530 1.00 26.72 129 TRP B C 1
ATOM 2759 O O . TRP B 1 130 ? 17.094 49.049 -47.568 1.00 25.30 129 TRP B O 1
ATOM 2770 N N . LEU B 1 131 ? 18.325 49.951 -49.204 1.00 26.15 130 LEU B N 1
ATOM 2771 C CA . LEU B 1 131 ? 19.504 49.199 -48.789 1.00 27.84 130 LEU B CA 1
ATOM 2772 C C . LEU B 1 131 ? 20.031 49.700 -47.449 1.00 26.79 130 LEU B C 1
ATOM 2773 O O . LEU B 1 131 ? 20.260 50.883 -47.266 1.00 28.59 130 LEU B O 1
ATOM 2778 N N . ALA B 1 132 ? 20.236 48.785 -46.519 1.00 26.19 131 ALA B N 1
ATOM 2779 C CA . ALA B 1 132 ? 20.945 49.115 -45.305 1.00 25.80 131 ALA B CA 1
ATOM 2780 C C . ALA B 1 132 ? 22.401 49.422 -45.624 1.00 29.43 131 ALA B C 1
ATOM 2781 O O . ALA B 1 132 ? 22.905 49.097 -46.690 1.00 29.49 131 ALA B O 1
ATOM 2783 N N . GLU B 1 133 ? 23.098 50.040 -44.685 1.00 31.89 132 GLU B N 1
ATOM 2784 C CA . GLU B 1 133 ? 24.544 50.143 -44.826 1.00 32.53 132 GLU B CA 1
ATOM 2785 C C . GLU B 1 133 ? 25.119 48.733 -44.829 1.00 31.91 132 GLU B C 1
ATOM 2786 O O . GLU B 1 133 ? 24.772 47.892 -43.972 1.00 32.97 132 GLU B O 1
ATOM 2792 N N . GLY B 1 134 ? 25.974 48.455 -45.811 1.00 31.63 133 GLY B N 1
ATOM 2793 C CA . GLY B 1 134 ? 26.530 47.118 -46.013 1.00 31.23 133 GLY B CA 1
ATOM 2794 C C . GLY B 1 134 ? 25.594 46.163 -46.723 1.00 28.26 133 GLY B C 1
ATOM 2795 O O . GLY B 1 134 ? 25.953 45.026 -46.979 1.00 31.10 133 GLY B O 1
ATOM 2796 N N . GLY B 1 135 ? 24.380 46.620 -47.012 1.00 29.09 134 GLY B N 1
ATOM 2797 C CA . GLY B 1 135 ? 23.370 45.771 -47.615 1.00 28.07 134 GLY B CA 1
ATOM 2798 C C . GLY B 1 135 ? 23.683 45.449 -49.070 1.00 28.73 134 GLY B C 1
ATOM 2799 O O . GLY B 1 135 ? 24.418 46.169 -49.734 1.00 27.31 134 GLY B O 1
ATOM 2800 N N . ARG B 1 136 ? 23.123 44.345 -49.544 1.00 26.59 135 ARG B N 1
ATOM 2801 C CA . ARG B 1 136 ? 23.358 43.869 -50.890 1.00 26.84 135 ARG B CA 1
ATOM 2802 C C . ARG B 1 136 ? 22.049 43.653 -51.654 1.00 26.39 135 ARG B C 1
ATOM 2803 O O . ARG B 1 136 ? 21.113 43.086 -51.128 1.00 27.34 135 ARG B O 1
ATOM 2811 N N . LEU B 1 137 ? 22.061 44.076 -52.924 1.00 24.50 136 LEU B N 1
ATOM 2812 C CA . LEU B 1 137 ? 21.025 43.825 -53.871 1.00 24.05 136 LEU B CA 1
ATOM 2813 C C . LEU B 1 137 ? 21.441 42.669 -54.750 1.00 25.55 136 LEU B C 1
ATOM 2814 O O . LEU B 1 137 ? 22.605 42.634 -55.252 1.00 27.99 136 LEU B O 1
ATOM 2819 N N . PHE B 1 138 ? 20.503 41.717 -54.858 1.00 26.67 137 PHE B N 1
ATOM 2820 C CA . PHE B 1 138 ? 20.606 40.551 -55.720 1.00 26.09 137 PHE B CA 1
ATOM 2821 C C . PHE B 1 138 ? 19.720 40.766 -56.917 1.00 25.44 137 PHE B C 1
ATOM 2822 O O . PHE B 1 138 ? 18.504 40.476 -56.889 1.00 25.78 137 PHE B O 1
ATOM 2830 N N . LEU B 1 139 ? 20.345 41.232 -57.986 1.00 25.24 138 LEU B N 1
ATOM 2831 C CA . LEU B 1 139 ? 19.660 41.662 -59.196 1.00 24.83 138 LEU B CA 1
ATOM 2832 C C . LEU B 1 139 ? 19.799 40.638 -60.314 1.00 25.39 138 LEU B C 1
ATOM 2833 O O . LEU B 1 139 ? 20.868 40.426 -60.827 1.00 28.97 138 LEU B O 1
ATOM 2838 N N . VAL B 1 140 ? 18.694 40.003 -60.677 1.00 24.18 139 VAL B N 1
ATOM 2839 C CA . VAL B 1 140 ? 18.762 38.898 -61.663 1.00 26.04 139 VAL B CA 1
ATOM 2840 C C . VAL B 1 140 ? 17.698 39.117 -62.720 1.00 26.87 139 VAL B C 1
ATOM 2841 O O . VAL B 1 140 ? 16.575 39.339 -62.396 1.00 26.96 139 VAL B O 1
ATOM 2845 N N . CYS B 1 141 ? 18.086 39.012 -63.996 1.00 28.50 140 CYS B N 1
ATOM 2846 C CA . CYS B 1 141 ? 17.160 39.113 -65.105 1.00 26.37 140 CYS B CA 1
ATOM 2847 C C . CYS B 1 141 ? 17.438 38.037 -66.153 1.00 24.53 140 CYS B C 1
ATOM 2848 O O . CYS B 1 141 ? 18.578 37.556 -66.278 1.00 26.05 140 CYS B O 1
ATOM 2851 N N . PRO B 1 142 ? 16.429 37.705 -66.963 1.00 25.58 141 PRO B N 1
ATOM 2852 C CA . PRO B 1 142 ? 16.640 36.832 -68.109 1.00 27.10 141 PRO B CA 1
ATOM 2853 C C . PRO B 1 142 ? 17.642 37.467 -69.082 1.00 27.74 141 PRO B C 1
ATOM 2854 O O . PRO B 1 142 ? 17.641 38.663 -69.297 1.00 30.87 141 PRO B O 1
ATOM 2858 N N . ASN B 1 143 ? 18.548 36.673 -69.604 1.00 24.95 142 ASN B N 1
ATOM 2859 C CA . ASN B 1 143 ? 19.632 37.160 -70.426 1.00 26.47 142 ASN B CA 1
ATOM 2860 C C . ASN B 1 143 ? 19.346 37.107 -71.909 1.00 27.53 142 ASN B C 1
ATOM 2861 O O . ASN B 1 143 ? 19.077 36.033 -72.471 1.00 24.52 142 ASN B O 1
ATOM 2866 N N . ALA B 1 144 ? 19.508 38.244 -72.555 1.00 24.53 143 ALA B N 1
ATOM 2867 C CA . ALA B 1 144 ? 19.375 38.345 -73.997 1.00 23.06 143 ALA B CA 1
ATOM 2868 C C . ALA B 1 144 ? 20.305 37.419 -74.722 1.00 22.75 143 ALA B C 1
ATOM 2869 O O . ALA B 1 144 ? 20.007 36.971 -75.833 1.00 21.84 143 ALA B O 1
ATOM 2871 N N . ASN B 1 145 ? 21.521 37.242 -74.188 1.00 25.40 144 ASN B N 1
ATOM 2872 C CA . ASN B 1 145 ? 22.559 36.539 -74.882 1.00 26.66 144 ASN B CA 1
ATOM 2873 C C . ASN B 1 145 ? 22.645 35.068 -74.488 1.00 26.43 144 ASN B C 1
ATOM 2874 O O . ASN B 1 145 ? 23.589 34.414 -74.826 1.00 26.50 144 ASN B O 1
ATOM 2879 N N . ALA B 1 146 ? 21.655 34.551 -73.774 1.00 25.99 145 ALA B N 1
ATOM 2880 C CA . ALA B 1 146 ? 21.624 33.139 -73.471 1.00 26.94 145 ALA B CA 1
ATOM 2881 C C . ALA B 1 146 ? 21.729 32.323 -74.745 1.00 28.81 145 ALA B C 1
ATOM 2882 O O . ALA B 1 146 ? 21.152 32.695 -75.779 1.00 25.78 145 ALA B O 1
ATOM 2884 N N . VAL B 1 147 ? 22.416 31.185 -74.670 1.00 27.13 146 VAL B N 1
ATOM 2885 C CA . VAL B 1 147 ? 22.622 30.352 -75.844 1.00 25.79 146 VAL B CA 1
ATOM 2886 C C . VAL B 1 147 ? 21.338 29.979 -76.537 1.00 29.86 146 VAL B C 1
ATOM 2887 O O . VAL B 1 147 ? 21.216 30.180 -77.739 1.00 30.93 146 VAL B O 1
ATOM 2891 N N . SER B 1 148 ? 20.392 29.465 -75.779 1.00 24.38 147 SER B N 1
ATOM 2892 C CA . SER B 1 148 ? 19.096 29.088 -76.324 1.00 26.07 147 SER B CA 1
ATOM 2893 C C . SER B 1 148 ? 18.442 30.237 -77.082 1.00 25.81 147 SER B C 1
ATOM 2894 O O . SER B 1 148 ? 17.887 30.034 -78.174 1.00 27.20 147 SER B O 1
ATOM 2897 N N . ARG B 1 149 ? 18.495 31.436 -76.522 1.00 26.23 148 ARG B N 1
ATOM 2898 C CA . ARG B 1 149 ? 17.896 32.607 -77.136 1.00 25.87 148 ARG B CA 1
ATOM 2899 C C . ARG B 1 149 ? 18.626 33.012 -78.411 1.00 24.22 148 ARG B C 1
ATOM 2900 O O . ARG B 1 149 ? 18.000 33.346 -79.415 1.00 25.89 148 ARG B O 1
ATOM 2908 N N . GLN B 1 150 ? 19.955 32.930 -78.383 1.00 26.38 149 GLN B N 1
ATOM 2909 C CA . GLN B 1 150 ? 20.745 33.207 -79.562 1.00 23.86 149 GLN B CA 1
ATOM 2910 C C . GLN B 1 150 ? 20.426 32.238 -80.710 1.00 24.39 149 GLN B C 1
ATOM 2911 O O . GLN B 1 150 ? 20.373 32.635 -81.863 1.00 26.05 149 GLN B O 1
ATOM 2917 N N . ILE B 1 151 ? 20.230 30.973 -80.380 1.00 24.41 150 ILE B N 1
ATOM 2918 C CA . ILE B 1 151 ? 19.805 29.981 -81.366 1.00 24.92 150 ILE B CA 1
ATOM 2919 C C . ILE B 1 151 ? 18.449 30.380 -81.965 1.00 24.88 150 ILE B C 1
ATOM 2920 O O . ILE B 1 151 ? 18.271 30.303 -83.191 1.00 25.63 150 ILE B O 1
ATOM 2925 N N . ALA B 1 152 ? 17.529 30.848 -81.130 1.00 23.08 151 ALA B N 1
ATOM 2926 C CA . ALA B 1 152 ? 16.203 31.228 -81.632 1.00 25.76 151 ALA B CA 1
ATOM 2927 C C . ALA B 1 152 ? 16.291 32.452 -82.545 1.00 25.21 151 ALA B C 1
ATOM 2928 O O . ALA B 1 152 ? 15.523 32.567 -83.509 1.00 26.82 151 ALA B O 1
ATOM 2930 N N . VAL B 1 153 ? 17.228 33.340 -82.249 1.00 27.07 152 VAL B N 1
ATOM 2931 C CA . VAL B 1 153 ? 17.533 34.488 -83.102 1.00 25.16 152 VAL B CA 1
ATOM 2932 C C . VAL B 1 153 ? 18.086 33.992 -84.472 1.00 25.85 152 VAL B C 1
ATOM 2933 O O . VAL B 1 153 ? 17.645 34.430 -85.542 1.00 25.49 152 VAL B O 1
ATOM 2937 N N . LYS B 1 154 ? 19.020 33.048 -84.439 1.00 29.25 153 LYS B N 1
ATOM 2938 C CA . LYS B 1 154 ? 19.580 32.510 -85.674 1.00 28.03 153 LYS B CA 1
ATOM 2939 C C . LYS B 1 154 ? 18.496 31.819 -86.486 1.00 30.19 153 LYS B C 1
ATOM 2940 O O . LYS B 1 154 ? 18.478 31.929 -87.717 1.00 32.82 153 LYS B O 1
ATOM 2954 N N . GLY B 1 156 ? 15.584 32.786 -86.698 1.00 27.21 155 GLY B N 1
ATOM 2955 C CA . GLY B 1 156 ? 14.654 33.815 -87.116 1.00 29.24 155 GLY B CA 1
ATOM 2956 C C . GLY B 1 156 ? 13.359 33.914 -86.351 1.00 29.59 155 GLY B C 1
ATOM 2957 O O . GLY B 1 156 ? 12.460 34.612 -86.790 1.00 32.06 155 GLY B O 1
ATOM 2958 N N . ILE B 1 157 ? 13.246 33.219 -85.222 1.00 30.47 156 ILE B N 1
ATOM 2959 C CA . ILE B 1 157 ? 12.024 33.265 -84.396 1.00 28.15 156 ILE B CA 1
ATOM 2960 C C . ILE B 1 157 ? 12.022 34.551 -83.574 1.00 28.08 156 ILE B C 1
ATOM 2961 O O . ILE B 1 157 ? 10.984 35.074 -83.227 1.00 28.09 156 ILE B O 1
ATOM 2966 N N . ILE B 1 158 ? 13.214 35.054 -83.264 1.00 25.42 157 ILE B N 1
ATOM 2967 C CA . ILE B 1 158 ? 13.383 36.291 -82.513 1.00 25.63 157 ILE B CA 1
ATOM 2968 C C . ILE B 1 158 ? 14.299 37.180 -83.355 1.00 25.61 157 ILE B C 1
ATOM 2969 O O . ILE B 1 158 ? 15.282 36.692 -83.910 1.00 26.73 157 ILE B O 1
ATOM 2974 N N . SER B 1 159 ? 14.015 38.468 -83.453 1.00 25.59 158 SER B N 1
ATOM 2975 C CA . SER B 1 159 ? 14.733 39.273 -84.437 1.00 23.84 158 SER B CA 1
ATOM 2976 C C . SER B 1 159 ? 16.187 39.468 -84.068 1.00 25.38 158 SER B C 1
ATOM 2977 O O . SER B 1 159 ? 17.060 39.392 -84.934 1.00 25.18 158 SER B O 1
ATOM 2980 N N . HIS B 1 160 ? 16.450 39.751 -82.795 1.00 24.92 159 HIS B N 1
ATOM 2981 C CA . HIS B 1 160 ? 17.821 39.975 -82.313 1.00 24.60 159 HIS B CA 1
ATOM 2982 C C . HIS B 1 160 ? 17.829 39.751 -80.789 1.00 26.30 159 HIS B C 1
ATOM 2983 O O . HIS B 1 160 ? 16.779 39.631 -80.178 1.00 23.63 159 HIS B O 1
ATOM 2990 N N . ASN B 1 161 ? 19.002 39.642 -80.178 1.00 23.53 160 ASN B N 1
ATOM 2991 C CA . ASN B 1 161 ? 19.053 39.084 -78.816 1.00 23.72 160 ASN B CA 1
ATOM 2992 C C . ASN B 1 161 ? 18.213 39.910 -77.819 1.00 25.37 160 ASN B C 1
ATOM 2993 O O . ASN B 1 161 ? 17.420 39.374 -77.031 1.00 25.99 160 ASN B O 1
ATOM 2998 N N . SER B 1 162 ? 18.368 41.235 -77.862 1.00 23.77 161 SER B N 1
ATOM 2999 C CA . SER B 1 162 ? 17.724 42.102 -76.901 1.00 24.83 161 SER B CA 1
ATOM 3000 C C . SER B 1 162 ? 16.331 42.503 -77.326 1.00 25.12 161 SER B C 1
ATOM 3001 O O . SER B 1 162 ? 15.743 43.379 -76.719 1.00 29.14 161 SER B O 1
ATOM 3004 N N . ALA B 1 163 ? 15.820 41.911 -78.396 1.00 24.56 162 ALA B N 1
ATOM 3005 C CA . ALA B 1 163 ? 14.456 42.157 -78.794 1.00 23.37 162 ALA B CA 1
ATOM 3006 C C . ALA B 1 163 ? 13.535 41.740 -77.666 1.00 24.93 162 ALA B C 1
ATOM 3007 O O . ALA B 1 163 ? 13.853 40.885 -76.848 1.00 25.26 162 ALA B O 1
ATOM 3009 N N . VAL B 1 164 ? 12.362 42.353 -77.643 1.00 24.36 163 VAL B N 1
ATOM 3010 C CA . VAL B 1 164 ? 11.264 41.877 -76.787 1.00 24.90 163 VAL B CA 1
ATOM 3011 C C . VAL B 1 164 ? 10.224 41.303 -77.751 1.00 27.40 163 VAL B C 1
ATOM 3012 O O . VAL B 1 164 ? 9.731 42.021 -78.629 1.00 29.08 163 VAL B O 1
ATOM 3016 N N . THR B 1 165 ? 9.919 40.016 -77.633 1.00 25.05 164 THR B N 1
ATOM 3017 C CA . THR B 1 165 ? 8.990 39.383 -78.547 1.00 28.42 164 THR B CA 1
ATOM 3018 C C . THR B 1 165 ? 7.583 39.764 -78.143 1.00 28.41 164 THR B C 1
ATOM 3019 O O . THR B 1 165 ? 7.344 40.375 -77.112 1.00 31.37 164 THR B O 1
ATOM 3023 N N . GLU B 1 166 ? 6.648 39.411 -78.995 1.00 31.87 165 GLU B N 1
ATOM 3024 C CA . GLU B 1 166 ? 5.243 39.643 -78.733 1.00 28.78 165 GLU B CA 1
ATOM 3025 C C . GLU B 1 166 ? 4.713 38.915 -77.507 1.00 30.17 165 GLU B C 1
ATOM 3026 O O . GLU B 1 166 ? 3.993 39.518 -76.715 1.00 32.75 165 GLU B O 1
ATOM 3032 N N . ALA B 1 167 ? 4.993 37.622 -77.376 1.00 27.45 166 ALA B N 1
ATOM 3033 C CA . ALA B 1 167 ? 4.618 36.883 -76.171 1.00 29.94 166 ALA B CA 1
ATOM 3034 C C . ALA B 1 167 ? 5.219 37.542 -74.918 1.00 30.77 166 ALA B C 1
ATOM 3035 O O . ALA B 1 167 ? 4.517 37.740 -73.906 1.00 32.62 166 ALA B O 1
ATOM 3037 N N . GLU B 1 168 ? 6.493 37.911 -75.013 1.00 30.58 167 GLU B N 1
ATOM 3038 C CA . GLU B 1 168 ? 7.199 38.534 -73.904 1.00 27.10 167 GLU B CA 1
ATOM 3039 C C . GLU B 1 168 ? 6.545 39.833 -73.529 1.00 27.25 167 GLU B C 1
ATOM 3040 O O . GLU B 1 168 ? 6.272 40.100 -72.343 1.00 29.76 167 GLU B O 1
ATOM 3046 N N . PHE B 1 169 ? 6.251 40.639 -74.526 1.00 25.99 168 PHE B N 1
ATOM 3047 C CA . PHE B 1 169 ? 5.625 41.908 -74.216 1.00 28.11 168 PHE B CA 1
ATOM 3048 C C . PHE B 1 169 ? 4.273 41.703 -73.526 1.00 30.92 168 PHE B C 1
ATOM 3049 O O . PHE B 1 169 ? 3.910 42.440 -72.586 1.00 31.39 168 PHE B O 1
ATOM 3057 N N . ALA B 1 170 ? 3.555 40.689 -73.986 1.00 31.03 169 ALA B N 1
ATOM 3058 C CA . ALA B 1 170 ? 2.238 40.356 -73.450 1.00 31.52 169 ALA B CA 1
ATOM 3059 C C . ALA B 1 170 ? 2.354 39.969 -71.996 1.00 32.85 169 ALA B C 1
ATOM 3060 O O . ALA B 1 170 ? 1.494 40.267 -71.193 1.00 32.70 169 ALA B O 1
ATOM 3062 N N . HIS B 1 171 ? 3.435 39.289 -71.653 1.00 33.16 170 HIS B N 1
ATOM 3063 C CA . HIS B 1 171 ? 3.671 38.845 -70.289 1.00 34.62 170 HIS B CA 1
ATOM 3064 C C . HIS B 1 171 ? 4.171 39.987 -69.388 1.00 35.52 170 HIS B C 1
ATOM 3065 O O . HIS B 1 171 ? 4.296 39.799 -68.178 1.00 37.48 170 HIS B O 1
ATOM 3072 N N . GLY B 1 172 ? 4.478 41.141 -69.992 1.00 32.94 171 GLY B N 1
ATOM 3073 C CA . GLY B 1 172 ? 4.829 42.369 -69.275 1.00 30.69 171 GLY B CA 1
ATOM 3074 C C . GLY B 1 172 ? 6.266 42.830 -69.439 1.00 29.09 171 GLY B C 1
ATOM 3075 O O . GLY B 1 172 ? 6.661 43.831 -68.866 1.00 26.30 171 GLY B O 1
ATOM 3076 N N . HIS B 1 173 ? 7.061 42.117 -70.219 1.00 27.32 172 HIS B N 1
ATOM 3077 C CA . HIS B 1 173 ? 8.440 42.547 -70.448 1.00 26.19 172 HIS B CA 1
ATOM 3078 C C . HIS B 1 173 ? 8.507 43.862 -71.197 1.00 27.35 172 HIS B C 1
ATOM 3079 O O . HIS B 1 173 ? 7.830 44.037 -72.196 1.00 28.68 172 HIS B O 1
ATOM 3086 N N . ARG B 1 174 ? 9.377 44.766 -70.759 1.00 27.29 173 ARG B N 1
ATOM 3087 C CA . ARG B 1 174 ? 9.610 46.025 -71.463 1.00 26.46 173 ARG B CA 1
ATOM 3088 C C . ARG B 1 174 ? 11.050 46.110 -71.979 1.00 29.10 173 ARG B C 1
ATOM 3089 O O . ARG B 1 174 ? 11.404 47.070 -72.654 1.00 30.66 173 ARG B O 1
ATOM 3097 N N . CYS B 1 175 ? 11.858 45.101 -71.666 1.00 28.13 174 CYS B N 1
ATOM 3098 C CA A CYS B 1 175 ? 13.286 45.083 -72.003 0.50 27.03 174 CYS B CA 1
ATOM 3099 C CA B CYS B 1 175 ? 13.191 45.006 -72.239 0.50 28.20 174 CYS B CA 1
ATOM 3100 C C . CYS B 1 175 ? 13.747 43.637 -71.977 1.00 28.68 174 CYS B C 1
ATOM 3101 O O . CYS B 1 175 ? 13.153 42.806 -71.259 1.00 28.47 174 CYS B O 1
ATOM 3106 N N . THR B 1 176 ? 14.841 43.363 -72.662 1.00 27.34 175 THR B N 1
ATOM 3107 C CA . THR B 1 176 ? 15.489 42.098 -72.531 1.00 22.16 175 THR B CA 1
ATOM 3108 C C . THR B 1 176 ? 16.913 42.488 -72.271 1.00 23.27 175 THR B C 1
ATOM 3109 O O . THR B 1 176 ? 17.635 42.887 -73.209 1.00 25.25 175 THR B O 1
ATOM 3113 N N . TYR B 1 177 ? 17.288 42.435 -71.001 1.00 22.49 176 TYR B N 1
ATOM 3114 C CA . TYR B 1 177 ? 18.633 42.797 -70.585 1.00 22.75 176 TYR B CA 1
ATOM 3115 C C . TYR B 1 177 ? 19.702 41.843 -71.019 1.00 27.80 176 TYR B C 1
ATOM 3116 O O . TYR B 1 177 ? 19.510 40.656 -71.137 1.00 25.47 176 TYR B O 1
ATOM 3125 N N . ALA B 1 178 ? 20.872 42.409 -71.193 1.00 24.42 177 ALA B N 1
ATOM 3126 C CA . ALA B 1 178 ? 22.146 41.646 -71.228 1.00 23.82 177 ALA B CA 1
ATOM 3127 C C . ALA B 1 178 ? 23.035 42.305 -70.163 1.00 22.56 177 ALA B C 1
ATOM 3128 O O . ALA B 1 178 ? 22.642 43.328 -69.540 1.00 25.41 177 ALA B O 1
ATOM 3130 N N . LEU B 1 179 ? 24.225 41.777 -69.954 1.00 25.84 178 LEU B N 1
ATOM 3131 C CA . LEU B 1 179 ? 25.109 42.343 -68.926 1.00 28.76 178 LEU B CA 1
ATOM 3132 C C . LEU B 1 179 ? 25.418 43.806 -69.169 1.00 29.15 178 LEU B C 1
ATOM 3133 O O . LEU B 1 179 ? 25.576 44.595 -68.219 1.00 27.34 178 LEU B O 1
ATOM 3138 N N . ASP B 1 180 ? 25.495 44.211 -70.429 1.00 29.38 179 ASP B N 1
ATOM 3139 C CA . ASP B 1 180 ? 25.832 45.591 -70.719 1.00 26.36 179 ASP B CA 1
ATOM 3140 C C . ASP B 1 180 ? 24.745 46.580 -70.281 1.00 25.08 179 ASP B C 1
ATOM 3141 O O . ASP B 1 180 ? 25.031 47.609 -69.596 1.00 26.67 179 ASP B O 1
ATOM 3146 N N . THR B 1 181 ? 23.492 46.292 -70.638 1.00 25.98 180 THR B N 1
ATOM 3147 C CA . THR B 1 181 ? 22.423 47.202 -70.360 1.00 23.70 180 THR B CA 1
ATOM 3148 C C . THR B 1 181 ? 21.973 47.097 -68.902 1.00 24.95 180 THR B C 1
ATOM 3149 O O . THR B 1 181 ? 21.529 48.065 -68.303 1.00 24.79 180 THR B O 1
ATOM 3153 N N . LEU B 1 182 ? 22.045 45.903 -68.333 1.00 24.74 181 LEU B N 1
ATOM 3154 C CA . LEU B 1 182 ? 21.760 45.738 -66.902 1.00 25.31 181 LEU B CA 1
ATOM 3155 C C . LEU B 1 182 ? 22.734 46.526 -65.989 1.00 25.71 181 LEU B C 1
ATOM 3156 O O . LEU B 1 182 ? 22.297 47.254 -65.129 1.00 24.14 181 LEU B O 1
ATOM 3161 N N . GLU B 1 183 ? 24.038 46.417 -66.202 1.00 24.71 182 GLU B N 1
ATOM 3162 C CA . GLU B 1 183 ? 25.003 47.204 -65.444 1.00 23.56 182 GLU B CA 1
ATOM 3163 C C . GLU B 1 183 ? 24.814 48.686 -65.701 1.00 25.24 182 GLU B C 1
ATOM 3164 O O . GLU B 1 183 ? 24.929 49.485 -64.783 1.00 27.87 182 GLU B O 1
ATOM 3170 N N . ARG B 1 184 ? 24.485 49.061 -66.945 1.00 25.91 183 ARG B N 1
ATOM 3171 C CA . ARG B 1 184 ? 24.159 50.469 -67.249 1.00 24.14 183 ARG B CA 1
ATOM 3172 C C . ARG B 1 184 ? 23.082 51.026 -66.342 1.00 25.31 183 ARG B C 1
ATOM 3173 O O . ARG B 1 184 ? 23.230 52.106 -65.757 1.00 24.43 183 ARG B O 1
ATOM 3181 N N . ASP B 1 185 ? 21.977 50.332 -66.264 1.00 26.11 184 ASP B N 1
ATOM 3182 C CA . ASP B 1 185 ? 20.861 50.837 -65.497 1.00 23.29 184 ASP B CA 1
ATOM 3183 C C . ASP B 1 185 ? 21.186 50.855 -63.994 1.00 25.58 184 ASP B C 1
ATOM 3184 O O . ASP B 1 185 ? 20.801 51.789 -63.289 1.00 25.67 184 ASP B O 1
ATOM 3189 N N . ALA B 1 186 ? 21.876 49.823 -63.498 1.00 23.97 185 ALA B N 1
ATOM 3190 C CA . ALA B 1 186 ? 22.310 49.813 -62.075 1.00 27.23 185 ALA B CA 1
ATOM 3191 C C . ALA B 1 186 ? 23.239 50.998 -61.789 1.00 25.38 185 ALA B C 1
ATOM 3192 O O . ALA B 1 186 ? 23.125 51.688 -60.775 1.00 25.13 185 ALA B O 1
ATOM 3194 N N . SER B 1 187 ? 24.136 51.248 -62.707 1.00 25.61 186 SER B N 1
ATOM 3195 C CA . SER B 1 187 ? 25.040 52.314 -62.567 1.00 23.56 186 SER B CA 1
ATOM 3196 C C . SER B 1 187 ? 24.346 53.650 -62.599 1.00 24.96 186 SER B C 1
ATOM 3197 O O . SER B 1 187 ? 24.656 54.531 -61.785 1.00 26.83 186 SER B O 1
ATOM 3200 N N . ARG B 1 188 ? 23.442 53.800 -63.567 1.00 25.92 187 ARG B N 1
ATOM 3201 C CA . ARG B 1 188 ? 22.619 55.000 -63.663 1.00 23.95 187 ARG B CA 1
ATOM 3202 C C . ARG B 1 188 ? 21.793 55.304 -62.407 1.00 24.62 187 ARG B C 1
ATOM 3203 O O . ARG B 1 188 ? 21.501 56.468 -62.124 1.00 23.99 187 ARG B O 1
ATOM 3211 N N . ALA B 1 189 ? 21.403 54.272 -61.684 1.00 25.74 188 ALA B N 1
ATOM 3212 C CA . ALA B 1 189 ? 20.611 54.398 -60.451 1.00 24.12 188 ALA B CA 1
ATOM 3213 C C . ALA B 1 189 ? 21.457 54.747 -59.210 1.00 25.62 188 ALA B C 1
ATOM 3214 O O . ALA B 1 189 ? 20.910 54.901 -58.106 1.00 26.79 188 ALA B O 1
ATOM 3216 N N . GLY B 1 190 ? 22.784 54.850 -59.362 1.00 25.23 189 GLY B N 1
ATOM 3217 C CA . GLY B 1 190 ? 23.684 55.106 -58.245 1.00 27.28 189 GLY B CA 1
ATOM 3218 C C . GLY B 1 190 ? 24.203 53.914 -57.466 1.00 24.38 189 GLY B C 1
ATOM 3219 O O . GLY B 1 190 ? 24.912 54.088 -56.485 1.00 26.62 189 GLY B O 1
ATOM 3220 N N . LEU B 1 191 ? 23.841 52.710 -57.863 1.00 26.39 190 LEU B N 1
ATOM 3221 C CA . LEU B 1 191 ? 24.349 51.515 -57.219 1.00 25.38 190 LEU B CA 1
ATOM 3222 C C . LEU B 1 191 ? 25.774 51.250 -57.569 1.00 28.19 190 LEU B C 1
ATOM 3223 O O . LEU B 1 191 ? 26.247 51.684 -58.637 1.00 28.37 190 LEU B O 1
ATOM 3228 N N . GLN B 1 192 ? 26.468 50.555 -56.662 1.00 26.54 191 GLN B N 1
ATOM 3229 C CA A GLN B 1 192 ? 27.824 50.071 -56.918 0.50 28.68 191 GLN B CA 1
ATOM 3230 C CA B GLN B 1 192 ? 27.810 50.082 -56.961 0.50 29.05 191 GLN B CA 1
ATOM 3231 C C . GLN B 1 192 ? 27.692 48.623 -57.336 1.00 29.10 191 GLN B C 1
ATOM 3232 O O . GLN B 1 192 ? 27.138 47.841 -56.598 1.00 31.50 191 GLN B O 1
ATOM 3243 N N . VAL B 1 193 ? 28.178 48.274 -58.520 1.00 26.54 192 VAL B N 1
ATOM 3244 C CA . VAL B 1 193 ? 28.111 46.890 -58.963 1.00 28.38 192 VAL B CA 1
ATOM 3245 C C . VAL B 1 193 ? 29.373 46.232 -58.489 1.00 26.94 192 VAL B C 1
ATOM 3246 O O . VAL B 1 193 ? 30.474 46.627 -58.880 1.00 30.86 192 VAL B O 1
ATOM 3250 N N . THR B 1 194 ? 29.225 45.215 -57.648 1.00 28.71 193 THR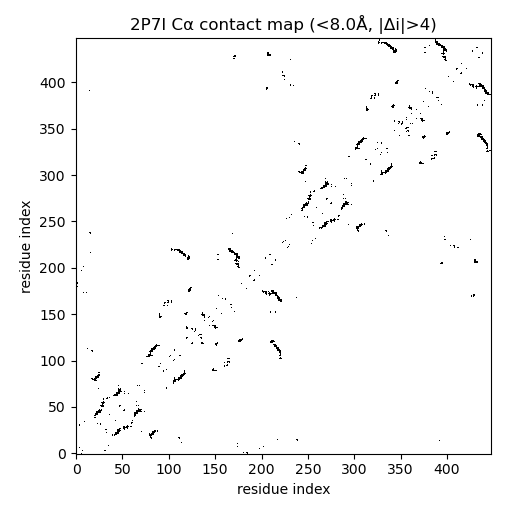 B N 1
ATOM 3251 C CA A THR B 1 194 ? 30.317 44.554 -56.971 0.50 29.00 193 THR B CA 1
ATOM 3252 C CA B THR B 1 194 ? 30.404 44.594 -57.049 0.50 28.50 193 THR B CA 1
ATOM 3253 C C . THR B 1 194 ? 30.736 43.253 -57.650 1.00 29.58 193 THR B C 1
ATOM 3254 O O . THR B 1 194 ? 31.905 42.898 -57.645 1.00 32.14 193 THR B O 1
ATOM 3261 N N . TYR B 1 195 ? 29.742 42.531 -58.185 1.00 28.52 194 TYR B N 1
ATOM 3262 C CA A TYR B 1 195 ? 30.013 41.258 -58.831 0.30 26.89 194 TYR B CA 1
ATOM 3263 C CA B TYR B 1 195 ? 30.011 41.254 -58.853 0.70 26.64 194 TYR B CA 1
ATOM 3264 C C . TYR B 1 195 ? 29.070 41.052 -60.009 1.00 27.84 194 TYR B C 1
ATOM 3265 O O . TYR B 1 195 ? 27.896 41.399 -59.942 1.00 25.56 194 TYR B O 1
ATOM 3282 N N . ARG B 1 196 ? 29.598 40.490 -61.088 1.00 27.35 195 ARG B N 1
ATOM 3283 C CA . ARG B 1 196 ? 28.818 40.134 -62.260 1.00 27.11 195 ARG B CA 1
ATOM 3284 C C . ARG B 1 196 ? 29.009 38.635 -62.481 1.00 26.54 195 ARG B C 1
ATOM 3285 O O . ARG B 1 196 ? 30.142 38.138 -62.404 1.00 29.23 195 ARG B O 1
ATOM 3293 N N . SER B 1 197 ? 27.909 37.939 -62.718 1.00 26.51 196 SER B N 1
ATOM 3294 C CA . SER B 1 197 ? 27.958 36.497 -62.993 1.00 25.33 196 SER B CA 1
ATOM 3295 C C . SER B 1 197 ? 26.722 36.080 -63.773 1.00 27.36 196 SER B C 1
ATOM 3296 O O . SER B 1 197 ? 25.906 36.905 -64.172 1.00 26.51 196 SER B O 1
ATOM 3299 N N . GLY B 1 198 ? 26.630 34.793 -64.050 1.00 25.63 197 GLY B N 1
ATOM 3300 C CA . GLY B 1 198 ? 25.507 34.234 -64.768 1.00 27.31 197 GLY B CA 1
ATOM 3301 C C . GLY B 1 198 ? 25.035 32.958 -64.104 1.00 26.94 197 GLY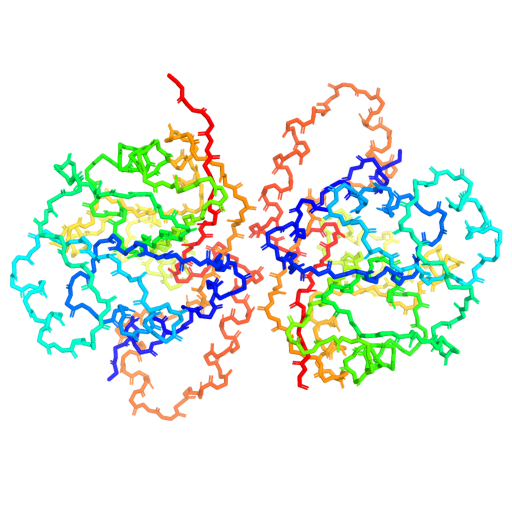 B C 1
ATOM 3302 O O . GLY B 1 198 ? 25.767 32.298 -63.398 1.00 26.95 197 GLY B O 1
ATOM 3303 N N . ILE B 1 199 ? 23.761 32.655 -64.271 1.00 26.23 198 ILE B N 1
ATOM 3304 C CA . ILE B 1 199 ? 23.158 31.495 -63.661 1.00 26.35 198 ILE B CA 1
ATOM 3305 C C . ILE B 1 199 ? 22.603 30.558 -64.737 1.00 27.49 198 ILE B C 1
ATOM 3306 O O . ILE B 1 199 ? 21.606 30.853 -65.397 1.00 23.37 198 ILE B O 1
ATOM 3311 N N . PHE B 1 200 ? 23.291 29.415 -64.889 1.00 26.27 199 PHE B N 1
ATOM 3312 C CA . PHE B 1 200 ? 22.864 28.259 -65.690 1.00 28.56 199 PHE B CA 1
ATOM 3313 C C . PHE B 1 200 ? 23.169 28.389 -67.182 1.00 26.89 199 PHE B C 1
ATOM 3314 O O . PHE B 1 200 ? 22.533 29.147 -67.874 1.00 26.01 199 PHE B O 1
ATOM 3322 N N . PHE B 1 201 ? 24.112 27.600 -67.658 1.00 27.31 200 PHE B N 1
ATOM 3323 C CA . PHE B 1 201 ? 24.398 27.512 -69.090 1.00 29.18 200 PHE B CA 1
ATOM 3324 C C . PHE B 1 201 ? 23.230 26.871 -69.827 1.00 31.80 200 PHE B C 1
ATOM 3325 O O . PHE B 1 201 ? 22.996 25.698 -69.685 1.00 31.32 200 PHE B O 1
ATOM 3333 N N . LYS B 1 202 ? 22.514 27.660 -70.637 1.00 33.77 201 LYS B N 1
ATOM 3334 C CA . LYS B 1 202 ? 21.172 27.257 -71.135 1.00 34.66 201 LYS B CA 1
ATOM 3335 C C . LYS B 1 202 ? 21.206 27.147 -72.658 1.00 35.99 201 LYS B C 1
ATOM 3336 O O . LYS B 1 202 ? 21.257 28.164 -73.343 1.00 36.02 201 LYS B O 1
ATOM 3342 N N . ALA B 1 203 ? 21.213 25.923 -73.172 1.00 37.22 202 ALA B N 1
ATOM 3343 C CA . ALA B 1 203 ? 21.324 25.691 -74.622 1.00 37.33 202 ALA B CA 1
ATOM 3344 C C . ALA B 1 203 ? 20.005 25.265 -75.275 1.00 38.34 202 ALA B C 1
ATOM 3345 O O . ALA B 1 203 ? 19.906 25.214 -76.500 1.00 39.46 202 ALA B O 1
ATOM 3347 N N . LEU B 1 204 ? 18.998 25.003 -74.457 1.00 35.18 203 LEU B N 1
ATOM 3348 C CA . LEU B 1 204 ? 17.679 24.595 -74.915 1.00 35.33 203 LEU B CA 1
ATOM 3349 C C . LEU B 1 204 ? 16.666 25.593 -74.423 1.00 34.56 203 LEU B C 1
ATOM 3350 O O . LEU B 1 204 ? 16.869 26.213 -73.393 1.00 33.86 203 LEU B O 1
ATOM 3355 N N . ALA B 1 205 ? 15.557 25.720 -75.141 1.00 35.37 204 ALA B N 1
ATOM 3356 C CA . ALA B 1 205 ? 14.498 26.625 -74.763 1.00 37.12 204 ALA B CA 1
ATOM 3357 C C . ALA B 1 205 ? 13.613 25.959 -73.726 1.00 38.23 204 ALA B C 1
ATOM 3358 O O . ALA B 1 205 ? 13.564 24.732 -73.629 1.00 37.74 204 ALA B O 1
ATOM 3360 N N . ASN B 1 206 ? 12.914 26.766 -72.949 1.00 40.77 205 ASN B N 1
ATOM 3361 C CA . ASN B 1 206 ? 12.016 26.233 -71.923 1.00 45.66 205 ASN B CA 1
ATOM 3362 C C . ASN B 1 206 ? 11.088 25.152 -72.432 1.00 46.91 205 ASN B C 1
ATOM 3363 O O . ASN B 1 206 ? 10.947 24.102 -71.803 1.00 45.71 205 ASN B O 1
ATOM 3368 N N . PHE B 1 207 ? 10.456 25.394 -73.573 1.00 48.34 206 PHE B N 1
ATOM 3369 C CA . PHE B 1 207 ? 9.524 24.404 -74.098 1.00 49.73 206 PHE B CA 1
ATOM 3370 C C . PHE B 1 207 ? 10.226 23.066 -74.287 1.00 49.11 206 PHE B C 1
ATOM 3371 O O . PHE B 1 207 ? 9.635 22.017 -74.056 1.00 50.46 206 PHE B O 1
ATOM 3379 N N . GLN B 1 208 ? 11.513 23.109 -74.647 1.00 46.77 207 GLN B N 1
ATOM 3380 C CA . GLN B 1 208 ? 12.286 21.889 -74.807 1.00 45.00 207 GLN B CA 1
ATOM 3381 C C . GLN B 1 208 ? 12.654 21.272 -73.458 1.00 44.13 207 GLN B C 1
ATOM 3382 O O . GLN B 1 208 ? 12.581 20.056 -73.300 1.00 39.97 207 GLN B O 1
ATOM 3388 N N . TRP B 1 209 ? 13.036 22.106 -72.490 1.00 44.40 208 TRP B N 1
ATOM 3389 C CA . TRP B 1 209 ? 13.356 21.631 -71.145 1.00 45.84 208 TRP B CA 1
ATOM 3390 C C . TRP B 1 209 ? 12.175 20.887 -70.544 1.00 46.30 208 TRP B C 1
ATOM 3391 O O . TRP B 1 209 ? 12.332 19.819 -69.992 1.00 46.22 208 TRP B O 1
ATOM 3402 N N . ASP B 1 210 ? 10.993 21.462 -70.668 1.00 47.58 209 ASP B N 1
ATOM 3403 C CA . ASP B 1 210 ? 9.829 20.919 -70.004 1.00 49.65 209 ASP B CA 1
ATOM 3404 C C . ASP B 1 210 ? 9.485 19.545 -70.556 1.00 48.66 209 ASP B C 1
ATOM 3405 O O . ASP B 1 210 ? 9.025 18.686 -69.811 1.00 50.87 209 ASP B O 1
ATOM 3410 N N . GLN B 1 211 ? 9.742 19.325 -71.842 1.00 4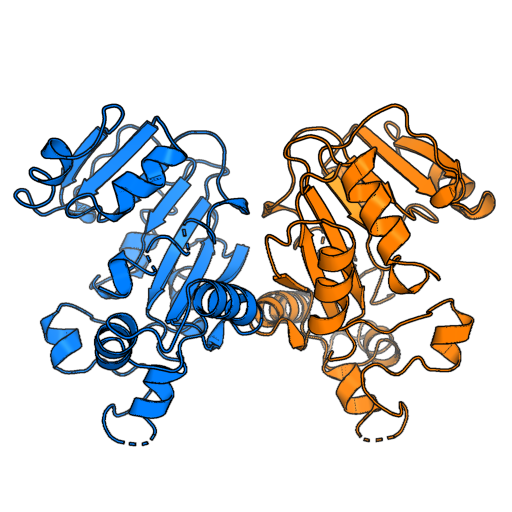6.24 210 GLN B N 1
ATOM 3411 C CA . GLN B 1 211 ? 9.588 18.002 -72.423 1.00 46.16 210 GLN B CA 1
ATOM 3412 C C . GLN B 1 211 ? 10.710 17.073 -71.995 1.00 44.99 210 GLN B C 1
ATOM 3413 O O . GLN B 1 211 ? 10.459 15.972 -71.558 1.00 45.46 210 GLN B O 1
ATOM 3419 N N . ILE B 1 212 ? 11.955 17.519 -72.088 1.00 44.02 211 ILE B N 1
ATOM 3420 C CA A ILE B 1 212 ? 13.083 16.632 -71.831 0.70 43.44 211 ILE B CA 1
ATOM 3421 C CA B ILE B 1 212 ? 13.094 16.640 -71.822 0.30 43.85 211 ILE B CA 1
ATOM 3422 C C . ILE B 1 212 ? 13.143 16.237 -70.350 1.00 45.49 211 ILE B C 1
ATOM 3423 O O . ILE B 1 212 ? 13.626 15.156 -70.009 1.00 45.40 211 ILE B O 1
ATOM 3432 N N . LEU B 1 213 ? 12.643 17.108 -69.477 1.00 47.18 212 LEU B N 1
ATOM 3433 C CA . LEU B 1 213 ? 12.695 16.856 -68.041 1.00 49.91 212 LEU B CA 1
ATOM 3434 C C . LEU B 1 213 ? 11.728 15.738 -67.628 1.00 51.69 212 LEU B C 1
ATOM 3435 O O . LEU B 1 213 ? 11.904 15.130 -66.580 1.00 49.30 212 LEU B O 1
ATOM 3440 N N . GLN B 1 214 ? 10.737 15.449 -68.466 1.00 54.26 213 GLN B N 1
ATOM 3441 C CA . GLN B 1 214 ? 9.860 14.300 -68.242 1.00 56.67 213 GLN B CA 1
ATOM 3442 C C . GLN B 1 214 ? 10.529 12.980 -68.600 1.00 56.81 213 GLN B C 1
ATOM 3443 O O . GLN B 1 214 ? 9.970 11.929 -68.338 1.00 58.69 213 GLN B O 1
ATOM 3449 N N . THR B 1 215 ? 11.715 13.027 -69.196 1.00 55.52 214 THR B N 1
ATOM 3450 C CA . THR B 1 215 ? 12.447 11.823 -69.565 1.00 54.30 214 THR B CA 1
ATOM 3451 C C . THR B 1 215 ? 13.625 11.623 -68.612 1.00 54.06 214 THR B C 1
ATOM 3452 O O . THR B 1 215 ? 13.859 12.443 -67.729 1.00 53.45 214 THR B O 1
ATOM 3456 N N . ASP B 1 216 ? 14.369 10.539 -68.795 1.00 53.74 215 ASP B N 1
ATOM 3457 C CA . ASP B 1 216 ? 15.591 10.297 -68.030 1.00 53.36 215 ASP B CA 1
ATOM 3458 C C . ASP B 1 216 ? 16.839 10.657 -68.856 1.00 53.43 215 ASP B C 1
ATOM 3459 O O . ASP B 1 216 ? 17.945 10.229 -68.532 1.00 53.64 215 ASP B O 1
ATOM 3461 N N . ILE B 1 217 ? 16.661 11.447 -69.915 1.00 51.82 216 ILE B N 1
ATOM 3462 C CA . ILE B 1 217 ? 17.754 11.769 -70.831 1.00 51.48 216 ILE B CA 1
ATOM 3463 C C . ILE B 1 217 ? 18.817 12.631 -70.132 1.00 48.61 216 ILE B C 1
ATOM 3464 O O . ILE B 1 217 ? 20.011 12.432 -70.341 1.00 48.53 216 ILE B O 1
ATOM 3469 N N . LEU B 1 218 ? 18.377 13.571 -69.304 1.00 47.66 217 LEU B N 1
ATOM 3470 C CA . LEU B 1 218 ? 19.301 14.466 -68.585 1.00 48.60 217 LEU B CA 1
ATOM 3471 C C . LEU B 1 218 ? 19.229 14.202 -67.092 1.00 47.08 217 LEU B C 1
ATOM 3472 O O . LEU B 1 218 ? 18.141 14.098 -66.540 1.00 49.78 217 LEU B O 1
ATOM 3477 N N . SER B 1 219 ? 20.378 14.123 -66.437 1.00 42.75 218 SER B N 1
ATOM 3478 C CA . SER B 1 219 ? 20.426 13.846 -65.013 1.00 40.04 218 SER B CA 1
ATOM 3479 C C . SER B 1 219 ? 20.571 15.103 -64.194 1.00 38.03 218 SER B C 1
ATOM 3480 O O . SER B 1 219 ? 20.825 16.210 -64.730 1.00 33.82 218 SER B O 1
ATOM 3483 N N . LYS B 1 220 ? 20.456 14.941 -62.878 1.00 36.27 219 LYS B N 1
ATOM 3484 C CA . LYS B 1 220 ? 20.594 16.089 -61.995 1.00 36.29 219 LYS B CA 1
ATOM 3485 C C . LYS B 1 220 ? 22.032 16.580 -62.035 1.00 33.51 219 LYS B C 1
ATOM 3486 O O . LYS B 1 220 ? 22.276 17.760 -61.929 1.00 28.67 219 LYS B O 1
ATOM 3492 N N . GLU B 1 221 ? 22.959 15.663 -62.233 1.00 32.11 220 GLU B N 1
ATOM 3493 C CA . GLU B 1 221 ? 24.366 16.012 -62.316 1.00 32.80 220 GLU B CA 1
ATOM 3494 C C . GLU B 1 221 ? 24.690 16.844 -63.561 1.00 29.59 220 GLU B C 1
ATOM 3495 O O . GLU B 1 221 ? 25.623 17.649 -63.550 1.00 28.67 220 GLU B O 1
ATOM 3501 N N . TYR B 1 222 ? 23.942 16.596 -64.634 1.00 28.87 221 TYR B N 1
ATOM 3502 C CA . TYR B 1 222 ? 24.121 17.295 -65.877 1.00 27.25 221 TYR B CA 1
ATOM 3503 C C . TYR B 1 222 ? 23.662 18.714 -65.628 1.00 28.34 221 TYR B C 1
ATOM 3504 O O . TYR B 1 222 ? 24.306 19.659 -66.046 1.00 27.99 221 TYR B O 1
ATOM 3513 N N . LEU B 1 223 ? 22.528 18.855 -64.946 1.00 28.02 222 LEU B N 1
ATOM 3514 C CA . LEU B 1 223 ? 22.070 20.209 -64.637 1.00 25.51 222 LEU B CA 1
ATOM 3515 C C . LEU B 1 223 ? 23.076 20.985 -63.757 1.00 26.32 222 LEU B C 1
ATOM 3516 O O . LEU B 1 223 ? 23.368 22.146 -64.020 1.00 28.65 222 LEU B O 1
ATOM 3521 N N . ASP B 1 224 ? 23.614 20.332 -62.740 1.00 27.61 223 ASP B N 1
ATOM 3522 C CA . ASP B 1 224 ? 24.608 20.919 -61.863 1.00 26.25 223 ASP B CA 1
ATOM 3523 C C . ASP B 1 224 ? 25.813 21.350 -62.698 1.00 25.83 223 ASP B C 1
ATOM 3524 O O . ASP B 1 224 ? 26.356 22.424 -62.519 1.00 29.39 223 ASP B O 1
ATOM 3529 N N . GLY B 1 225 ? 26.175 20.518 -63.667 1.00 26.23 224 GLY B N 1
ATOM 3530 C CA . GLY B 1 225 ? 27.271 20.869 -64.588 1.00 25.64 224 GLY B CA 1
ATOM 3531 C C . GLY B 1 225 ? 27.012 22.150 -65.385 1.00 24.26 224 GLY B C 1
ATOM 3532 O O . GLY B 1 225 ? 27.939 22.940 -65.658 1.00 26.26 224 GLY B O 1
ATOM 3533 N N . CYS B 1 226 ? 25.764 22.356 -65.778 1.00 25.24 225 CYS B N 1
ATOM 3534 C CA . CYS B 1 226 ? 25.374 23.548 -66.499 1.00 26.61 225 CYS B CA 1
ATOM 3535 C C . CYS B 1 226 ? 25.486 24.747 -65.604 1.00 26.94 225 CYS B C 1
ATOM 3536 O O . CYS B 1 226 ? 25.811 25.820 -66.069 1.00 26.56 225 CYS B O 1
ATOM 3539 N N . TYR B 1 227 ? 25.082 24.599 -64.352 1.00 26.50 226 TYR B N 1
ATOM 3540 C CA . TYR B 1 227 ? 25.302 25.662 -63.367 1.00 26.48 226 TYR B CA 1
ATOM 3541 C C . TYR B 1 227 ? 26.794 25.997 -63.187 1.00 25.72 226 TYR B C 1
ATOM 3542 O O . TYR B 1 227 ? 27.228 27.177 -63.160 1.00 27.82 226 TYR B O 1
ATOM 3551 N N . GLN B 1 228 ? 27.594 24.968 -63.006 1.00 27.72 227 GLN B N 1
ATOM 3552 C CA . GLN B 1 228 ? 29.013 25.130 -62.784 1.00 25.87 227 GLN B CA 1
ATOM 3553 C C . GLN B 1 228 ? 29.673 25.793 -63.998 1.00 28.49 227 GLN B C 1
ATOM 3554 O O . GLN B 1 228 ? 30.444 26.732 -63.853 1.00 28.65 227 GLN B O 1
ATOM 3560 N N . LEU B 1 229 ? 29.397 25.272 -65.194 1.00 28.57 228 LEU B N 1
ATOM 3561 C CA . LEU B 1 229 ? 29.984 25.868 -66.398 1.00 27.46 228 LEU B CA 1
ATOM 3562 C C . LEU B 1 229 ? 29.488 27.271 -66.690 1.00 26.93 228 LEU B C 1
ATOM 3563 O O . LEU B 1 229 ? 30.247 28.076 -67.187 1.00 25.40 228 LEU B O 1
ATOM 3568 N N . GLY B 1 230 ? 28.224 27.555 -66.401 1.00 24.54 229 GLY B N 1
ATOM 3569 C CA . GLY B 1 230 ? 27.659 28.871 -66.562 1.00 26.25 229 GLY B CA 1
ATOM 3570 C C . GLY B 1 230 ? 28.418 29.965 -65.887 1.00 26.66 229 GLY B C 1
ATOM 3571 O O . GLY B 1 230 ? 28.540 31.065 -66.426 1.00 24.81 229 GLY B O 1
ATOM 3572 N N . GLN B 1 231 ? 28.923 29.698 -64.683 1.00 27.31 230 GLN B N 1
ATOM 3573 C CA . GLN B 1 231 ? 29.763 30.696 -64.017 1.00 26.46 230 GLN B CA 1
ATOM 3574 C C . GLN B 1 231 ? 30.975 31.105 -64.840 1.00 27.04 230 GLN B C 1
ATOM 3575 O O . GLN B 1 231 ? 31.460 32.231 -64.694 1.00 27.45 230 GLN B O 1
ATOM 3581 N N . GLN B 1 232 ? 31.472 30.209 -65.693 1.00 24.97 231 GLN B N 1
ATOM 3582 C CA . GLN B 1 232 ? 32.626 30.511 -66.519 1.00 25.12 231 GLN B CA 1
ATOM 3583 C C . GLN B 1 232 ? 32.246 31.272 -67.809 1.00 23.61 231 GLN B C 1
ATOM 3584 O O . GLN B 1 232 ? 33.132 31.801 -68.467 1.00 26.76 231 GLN B O 1
ATOM 3590 N N . TYR B 1 233 ? 30.950 31.321 -68.142 1.00 25.38 232 TYR B N 1
ATOM 3591 C CA . TYR B 1 233 ? 30.492 32.032 -69.349 1.00 26.06 232 TYR B CA 1
ATOM 3592 C C . TYR B 1 233 ? 29.221 32.819 -68.984 1.00 23.13 232 TYR B C 1
ATOM 3593 O O . TYR B 1 233 ? 28.139 32.511 -69.455 1.00 28.39 232 TYR B O 1
ATOM 3602 N N . PRO B 1 234 ? 29.361 33.812 -68.085 1.00 26.02 233 PRO B N 1
ATOM 3603 C CA . PRO B 1 234 ? 28.193 34.563 -67.668 1.00 25.28 233 PRO B CA 1
ATOM 3604 C C . PRO B 1 234 ? 27.320 35.064 -68.807 1.00 25.72 233 PRO B C 1
ATOM 3605 O O . PRO B 1 234 ? 26.117 35.109 -68.673 1.00 25.33 233 PRO B O 1
ATOM 3609 N N . ASP B 1 235 ? 27.929 35.486 -69.909 1.00 26.96 234 ASP B N 1
ATOM 3610 C CA . ASP B 1 235 ? 27.200 36.138 -71.003 1.00 28.47 234 ASP B CA 1
ATOM 3611 C C . ASP B 1 235 ? 26.272 35.165 -71.722 1.00 27.59 234 ASP B C 1
ATOM 3612 O O . ASP B 1 235 ? 25.388 35.608 -72.433 1.00 27.25 234 ASP B O 1
ATOM 3617 N N . LEU B 1 236 ? 26.515 33.860 -71.579 1.00 26.82 235 LEU B N 1
ATOM 3618 C CA . LEU B 1 236 ? 25.741 32.819 -72.241 1.00 27.17 235 LEU B CA 1
ATOM 3619 C C . LEU B 1 236 ? 24.699 32.106 -71.358 1.00 27.52 235 LEU B C 1
ATOM 3620 O O . LEU B 1 236 ? 24.096 31.146 -71.788 1.00 27.20 235 LEU B O 1
ATOM 3625 N N . CYS B 1 237 ? 24.525 32.558 -70.116 1.00 27.84 236 CYS B N 1
ATOM 3626 C CA . CYS B 1 237 ? 23.658 31.878 -69.164 1.00 26.78 236 CYS B CA 1
ATOM 3627 C C . CYS B 1 237 ? 22.203 32.251 -69.371 1.00 26.55 236 CYS B C 1
ATOM 3628 O O . CYS B 1 237 ? 21.904 33.249 -70.035 1.00 26.96 236 CYS B O 1
ATOM 3631 N N . ALA B 1 238 ? 21.314 31.460 -68.765 1.00 27.55 237 ALA B N 1
ATOM 3632 C CA . ALA B 1 238 ? 19.851 31.682 -68.784 1.00 26.32 237 ALA B CA 1
ATOM 3633 C C . ALA B 1 238 ? 19.522 33.057 -68.205 1.00 28.72 237 ALA B C 1
ATOM 3634 O O . ALA B 1 238 ? 18.748 33.831 -68.791 1.00 27.20 237 ALA B O 1
ATOM 3636 N N . SER B 1 239 ? 20.146 33.375 -67.072 1.00 25.42 238 SER B N 1
ATOM 3637 C CA . SER B 1 239 ? 19.868 34.620 -66.343 1.00 27.00 238 SER B CA 1
ATOM 3638 C C . SER B 1 239 ? 21.187 35.211 -65.961 1.00 25.65 238 SER B C 1
ATOM 3639 O O . SER B 1 239 ? 22.147 34.523 -65.728 1.00 25.38 238 SER B O 1
ATOM 3642 N N . ILE B 1 240 ? 21.247 36.534 -65.897 1.00 24.81 239 ILE B N 1
ATOM 3643 C CA . ILE B 1 240 ? 22.461 37.188 -65.485 1.00 25.27 239 ILE B CA 1
ATOM 3644 C C . ILE B 1 240 ? 22.183 37.843 -64.131 1.00 25.32 239 ILE B C 1
ATOM 3645 O O . ILE B 1 240 ? 21.012 38.165 -63.790 1.00 24.07 239 ILE B O 1
ATOM 3650 N N . PHE B 1 241 ? 23.260 38.053 -63.394 1.00 27.96 240 PHE B N 1
ATOM 3651 C CA . PHE B 1 241 ? 23.211 38.302 -61.967 1.00 26.87 240 PHE B CA 1
ATOM 3652 C C . PHE B 1 241 ? 24.248 39.353 -61.668 1.00 25.27 240 PHE B C 1
ATOM 3653 O O . PHE B 1 241 ? 25.458 39.156 -61.886 1.00 24.29 240 PHE B O 1
ATOM 3661 N N . LEU B 1 242 ? 23.765 40.505 -61.230 1.00 26.87 241 LEU B N 1
ATOM 3662 C CA . LEU B 1 242 ? 24.587 41.518 -60.632 1.00 24.10 241 LEU B CA 1
ATOM 3663 C C . LEU B 1 242 ? 24.407 41.601 -59.100 1.00 25.93 241 LEU B C 1
ATOM 3664 O O . LEU B 1 242 ? 23.310 41.747 -58.605 1.00 22.83 241 LEU B O 1
ATOM 3669 N N . LEU B 1 243 ? 25.512 41.530 -58.379 1.00 25.67 242 LEU B N 1
ATOM 3670 C CA . LEU B 1 243 ? 25.540 41.803 -56.942 1.00 27.12 242 LEU B CA 1
ATOM 3671 C C . LEU B 1 243 ? 25.905 43.239 -56.779 1.00 27.07 242 LEU B C 1
ATOM 3672 O O . LEU B 1 243 ? 26.967 43.698 -57.228 1.00 26.56 242 LEU B O 1
ATOM 3677 N N . CYS B 1 244 ? 25.049 43.992 -56.124 1.00 26.08 243 CYS B N 1
ATOM 3678 C CA . CYS B 1 244 ? 25.233 45.424 -55.995 1.00 26.05 243 CYS B CA 1
ATOM 3679 C C . CYS B 1 244 ? 25.211 45.859 -54.536 1.00 26.91 243 CYS B C 1
ATOM 3680 O O . CYS B 1 244 ? 24.593 45.206 -53.681 1.00 27.01 243 CYS B O 1
ATOM 3683 N N . GLU B 1 245 ? 25.903 46.948 -54.270 1.00 28.46 244 GLU B N 1
ATOM 3684 C CA . GLU B 1 245 ? 25.934 47.592 -52.953 1.00 25.24 244 GLU B CA 1
ATOM 3685 C C . GLU B 1 245 ? 25.557 49.045 -53.113 1.00 25.58 244 GLU B C 1
ATOM 3686 O O . GLU B 1 245 ? 25.461 49.571 -54.237 1.00 26.01 244 GLU B O 1
ATOM 3692 N N . LYS B 1 246 ? 25.304 49.671 -51.977 1.00 25.44 245 LYS B N 1
ATOM 3693 C CA . LYS B 1 246 ? 24.779 51.031 -51.963 1.00 26.05 245 LYS B CA 1
ATOM 3694 C C . LYS B 1 246 ? 25.862 52.028 -52.350 1.00 27.25 245 LYS B C 1
ATOM 3695 O O . LYS B 1 246 ? 26.992 51.946 -51.881 1.00 28.88 245 LYS B O 1
ATOM 3701 N N . GLY B 1 247 ? 25.523 52.968 -53.227 1.00 27.18 246 GLY B N 1
ATOM 3702 C CA . GLY B 1 247 ? 26.387 54.145 -53.502 1.00 29.00 246 GLY B CA 1
ATOM 3703 C C . GLY B 1 247 ? 25.841 55.416 -52.841 1.00 33.48 246 GLY B C 1
ATOM 3704 O O . GLY B 1 247 ? 24.648 55.514 -52.629 1.00 32.05 246 GLY B O 1
ATOM 3705 N N . ILE B 1 248 ? 26.697 56.388 -52.500 1.00 37.89 247 ILE B N 1
ATOM 3706 C CA . ILE B 1 248 ? 26.199 57.601 -51.814 1.00 40.32 247 ILE B CA 1
ATOM 3707 C C . ILE B 1 248 ? 25.568 58.519 -52.863 1.00 36.95 247 ILE B C 1
ATOM 3708 O O . ILE B 1 248 ? 26.146 58.758 -53.886 1.00 38.90 247 ILE B O 1
ATOM 3713 N N . ASN B 1 249 ? 24.336 58.931 -52.631 1.00 35.67 248 ASN B N 1
ATOM 3714 C CA . ASN B 1 249 ? 23.667 59.880 -53.490 1.00 31.92 248 ASN B CA 1
ATOM 3715 C C . ASN B 1 249 ? 23.044 60.899 -52.606 1.00 30.25 248 ASN B C 1
ATOM 3716 O O . ASN B 1 249 ? 22.335 60.532 -51.681 1.00 31.36 248 ASN B O 1
ATOM 3721 N N . GLN B 1 250 ? 23.289 62.169 -52.863 1.00 28.11 249 GLN B N 1
ATOM 3722 C CA . GLN B 1 250 ? 22.554 63.232 -52.150 1.00 29.15 249 GLN B CA 1
ATOM 3723 C C . GLN B 1 250 ? 21.755 64.148 -53.063 1.00 29.59 249 GLN B C 1
ATOM 3724 O O . GLN B 1 250 ? 21.960 64.165 -54.302 1.00 26.14 249 GLN B O 1
#

B-factor: mean 34.41, std 11.28, range [17.48, 84.13]

Secondary structure (DSSP, 8-state):
-HHHH-----TTTGGGPPSS-EEEES-TTSHHHHHHTTT-S-EEEEES-HHHHHHHHHHSPS-EEEEES-GGG---SS-EEEEEEES-GGG-SSHHHHHHHIIIIIEEEEEEEEEEEE-TT-HHHHHHH---SSSTT---HHHHHTT------HHHHHHHHHHTT-EEEEEEEEEE--S-HHHHHHHHHTTSS-HHHHHHHHHHHTT-GGGEEEEEEEEE--/--HHHH-----TTTGGGPPSS-EEEES-TTSHHHHHHTTT-S-EEEEES-HHHHHHHHHHS-S-EEEEES-GGG---SS-EEEEEEES-GGG-SSHHHHHHHIIIIIEEEEEEEEEEEE-TT-HHHHHHH---SSSTT---HHHHHHT------HHHHHHHHHHTTPEEEEEEEEEE--S-HHHHHHHTTSSSS-HHHHHHHHHHHTT-GGGEEEEEEEEE-----

Radius of gyration: 23.19 Å; Cα contacts (8 Å, |Δi|>4): 948; chains: 2; bounding box: 69×53×53 Å

Organism: Pectobacterium atrosepticum (strain SCRI 1043 / ATCC BAA-672) (NCBI:txid218491)

Sequence (448 aa):
NFDFDVHPFVRRAFTPFFRPGNLLELGSFKGDFTSRLQEHFNNDITCVEASEEEAISSHAQGRLKKDGIITYIHSRFEDAQLPRRRYDNIVLTTHVLEHIDDPVALLKRRINDDWLAEGGRLFLVCPNANAVSRQIAVKGIISHNSAVTEAEFAHGHRCCTYALDTLERDASSRAGLQQVTYRSGIFFKALLANFQWDQILQTDILSKEYLDGCYQLGQQYPDLCASIFLLCEKGYNFDFFDVHPFVRRAFTPFFRPGNLLELGSFKGDFTSRLQEHFNDITCVEASEEAISHAQGRLKDGITYIHSRFEDAQLPRRYDNIVLTTHVLEHIDDPVALLKRINDDWLAEGGRLFLVCPNANAVSRQIAVKGIISHNSAVTEAEFAHGHRCCTYALDTLERDASRAGLQQVTTYYRSGIFFKALANFQWDQIILQTDILSKEYLDGCYQLGQQYPDLCASIFLLCEKGINQ

Foldseek 3Di:
DCVLPLLVLVVVCVVVQDPDAEEEEACFQVSNVQVCVVPHLAYEYEHQDPVSQVNNVVPHDHRYHYHHDDLVPDDDDAADQEYEDEQNLQLDPQSLVSLLCNQPPHHDANHKYKYKHFALQAQQNVVCCCPNAVGSFDQDPVNVVVRGPTHDFPVVVVVSNVSSQKAFDDKFAAFRDNHDPVVCVVCVVPVPDDPVNRVVRRVVRRVPRRHHRMMITMIGHD/DFCVLPLLVLVVVCVVPADPDEEEEEACFQPSNVQVCVVPHLAYEYEHQDPVRQVNNVVPHDPRYHYHHHDQVPDDDPAAGQEYEDEAPLQLDPQSLVSLLCNQPPHHDANHKYKHKHFALQAQQNVVCCCPVAVGSFDQDPVNVVVRGPIHDFPVVVVVSNVSSQKAFDDKFAAFRDNHDRVVCVVCVVDPPDDPVNRVVRRVVRRVVRRHHRMMITMIHHGDDD

CATH classification: 3.40.50.150

InterPro domains:
  IPR029063 S-adenosyl-L-methionine-dependent methyltransferase superfamily [G3DSA:3.40.50.150] (22-249)
  IPR029063 S-adenosyl-L-methionine-dependent methyltransferase superfamily [SSF53335] (24-245)